Protein AF-A0A1H3DX89-F1 (afdb_monomer_lite)

Secondary structure (DSSP, 8-state):
-PPP-HHHHHHHHHHHHHHGGG--SHHHHHHHHHHHHHHHHHHH-TTS--TTT--HHHHHHHT-SS-HHHHHHHHHHS-HHHHHHHHHHHHHHHHHHHHHS-GGGGGG--TTHHHHHHHHHHHHH-TTHHHHHHHHHHHHHHHHHHHHHHHHHHHHHT--GGGS-SHHHHHHHHHHHHHHHHHHHHHHHTS-S-HHHHHHIIIIIHHHHHHHHHHHHHHHHHSPPEEEEEEEETTEEEEEEE--SS-----TT-GGGEEE--SGGGTT--EEE-GGGHHHHHHHTT--GGGEEE-TTS-S-EEEETTEEESS--HHHHHHHHHTT-PPEEEEEE--SS----TTS---SEEEEEEEEE-SS-EEE-TT--HHHHHHHHTT-TTSHHHHHHHHHHHHHHHHHTT-HHHHHHHHHHHHHHHHHHHHHTHHHHHHHHHHHTGGGEEEEE-TTSPEEEEE----SS----EEEEE--HHHHHHHHHHHHH-TT--SS-----SS--S-HHHHHHHHHHHHHHHHHHH-PPEEEEETT-

Radius of gyration: 35.54 Å; chains: 1; bounding box: 98×57×82 Å

pLDDT: mean 84.39, std 12.7, range [37.97, 97.44]

Sequence (534 aa):
MREPNPENLQKAIQMEETTLSNLTTASAQELLRMKLMQEVIRSVYPFSINENTATYKEVLRGLSVFGDRRVDIILKYCTSEQIVKLAAITAIEITKMILDLPREKIYQAKWGENQNKVLEAVQQYFPWFEEVEEKLQLEVLATELSGKVKNSLERVLRIGAASIMNEKVAFNLRSQVDKRFEDLRAEIEASICEEEVKAHLIGKELPETKALALEHISKKFAEEPIRLLYYRSGTRAAVKLAWNKDVYSIHKGRGKEVRLNRGEDRNPYGLIVSLNYIEEFLYFNEVRDDDVWVEEDSLESIYQFNSNISVNLTPAFVKEWYNYDAPVLQRISPNRGKRGETAFGMKLFHFTTNLVESSLSTDYISEDITHAEAFSLMKGYEHTRISKEIRNTLKAREIEEAGKTEEIKHWVEAYDARVQSVIDENSKSILNALSAAFHERVEWTPGTDGEMTLLLDDNFGLDCGYLNIQVNDSEYTEKRSILRNTSSNVGPWMDVRMPVVSQSTTIMMKQFEIAKEIVKSKLGIELFGHTVLD

Foldseek 3Di:
DPAQDLVVLVVLVVCLVPPLVPDDDPVVNLVSLLVSLLSLLCNQPVPQDDSPDDDLLSSVVSLVLQPNLLSVLCVVPPDPVVSSVLSSLLSNLSSVVLVPDDSVCSNVPDCDPSSVVSVVSSCVVDVCVVVSVVVSVQVVVLVVLLVLLVVLLVVLLPAALLQQQDPVSLVVVLVVLVVSLVVSLVVLVPDPHDPVSNCCCNVPSSVVSSVSSNVSSVVRNPDQFWEWAWDDDDFFIWIFIQDPDPDFDDDPPCVVQKDADPDPCCPRGGIIGGPVCPVVRCVRRVHFQSSYAYALNHQQKWKDDDRDIGSDLALVNLVVCVVVVNAFIKIKGACHRPQDADVVRGRHRIDIDRQWHDDPFDIDHDLPQDPRNLCSNCVVPCVDPRNLLSVLSVVLVVCVVVVNLVVLVVVLVVVLVVLQVLLVVCLVVLLVQLCVVQVVFWDFDQDPVRDTDIDGPLPPPPQFWDKFKDWPPPSSLSSQSSSCSNDVVRDSGRPHDHSDDHRGPVSVVSSVVVSQVSCCVPPVIGMDIDIPVD

Structure (mmCIF, N/CA/C/O backbone):
data_AF-A0A1H3DX89-F1
#
_entry.id   AF-A0A1H3DX89-F1
#
loop_
_atom_site.group_PDB
_atom_site.id
_atom_site.type_symbol
_atom_site.label_atom_id
_atom_site.label_alt_id
_atom_site.label_comp_id
_atom_site.label_asym_id
_atom_site.label_entity_id
_atom_site.label_seq_id
_atom_site.pdbx_PDB_ins_code
_atom_site.Cartn_x
_atom_site.Cartn_y
_atom_site.Cartn_z
_atom_site.occupancy
_atom_site.B_iso_or_equiv
_atom_site.auth_seq_id
_atom_site.auth_comp_id
_atom_site.auth_asym_id
_atom_site.auth_atom_id
_atom_site.pdbx_PDB_model_num
ATOM 1 N N . MET A 1 1 ? 25.641 -26.864 22.360 1.00 37.97 1 MET A N 1
ATOM 2 C CA . MET A 1 1 ? 26.883 -26.144 22.004 1.00 37.97 1 MET A CA 1
ATOM 3 C C . MET A 1 1 ? 28.011 -26.762 22.818 1.00 37.97 1 MET A C 1
ATOM 5 O O . MET A 1 1 ? 27.793 -26.976 24.002 1.00 37.97 1 MET A O 1
ATOM 9 N N . ARG A 1 2 ? 29.157 -27.127 22.224 1.00 39.78 2 ARG A N 1
ATOM 10 C CA . ARG A 1 2 ? 30.363 -27.386 23.032 1.00 39.78 2 ARG A CA 1
ATOM 11 C C . ARG A 1 2 ? 30.911 -26.017 23.421 1.00 39.78 2 ARG A C 1
ATOM 13 O O . ARG A 1 2 ? 31.137 -25.208 22.530 1.00 39.78 2 ARG A O 1
ATOM 20 N N . GLU A 1 3 ? 31.030 -25.743 24.715 1.00 42.50 3 GLU A N 1
ATOM 21 C CA . GLU A 1 3 ? 31.605 -24.482 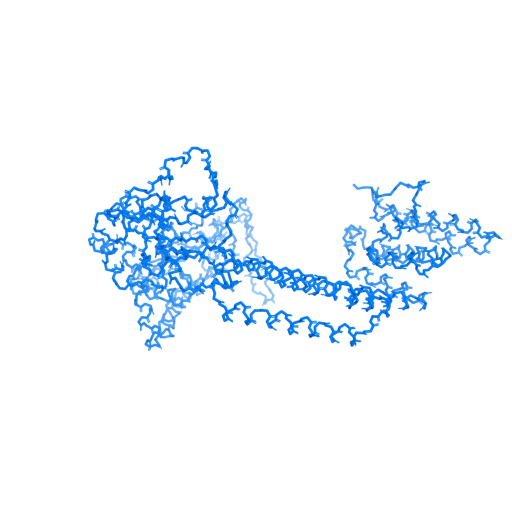25.189 1.00 42.50 3 GLU A CA 1
ATOM 22 C C . GLU A 1 3 ? 33.064 -24.368 24.713 1.00 42.50 3 GLU A C 1
ATOM 24 O O . GLU A 1 3 ? 33.808 -25.349 24.839 1.00 42.50 3 GLU A O 1
ATOM 29 N N . PRO A 1 4 ? 33.495 -23.219 24.159 1.00 49.12 4 PRO A N 1
ATOM 30 C CA . PRO A 1 4 ? 34.912 -22.976 23.920 1.00 49.12 4 PRO A CA 1
ATOM 31 C C . PRO A 1 4 ? 35.650 -23.036 25.262 1.00 49.12 4 PRO A C 1
ATOM 33 O O . PRO A 1 4 ? 35.239 -22.384 26.219 1.00 49.12 4 PRO A O 1
ATOM 36 N N . ASN A 1 5 ? 36.703 -23.857 25.355 1.00 57.53 5 ASN A N 1
ATOM 37 C CA . ASN A 1 5 ? 37.503 -23.994 26.573 1.00 57.53 5 ASN A CA 1
ATOM 38 C C . ASN A 1 5 ? 38.559 -22.870 26.612 1.00 57.53 5 ASN A C 1
ATOM 40 O O . ASN A 1 5 ? 39.512 -22.935 25.829 1.00 57.53 5 ASN A O 1
ATOM 44 N N . PRO A 1 6 ? 38.444 -21.873 27.511 1.00 53.78 6 PRO A N 1
ATOM 45 C CA . PRO A 1 6 ? 39.378 -20.748 27.579 1.00 53.78 6 PRO A CA 1
ATOM 46 C C . PRO A 1 6 ? 40.826 -21.190 27.829 1.00 53.78 6 PRO A C 1
ATOM 48 O O . PRO A 1 6 ? 41.752 -20.581 27.302 1.00 53.78 6 PRO A O 1
ATOM 51 N N . GLU A 1 7 ? 41.036 -22.304 28.541 1.00 55.00 7 GLU A N 1
ATOM 52 C CA . GLU A 1 7 ? 42.373 -22.857 28.797 1.00 55.00 7 GLU A CA 1
ATOM 53 C C . GLU A 1 7 ? 43.054 -23.387 27.525 1.00 55.00 7 GLU A C 1
ATOM 55 O O . GLU A 1 7 ? 44.281 -23.354 27.420 1.00 55.00 7 GLU A O 1
ATOM 60 N N . ASN A 1 8 ? 42.279 -23.862 26.542 1.00 58.66 8 ASN A N 1
ATOM 61 C CA . ASN A 1 8 ? 42.822 -24.314 25.259 1.00 58.66 8 ASN A CA 1
ATOM 62 C C . ASN A 1 8 ? 43.238 -23.122 24.384 1.00 58.66 8 ASN A C 1
ATOM 64 O O . ASN A 1 8 ? 44.303 -23.171 23.776 1.00 58.66 8 ASN A O 1
ATOM 68 N N . LEU A 1 9 ? 42.452 -22.038 24.382 1.00 55.19 9 LEU A N 1
ATOM 69 C CA . LEU A 1 9 ? 42.758 -20.786 23.670 1.00 55.19 9 LEU A CA 1
ATOM 70 C C . LEU A 1 9 ? 44.002 -20.092 24.248 1.00 55.19 9 LEU A C 1
ATOM 72 O O . LEU A 1 9 ? 44.878 -19.655 23.505 1.00 55.19 9 LEU A O 1
ATOM 76 N N . GLN A 1 10 ? 44.129 -20.065 25.576 1.00 56.72 10 GLN A N 1
ATOM 77 C CA . GLN A 1 10 ? 45.267 -19.455 26.269 1.00 56.72 10 GLN A CA 1
ATOM 78 C C . GLN A 1 10 ? 46.573 -20.241 26.051 1.00 56.72 10 GLN A C 1
ATOM 80 O O . GLN A 1 10 ? 47.631 -19.645 25.845 1.00 56.72 10 GLN A O 1
ATOM 85 N N . LYS A 1 11 ? 46.496 -21.582 25.999 1.00 60.47 11 LYS A N 1
ATOM 86 C CA . LYS A 1 11 ? 47.620 -22.446 25.591 1.00 60.47 11 LYS A CA 1
ATOM 87 C C . LYS A 1 11 ? 48.010 -22.250 24.126 1.00 60.47 11 LYS A C 1
ATOM 89 O O . LYS A 1 11 ? 49.199 -22.284 23.822 1.00 60.47 11 LYS A O 1
ATOM 94 N N . ALA A 1 12 ? 47.040 -22.030 23.237 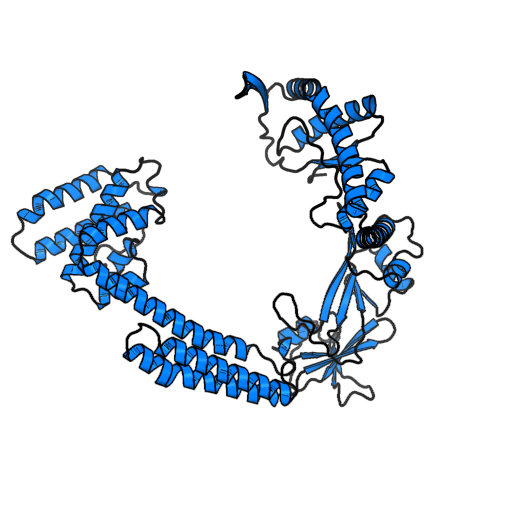1.00 55.31 12 ALA A N 1
ATOM 95 C CA . ALA A 1 12 ? 47.279 -21.752 21.820 1.00 55.31 12 ALA A CA 1
ATOM 96 C C . ALA A 1 12 ? 48.061 -20.438 21.615 1.00 55.31 12 ALA A C 1
ATOM 98 O O . ALA A 1 12 ? 49.050 -20.435 20.883 1.00 55.31 12 ALA A O 1
ATOM 99 N N . ILE A 1 13 ? 47.690 -19.364 22.327 1.00 56.03 13 ILE A N 1
ATOM 100 C CA . ILE A 1 13 ? 48.400 -18.070 22.300 1.00 56.03 13 ILE A CA 1
ATOM 101 C C . ILE A 1 13 ? 49.824 -18.191 22.870 1.00 56.03 13 ILE A C 1
ATOM 103 O O . ILE A 1 13 ? 50.783 -17.750 22.238 1.00 56.03 13 ILE A O 1
ATOM 107 N N . GLN A 1 14 ? 49.998 -18.846 24.027 1.00 57.22 14 GLN A N 1
ATOM 108 C CA . GLN A 1 14 ? 51.328 -19.049 24.630 1.00 57.22 14 GLN A CA 1
ATOM 109 C C . GLN A 1 14 ? 52.260 -19.902 23.754 1.00 57.22 14 GLN A C 1
ATOM 111 O O . GLN A 1 14 ? 53.481 -19.702 23.759 1.00 57.22 14 GLN A O 1
ATOM 116 N N . MET A 1 15 ? 51.698 -20.837 22.980 1.00 56.66 15 MET A N 1
ATOM 117 C CA . MET A 1 15 ? 52.441 -21.598 21.975 1.00 56.66 15 MET A CA 1
ATOM 118 C C . MET A 1 15 ? 52.984 -20.692 20.866 1.00 56.66 15 MET A C 1
ATOM 120 O O . MET A 1 15 ? 54.081 -20.947 20.378 1.00 56.66 15 MET A O 1
ATOM 124 N N . GLU A 1 16 ? 52.286 -19.630 20.474 1.00 55.72 16 GLU A N 1
ATOM 125 C CA . GLU A 1 16 ? 52.749 -18.750 19.402 1.00 55.72 16 GLU A CA 1
ATOM 126 C C . GLU A 1 16 ? 53.885 -17.821 19.863 1.00 55.72 16 GLU A C 1
ATOM 128 O O . GLU A 1 16 ? 54.929 -17.771 19.213 1.00 55.72 16 GLU A O 1
ATOM 133 N N . GLU A 1 17 ? 53.753 -17.185 21.033 1.00 51.88 17 GLU A N 1
ATOM 134 C CA . GLU A 1 17 ? 54.763 -16.249 21.562 1.00 51.88 17 GLU A CA 1
ATOM 135 C C . GLU A 1 17 ? 56.097 -16.933 21.924 1.00 51.88 17 GLU A C 1
ATOM 137 O O . GLU A 1 17 ? 57.165 -16.335 21.788 1.00 51.88 17 GLU A O 1
ATOM 142 N N . THR A 1 18 ? 56.059 -18.211 22.327 1.00 50.16 18 THR A N 1
ATOM 143 C CA . THR A 1 18 ? 57.243 -18.945 22.824 1.00 50.16 18 THR A CA 1
ATOM 144 C C . THR A 1 18 ? 57.854 -19.907 21.791 1.00 50.16 18 THR A C 1
ATOM 146 O O . THR A 1 18 ? 59.037 -20.243 21.878 1.00 50.16 18 THR A O 1
ATOM 149 N N . THR A 1 19 ? 57.080 -20.377 20.801 1.00 52.19 19 THR A N 1
ATOM 150 C CA . THR A 1 19 ? 57.510 -21.462 19.888 1.00 52.19 19 THR A CA 1
ATOM 151 C C . THR A 1 19 ? 57.910 -20.956 18.500 1.00 52.19 19 THR A C 1
ATOM 153 O O . THR A 1 19 ? 58.773 -21.564 17.867 1.00 52.19 19 THR A O 1
ATOM 156 N N . LEU A 1 20 ? 57.370 -19.825 18.020 1.00 46.53 20 LEU A N 1
ATOM 157 C CA . LEU A 1 20 ? 57.728 -19.292 16.694 1.00 46.53 20 LEU A CA 1
ATOM 158 C C . LEU A 1 20 ? 59.174 -18.792 16.610 1.00 46.53 20 LEU A C 1
ATOM 160 O O . LEU A 1 20 ? 59.799 -18.919 15.558 1.00 46.53 20 LEU A O 1
ATOM 164 N N . SER A 1 21 ? 59.721 -18.294 17.720 1.00 46.84 21 SER A N 1
ATOM 165 C CA . SER A 1 21 ? 61.123 -17.874 17.841 1.00 46.84 21 SER A CA 1
ATOM 166 C C . SER A 1 21 ? 62.120 -19.041 17.757 1.00 46.84 21 SER A C 1
ATOM 168 O O . SER A 1 21 ? 63.297 -18.814 17.490 1.00 46.84 21 SER A O 1
ATOM 170 N N . ASN A 1 22 ? 61.652 -20.285 17.928 1.00 46.94 22 ASN A N 1
ATOM 171 C CA . ASN A 1 22 ? 62.478 -21.494 18.020 1.00 46.94 22 ASN A CA 1
ATOM 172 C C . ASN A 1 22 ? 62.360 -22.438 16.803 1.00 46.94 22 ASN A C 1
ATOM 174 O O . ASN A 1 22 ? 63.080 -23.434 16.723 1.00 46.94 22 ASN A O 1
ATOM 178 N N . LEU A 1 23 ? 61.473 -22.149 15.843 1.00 49.91 23 LEU A N 1
ATOM 179 C CA . LEU A 1 23 ? 61.293 -22.948 14.624 1.00 49.91 23 LEU A CA 1
ATOM 180 C C . LEU A 1 23 ? 62.168 -22.408 13.483 1.00 49.91 23 LEU A C 1
ATOM 182 O O . LEU A 1 23 ? 62.044 -21.251 13.096 1.00 49.91 23 LEU A O 1
ATOM 186 N N . THR A 1 24 ? 63.027 -23.257 12.913 1.00 48.47 24 THR A N 1
ATOM 187 C CA . THR A 1 24 ? 64.075 -22.858 11.950 1.00 48.47 24 THR A CA 1
ATOM 188 C C . THR A 1 24 ? 63.684 -22.973 10.473 1.00 48.47 24 THR A C 1
ATOM 190 O O . THR A 1 24 ? 64.474 -22.602 9.609 1.00 48.47 24 THR A O 1
ATOM 193 N N . THR A 1 25 ? 62.487 -23.475 10.145 1.00 55.44 25 THR A N 1
ATOM 194 C CA . THR A 1 25 ? 62.039 -23.648 8.750 1.00 55.44 25 THR A CA 1
ATOM 195 C C . THR A 1 25 ? 60.673 -23.014 8.504 1.00 55.44 25 THR A C 1
ATOM 197 O O . THR A 1 25 ? 59.754 -23.153 9.313 1.00 55.44 25 THR A O 1
ATOM 200 N N . ALA A 1 26 ? 60.531 -22.342 7.357 1.00 58.00 26 ALA A N 1
ATOM 201 C CA . ALA A 1 26 ? 59.313 -21.626 6.971 1.00 58.00 26 ALA A CA 1
ATOM 202 C C . ALA A 1 26 ? 58.067 -22.537 6.940 1.00 58.00 26 ALA A C 1
ATOM 204 O O . ALA A 1 26 ? 57.014 -22.148 7.434 1.00 58.00 26 ALA A O 1
ATOM 205 N N . SER A 1 27 ? 58.208 -23.786 6.475 1.00 57.53 27 SER A N 1
ATOM 206 C CA . SER A 1 27 ? 57.096 -24.753 6.415 1.00 57.53 2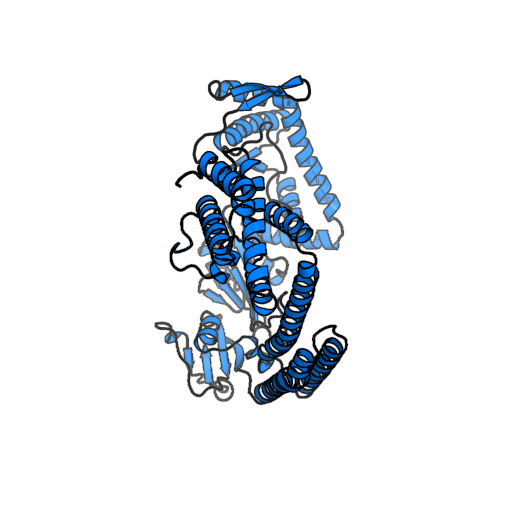7 SER A CA 1
ATOM 207 C C . SER A 1 27 ? 56.566 -25.172 7.794 1.00 57.53 27 SER A C 1
ATOM 209 O O . SER A 1 27 ? 55.366 -25.380 7.964 1.00 57.53 27 SER A O 1
ATOM 211 N N . ALA A 1 28 ? 57.437 -25.264 8.806 1.00 60.31 28 ALA A N 1
ATOM 212 C CA . ALA A 1 28 ? 57.038 -25.623 10.165 1.00 60.31 28 ALA A CA 1
ATOM 213 C C . ALA A 1 28 ? 56.308 -24.467 10.867 1.00 60.31 28 ALA A C 1
ATOM 215 O O . ALA A 1 28 ? 55.345 -24.697 11.599 1.00 60.31 28 ALA A O 1
ATOM 216 N N . GLN A 1 29 ? 56.733 -23.226 10.609 1.00 62.22 29 GLN A N 1
ATOM 217 C CA . GLN A 1 29 ? 56.049 -22.021 11.089 1.00 62.22 29 GLN A CA 1
ATOM 218 C C . GLN A 1 29 ? 54.669 -21.858 10.432 1.00 62.22 29 GLN A C 1
ATOM 220 O O . GLN A 1 29 ? 53.702 -21.494 11.099 1.00 62.22 29 GLN A O 1
ATOM 225 N N . GLU A 1 30 ? 54.555 -22.175 9.142 1.00 62.62 30 GLU A N 1
ATOM 226 C CA . GLU A 1 30 ? 53.308 -22.105 8.374 1.00 62.62 30 GLU A CA 1
ATOM 227 C C . GLU A 1 30 ? 52.282 -23.157 8.831 1.00 62.62 30 GLU A C 1
ATOM 229 O O . GLU A 1 30 ? 51.115 -22.831 9.061 1.00 62.62 30 GLU A O 1
ATOM 234 N N . LEU A 1 31 ? 52.730 -24.392 9.091 1.00 65.19 31 LEU A N 1
ATOM 235 C CA . LEU A 1 31 ? 51.892 -25.460 9.648 1.00 65.19 31 LEU A CA 1
ATOM 236 C C . LEU A 1 31 ? 51.380 -25.128 11.061 1.00 65.19 31 LEU A C 1
ATOM 238 O O . LEU A 1 31 ? 50.232 -25.431 11.391 1.00 65.19 31 LEU A O 1
ATOM 242 N N . LEU A 1 32 ? 52.219 -24.510 11.901 1.00 65.56 32 LEU A N 1
ATOM 243 C CA . LEU A 1 32 ? 51.842 -24.092 13.253 1.00 65.56 32 LEU A CA 1
ATOM 244 C C . LEU A 1 32 ? 50.787 -22.976 13.224 1.00 65.56 32 LEU A C 1
ATOM 246 O O . LEU A 1 32 ? 49.776 -23.077 13.918 1.00 65.56 32 LEU A O 1
ATOM 250 N N . ARG A 1 33 ? 50.989 -21.955 12.382 1.00 63.41 33 ARG A N 1
ATOM 251 C CA . ARG A 1 33 ? 50.021 -20.865 12.188 1.00 63.41 33 ARG A CA 1
ATOM 252 C C . ARG A 1 33 ? 48.677 -21.391 11.693 1.00 63.41 33 ARG A C 1
ATOM 254 O O . ARG A 1 33 ? 47.641 -20.973 12.195 1.00 63.41 33 ARG A O 1
ATOM 261 N N . MET A 1 34 ? 48.674 -22.345 10.761 1.00 65.25 34 MET A N 1
ATOM 262 C CA . MET A 1 34 ? 47.436 -22.932 10.239 1.00 65.25 34 MET A CA 1
ATOM 263 C C . MET A 1 34 ? 46.662 -23.714 11.313 1.00 65.25 34 MET A C 1
ATOM 265 O O . MET A 1 34 ? 45.444 -23.581 11.403 1.00 65.25 34 MET A O 1
ATOM 269 N N . LYS A 1 35 ? 47.355 -24.454 12.190 1.00 67.62 35 LYS A N 1
ATOM 270 C CA . LYS A 1 35 ? 46.728 -25.134 13.339 1.00 67.62 35 LYS A CA 1
ATOM 271 C C . LYS A 1 35 ? 46.139 -24.159 14.359 1.00 67.62 35 LYS A C 1
ATOM 273 O O . LYS A 1 35 ? 45.056 -24.412 14.878 1.00 67.62 35 LYS A O 1
ATOM 278 N N . LEU A 1 36 ? 46.824 -23.047 14.627 1.00 65.19 36 LEU A N 1
ATOM 279 C CA . LEU A 1 36 ? 46.316 -21.996 15.509 1.00 65.19 36 LEU A CA 1
ATOM 280 C C . LEU A 1 36 ? 45.022 -21.382 14.950 1.00 65.19 36 LEU A C 1
ATOM 282 O O . LEU A 1 36 ? 44.027 -21.287 15.663 1.00 65.19 36 LEU A O 1
ATOM 286 N N . MET A 1 37 ? 45.006 -21.044 13.657 1.00 64.94 37 MET A N 1
ATOM 287 C CA . MET A 1 37 ? 43.816 -20.514 12.978 1.00 64.94 37 MET A CA 1
ATOM 288 C C . MET A 1 37 ? 42.627 -21.483 13.049 1.00 64.94 37 MET A C 1
ATOM 290 O O . MET A 1 37 ? 41.498 -21.059 13.292 1.00 64.94 37 MET A O 1
ATOM 294 N N . GLN A 1 38 ? 42.873 -22.783 12.864 1.00 66.81 38 GLN A N 1
ATOM 295 C CA . GLN A 1 38 ? 41.843 -23.824 12.940 1.00 66.81 38 GLN A CA 1
ATOM 296 C C . GLN A 1 38 ? 41.234 -23.941 14.345 1.00 66.81 38 GLN A C 1
ATOM 298 O O . GLN A 1 38 ? 40.014 -24.040 14.475 1.00 66.81 38 GLN A O 1
ATOM 303 N N . GLU A 1 39 ? 42.054 -23.865 15.396 1.00 67.06 39 GLU A N 1
ATOM 304 C CA . GLU A 1 39 ? 41.579 -23.934 16.785 1.00 67.06 39 GLU A CA 1
ATOM 305 C C . GLU A 1 39 ? 40.752 -22.692 17.178 1.00 67.06 39 GLU A C 1
ATOM 307 O O . GLU A 1 39 ? 39.756 -22.796 17.903 1.00 67.06 39 GLU A O 1
ATOM 312 N N . VAL A 1 40 ? 41.099 -21.517 16.640 1.00 63.31 40 VAL A N 1
ATOM 313 C CA . VAL A 1 40 ? 40.303 -20.291 16.813 1.00 63.31 40 VAL A CA 1
ATOM 314 C C . VAL A 1 40 ? 38.967 -20.400 16.079 1.00 63.31 40 VAL A C 1
ATOM 316 O O . VAL A 1 40 ? 37.925 -20.166 16.687 1.00 63.31 40 VAL A O 1
ATOM 319 N N . ILE A 1 41 ? 38.952 -20.850 14.819 1.00 63.50 41 ILE A N 1
ATOM 320 C CA . ILE A 1 41 ? 37.703 -21.089 14.075 1.00 63.50 41 ILE A CA 1
ATOM 321 C C . ILE A 1 41 ? 36.807 -22.082 14.821 1.00 63.50 41 ILE A C 1
ATOM 323 O O . ILE A 1 41 ? 35.610 -21.848 14.944 1.00 63.50 41 ILE A O 1
ATOM 327 N N . ARG A 1 42 ? 37.368 -23.155 15.386 1.00 64.56 42 ARG A N 1
ATOM 328 C CA . ARG A 1 42 ? 36.624 -24.134 16.189 1.00 64.56 42 ARG A CA 1
ATOM 329 C C . ARG A 1 42 ? 35.986 -23.523 17.438 1.00 64.56 42 ARG A C 1
ATOM 331 O O . ARG A 1 42 ? 34.888 -23.923 17.825 1.00 64.56 42 ARG A O 1
ATOM 338 N N . SER A 1 43 ? 36.670 -22.570 18.061 1.00 59.34 43 SER A N 1
ATOM 339 C CA . SER A 1 43 ? 36.202 -21.892 19.273 1.00 59.34 43 SER A CA 1
ATOM 340 C C . SER A 1 43 ? 35.074 -20.896 18.999 1.00 59.34 43 SER A C 1
ATOM 342 O O . SER A 1 43 ? 34.273 -20.617 19.888 1.00 59.34 43 SER A O 1
ATOM 344 N N . VAL A 1 44 ? 34.984 -20.399 17.764 1.00 55.31 44 VAL A N 1
ATOM 345 C CA . VAL A 1 44 ? 34.028 -19.361 17.359 1.00 55.31 44 VAL A CA 1
ATOM 346 C C . VAL A 1 44 ? 32.871 -19.918 16.521 1.00 55.31 44 VAL A C 1
ATOM 348 O O . VAL A 1 44 ? 31.724 -19.510 16.689 1.00 55.31 44 VAL A O 1
ATOM 351 N N . TYR A 1 45 ? 33.145 -20.909 15.672 1.00 59.91 45 TYR A N 1
ATOM 352 C CA . TYR A 1 45 ? 32.208 -21.542 14.744 1.00 59.91 45 TYR A CA 1
ATOM 353 C C . TYR A 1 45 ? 32.400 -23.068 14.675 1.00 59.91 45 TYR A C 1
ATOM 355 O O . TYR A 1 45 ? 32.899 -23.596 13.676 1.00 59.91 45 TYR A O 1
ATOM 363 N N . PRO A 1 46 ? 31.927 -23.820 15.686 1.00 53.38 46 PRO A N 1
ATOM 364 C CA . PRO A 1 46 ? 32.214 -25.251 15.852 1.00 53.38 46 PRO A CA 1
ATOM 365 C C . PRO A 1 46 ? 31.639 -26.196 14.774 1.00 53.38 46 PRO A C 1
ATOM 367 O O . PRO A 1 46 ? 31.778 -27.409 14.910 1.00 53.38 46 PRO A O 1
ATOM 370 N N . PHE A 1 47 ? 30.988 -25.685 13.721 1.00 51.75 47 PHE A N 1
ATOM 371 C CA . PHE A 1 47 ? 30.262 -26.492 12.728 1.00 51.75 47 PHE A CA 1
ATOM 372 C C . PHE A 1 47 ? 30.571 -26.168 11.253 1.00 51.75 47 PHE A C 1
ATOM 374 O O . PHE A 1 47 ? 29.874 -26.683 10.384 1.00 51.75 47 PHE A O 1
ATOM 381 N N . SER A 1 48 ? 31.557 -25.316 10.938 1.00 54.47 48 SER A N 1
ATOM 382 C CA . SER A 1 48 ? 31.618 -24.687 9.602 1.00 54.47 48 SER A CA 1
ATOM 383 C C . SER A 1 48 ? 32.711 -25.171 8.635 1.00 54.47 48 SER A C 1
ATOM 385 O O . SER A 1 48 ? 32.543 -24.960 7.437 1.00 54.47 48 SER A O 1
ATOM 387 N N . ILE A 1 49 ? 33.801 -25.824 9.074 1.00 57.66 49 ILE A N 1
ATOM 388 C CA . ILE A 1 49 ? 34.946 -26.133 8.186 1.00 57.66 49 ILE A CA 1
ATOM 389 C C . ILE A 1 49 ? 35.547 -27.523 8.467 1.00 57.66 49 ILE A C 1
ATOM 391 O O . ILE A 1 49 ? 35.709 -27.917 9.618 1.00 57.66 49 ILE A O 1
ATOM 395 N N . ASN A 1 50 ? 35.897 -28.268 7.407 1.00 58.47 50 ASN A N 1
ATOM 396 C CA . ASN A 1 50 ? 36.613 -29.547 7.499 1.00 58.47 50 ASN A CA 1
ATOM 397 C C . ASN A 1 50 ? 38.124 -29.311 7.717 1.00 58.47 50 ASN A C 1
ATOM 399 O O . ASN A 1 50 ? 38.825 -28.810 6.837 1.00 58.47 50 ASN A O 1
ATOM 403 N N . GLU A 1 51 ? 38.614 -29.680 8.902 1.00 53.81 51 GLU A N 1
ATOM 404 C CA . GLU A 1 51 ? 39.918 -29.290 9.472 1.00 53.81 51 GLU A CA 1
ATOM 405 C C . GLU A 1 51 ? 41.142 -29.784 8.677 1.00 53.81 51 GLU A C 1
ATOM 407 O O . GLU A 1 51 ? 42.218 -29.197 8.760 1.00 53.81 51 GLU A O 1
ATOM 412 N N . ASN A 1 52 ? 40.995 -30.826 7.856 1.00 55.09 52 ASN A N 1
ATOM 413 C CA . ASN A 1 52 ? 42.126 -31.432 7.144 1.00 55.09 52 ASN A CA 1
ATOM 414 C C . ASN A 1 52 ? 42.302 -30.930 5.700 1.00 55.09 52 ASN A C 1
ATOM 416 O O . ASN A 1 52 ? 43.260 -31.330 5.040 1.00 55.09 52 ASN A O 1
ATOM 420 N N . THR A 1 53 ? 41.395 -30.082 5.193 1.00 59.19 53 THR A N 1
ATOM 421 C CA . THR A 1 53 ? 41.384 -29.655 3.777 1.00 59.19 53 THR A CA 1
ATOM 422 C C . THR A 1 53 ? 41.042 -28.179 3.557 1.00 59.19 53 THR A C 1
ATOM 424 O O . THR A 1 53 ? 40.855 -27.775 2.413 1.00 59.19 53 THR A O 1
ATOM 427 N N . ALA A 1 54 ? 40.928 -27.381 4.622 1.00 64.94 54 ALA A N 1
ATOM 428 C CA . ALA A 1 54 ? 40.507 -25.986 4.526 1.00 64.94 54 ALA A CA 1
ATOM 429 C C . ALA A 1 54 ? 41.518 -25.125 3.754 1.00 64.94 54 ALA A C 1
ATOM 431 O O . ALA A 1 54 ? 42.692 -25.034 4.111 1.00 64.94 54 ALA A O 1
ATOM 432 N N . THR A 1 55 ? 41.046 -24.457 2.710 1.00 73.94 55 THR A N 1
ATOM 433 C CA . THR A 1 55 ? 41.800 -23.457 1.951 1.00 73.94 55 THR A CA 1
ATOM 434 C C . THR A 1 55 ? 41.892 -22.137 2.722 1.00 73.94 55 THR A C 1
ATOM 436 O O . THR A 1 55 ? 41.030 -21.819 3.542 1.00 73.94 55 THR A O 1
ATOM 439 N N . TYR A 1 56 ? 42.886 -21.293 2.416 1.00 71.19 56 TYR A N 1
ATOM 440 C CA . TYR A 1 56 ? 42.984 -19.946 3.008 1.00 71.19 56 TYR A CA 1
ATOM 441 C C . TYR A 1 56 ? 41.724 -19.096 2.792 1.00 71.19 56 TYR A C 1
ATOM 443 O O . TYR A 1 56 ? 41.371 -18.283 3.644 1.00 71.19 56 TYR A O 1
ATOM 451 N N . LYS A 1 57 ? 41.013 -19.319 1.681 1.00 75.81 57 LYS A N 1
ATOM 452 C CA . LYS A 1 57 ? 39.724 -18.687 1.394 1.00 75.81 57 LYS A CA 1
ATOM 453 C C . LYS A 1 57 ? 38.657 -19.069 2.415 1.00 75.81 57 LYS A C 1
ATOM 455 O O . LYS A 1 57 ? 37.956 -18.200 2.924 1.00 75.81 57 LYS A O 1
ATOM 460 N N . GLU A 1 58 ? 38.542 -20.357 2.716 1.00 76.38 58 GLU A N 1
ATOM 461 C CA . GLU A 1 58 ? 37.588 -20.869 3.703 1.00 76.38 58 GLU A CA 1
ATOM 462 C C . GLU A 1 58 ? 37.959 -20.412 5.114 1.00 76.38 58 GLU A C 1
ATOM 464 O O . GLU A 1 58 ? 37.077 -20.015 5.866 1.00 76.38 58 GLU A O 1
ATOM 469 N N . VAL A 1 59 ? 39.255 -20.369 5.442 1.00 75.12 59 VAL A N 1
ATOM 470 C CA . VAL A 1 59 ? 39.758 -19.850 6.723 1.00 75.12 59 VAL A CA 1
ATOM 471 C C . VAL A 1 59 ? 39.397 -18.372 6.898 1.00 75.12 59 VAL A C 1
ATOM 473 O O . VAL A 1 59 ? 38.751 -18.020 7.880 1.00 75.12 59 VAL A O 1
ATOM 476 N N . LEU A 1 60 ? 39.736 -17.502 5.939 1.00 78.06 60 LEU A N 1
ATOM 477 C CA . LEU A 1 60 ? 39.440 -16.066 6.032 1.00 78.06 60 LEU A CA 1
ATOM 478 C C . LEU A 1 60 ? 37.934 -15.764 6.077 1.00 78.06 60 LEU A C 1
ATOM 480 O O . LEU A 1 60 ? 37.517 -14.860 6.801 1.00 78.06 60 LEU A O 1
ATOM 484 N N . ARG A 1 61 ? 37.108 -16.526 5.344 1.00 80.50 61 ARG A N 1
ATOM 485 C CA . ARG A 1 61 ? 35.640 -16.418 5.424 1.00 80.50 61 ARG A CA 1
ATOM 486 C C . ARG A 1 61 ? 35.105 -16.929 6.759 1.00 80.50 61 ARG A C 1
ATOM 488 O O . ARG A 1 61 ? 34.249 -16.282 7.349 1.00 80.50 61 ARG A O 1
ATOM 495 N N . GLY A 1 62 ? 35.642 -18.040 7.263 1.00 72.19 62 GLY A N 1
ATOM 496 C CA . GLY A 1 62 ? 35.269 -18.628 8.550 1.00 72.19 62 GLY A CA 1
ATOM 497 C C . GLY A 1 62 ? 35.555 -17.713 9.738 1.00 72.19 62 GLY A C 1
ATOM 498 O O . GLY A 1 62 ? 34.764 -17.671 10.678 1.00 72.19 62 GLY A O 1
ATOM 499 N N . LEU A 1 63 ? 36.621 -16.910 9.664 1.00 75.12 63 LEU A N 1
ATOM 500 C CA . LEU A 1 63 ? 36.906 -15.874 10.660 1.00 75.12 63 LEU A CA 1
ATOM 501 C C . LEU A 1 63 ? 35.830 -14.779 10.696 1.00 75.12 63 LEU A C 1
ATOM 503 O O . LEU A 1 63 ? 35.737 -14.087 11.697 1.00 75.12 63 LEU A O 1
ATOM 507 N N . SER A 1 64 ? 35.014 -14.618 9.645 1.00 75.38 64 SER A N 1
ATOM 508 C CA . SER A 1 64 ? 33.869 -13.689 9.581 1.00 75.38 64 SER A CA 1
ATOM 509 C C . SER A 1 64 ? 34.187 -12.209 9.865 1.00 75.38 64 SER A C 1
ATOM 511 O O . SER A 1 64 ? 33.276 -11.408 10.043 1.00 75.38 64 SER A O 1
ATOM 513 N N . VAL A 1 65 ? 35.468 -11.814 9.848 1.00 79.44 65 VAL A N 1
ATOM 514 C CA . VAL A 1 65 ? 35.910 -10.426 10.094 1.00 79.44 65 VAL A CA 1
ATOM 515 C C . VAL A 1 65 ? 35.910 -9.575 8.829 1.00 79.44 65 VAL A C 1
ATOM 517 O O . VAL A 1 65 ? 35.622 -8.383 8.870 1.00 79.44 65 VAL A O 1
ATOM 520 N N . PHE A 1 66 ? 36.237 -10.162 7.681 1.00 81.25 66 PHE A N 1
ATOM 521 C CA . PHE A 1 66 ? 36.504 -9.383 6.470 1.00 81.25 66 PHE A CA 1
ATOM 522 C C . PHE A 1 66 ? 35.284 -9.259 5.548 1.00 81.25 66 PHE A C 1
ATOM 524 O O . PHE A 1 66 ? 35.198 -8.295 4.790 1.00 81.25 66 PHE A O 1
ATOM 531 N N . GLY A 1 67 ? 34.313 -10.173 5.640 1.00 80.25 67 GLY A N 1
ATOM 532 C CA . GLY A 1 67 ? 33.219 -10.297 4.669 1.00 80.25 67 GLY A CA 1
ATOM 533 C C . GLY A 1 67 ? 33.700 -10.816 3.304 1.00 80.25 67 GLY A C 1
ATOM 534 O O . GLY A 1 67 ? 34.881 -10.740 2.972 1.00 80.25 67 GLY A O 1
ATOM 535 N N . ASP A 1 68 ? 32.789 -11.353 2.490 1.00 82.12 68 ASP A N 1
ATOM 536 C CA . ASP A 1 68 ? 33.169 -12.115 1.287 1.00 82.12 68 ASP A CA 1
ATOM 537 C C . ASP A 1 68 ? 33.966 -11.308 0.252 1.00 82.12 68 ASP A C 1
ATOM 539 O O . ASP A 1 68 ? 34.985 -11.789 -0.243 1.00 82.12 68 ASP A O 1
ATOM 543 N N . ARG A 1 69 ? 33.541 -10.070 -0.041 1.00 81.62 69 ARG A N 1
ATOM 544 C CA . ARG A 1 69 ? 34.181 -9.217 -1.062 1.00 81.62 69 ARG A CA 1
ATOM 545 C C . ARG A 1 69 ? 35.625 -8.874 -0.706 1.00 81.62 69 ARG A C 1
ATOM 547 O O . ARG A 1 69 ? 36.516 -9.002 -1.535 1.00 81.62 69 ARG A O 1
ATOM 554 N N . ARG A 1 70 ? 35.869 -8.489 0.548 1.00 87.19 70 ARG A N 1
ATOM 555 C CA . ARG A 1 70 ? 37.216 -8.162 1.025 1.00 87.19 70 ARG A CA 1
ATOM 556 C C . ARG A 1 70 ? 38.124 -9.388 1.006 1.00 87.19 70 ARG A C 1
ATOM 558 O O . ARG A 1 70 ? 39.280 -9.266 0.622 1.00 87.19 70 ARG A O 1
ATOM 565 N N . VAL A 1 71 ? 37.607 -10.570 1.364 1.00 86.88 71 VAL A N 1
ATOM 566 C CA . VAL A 1 71 ? 38.375 -11.822 1.253 1.00 86.88 71 VAL A CA 1
ATOM 567 C C . VAL A 1 71 ? 38.792 -12.078 -0.192 1.00 86.88 71 VAL A C 1
ATOM 569 O O . VAL A 1 71 ? 39.945 -12.421 -0.431 1.00 86.88 71 VAL A O 1
ATOM 572 N N . ASP A 1 72 ? 37.892 -11.894 -1.158 1.00 85.31 72 ASP A N 1
ATOM 573 C CA . ASP A 1 72 ? 38.226 -12.114 -2.566 1.00 85.31 72 ASP A CA 1
ATOM 574 C C . ASP A 1 72 ? 39.319 -11.135 -3.059 1.00 85.31 72 ASP A C 1
ATOM 576 O O . ASP A 1 72 ? 40.224 -11.557 -3.779 1.00 85.31 72 ASP A O 1
ATOM 580 N N . ILE A 1 73 ? 39.324 -9.879 -2.592 1.00 85.50 73 ILE A N 1
ATOM 581 C CA . ILE A 1 73 ? 40.383 -8.894 -2.892 1.00 85.50 73 ILE A CA 1
ATOM 582 C C . ILE A 1 73 ? 41.710 -9.268 -2.231 1.00 85.50 73 ILE A C 1
ATOM 584 O O . ILE A 1 73 ? 42.741 -9.283 -2.902 1.00 85.50 73 ILE A O 1
ATOM 588 N N . ILE A 1 74 ? 41.693 -9.638 -0.948 1.00 87.56 74 ILE A N 1
ATOM 589 C CA . ILE A 1 74 ? 42.886 -10.112 -0.230 1.00 87.56 74 ILE A CA 1
ATOM 590 C C . ILE A 1 74 ? 43.523 -11.285 -0.987 1.00 87.56 74 ILE A C 1
ATOM 592 O O . ILE A 1 74 ? 44.726 -11.297 -1.224 1.00 87.56 74 ILE A O 1
ATOM 596 N N . LEU A 1 75 ? 42.724 -12.261 -1.421 1.00 86.19 75 LEU A N 1
ATOM 597 C CA . LEU A 1 75 ? 43.228 -13.429 -2.148 1.00 86.19 75 LEU A CA 1
ATOM 598 C C . LEU A 1 75 ? 43.768 -13.092 -3.543 1.00 86.19 75 LEU A C 1
ATOM 600 O O . LEU A 1 75 ? 44.623 -13.815 -4.052 1.00 86.19 75 LEU A O 1
ATOM 604 N N . LYS A 1 76 ? 43.248 -12.036 -4.174 1.00 85.50 76 LYS A N 1
ATOM 605 C CA . LYS A 1 76 ? 43.633 -11.606 -5.523 1.00 85.50 76 LYS A CA 1
ATOM 606 C C . LYS A 1 76 ? 44.916 -10.774 -5.529 1.00 85.50 76 LYS A C 1
ATOM 608 O O . LYS A 1 76 ? 45.690 -10.892 -6.475 1.00 85.50 76 LYS A O 1
ATOM 613 N N . TYR A 1 77 ? 45.135 -9.948 -4.505 1.00 83.50 77 TYR A N 1
ATOM 614 C CA . TYR A 1 77 ? 46.207 -8.944 -4.494 1.00 83.50 77 TYR A CA 1
ATOM 615 C C . TYR A 1 77 ? 47.302 -9.185 -3.449 1.00 83.50 77 TYR A C 1
ATOM 617 O O . TYR A 1 77 ? 48.381 -8.609 -3.568 1.00 83.50 77 TYR A O 1
ATOM 625 N N . CYS A 1 78 ? 47.079 -10.046 -2.453 1.00 85.75 78 CYS A N 1
ATOM 626 C CA . CYS A 1 78 ? 48.091 -10.365 -1.450 1.00 85.75 78 CYS A CA 1
ATOM 627 C C . CYS A 1 78 ? 48.834 -11.662 -1.786 1.00 85.75 78 CYS A C 1
ATOM 629 O O . CYS A 1 78 ? 48.287 -12.621 -2.328 1.00 85.75 78 CYS A O 1
ATOM 631 N N . THR A 1 79 ? 50.104 -11.719 -1.398 1.00 85.62 79 THR A N 1
ATOM 632 C CA . THR A 1 79 ? 50.907 -12.946 -1.465 1.00 85.62 79 THR A CA 1
ATOM 633 C C . THR A 1 79 ? 50.420 -13.986 -0.451 1.00 85.62 79 THR A C 1
ATOM 635 O O . THR A 1 79 ? 49.852 -13.645 0.590 1.00 85.62 79 THR A O 1
ATOM 638 N N . SER A 1 80 ? 50.703 -15.270 -0.696 1.00 77.75 80 SER A N 1
ATOM 639 C CA . SER A 1 80 ? 50.363 -16.352 0.242 1.00 77.75 80 SER A CA 1
ATOM 640 C C . SER A 1 80 ? 50.931 -16.112 1.647 1.00 77.75 80 SER A C 1
ATOM 642 O O . SER A 1 80 ? 50.245 -16.357 2.635 1.00 77.75 80 SER A O 1
ATOM 644 N N . GLU A 1 81 ? 52.136 -15.543 1.753 1.00 79.06 81 GLU A N 1
ATOM 645 C CA . GLU A 1 81 ? 52.746 -15.204 3.043 1.00 79.06 81 GLU A CA 1
ATOM 646 C C . GLU A 1 81 ? 51.972 -14.101 3.788 1.00 79.06 81 GLU A C 1
ATOM 648 O O . GLU A 1 81 ? 51.754 -14.204 4.998 1.00 79.06 81 GLU A O 1
ATOM 653 N N . GLN A 1 82 ? 51.525 -13.057 3.080 1.00 83.50 82 GLN A N 1
ATOM 654 C CA . GLN A 1 82 ? 50.690 -11.997 3.659 1.00 83.50 82 GLN A CA 1
ATOM 655 C C . GLN A 1 82 ? 49.344 -12.545 4.133 1.00 83.50 82 GLN A C 1
ATOM 657 O O . GLN A 1 82 ? 48.915 -12.216 5.234 1.00 83.50 82 GLN A O 1
ATOM 662 N N . ILE A 1 83 ? 48.721 -13.428 3.349 1.00 82.25 83 ILE A N 1
ATOM 663 C CA . ILE A 1 83 ? 47.450 -14.081 3.688 1.00 82.25 83 ILE A CA 1
ATOM 664 C C . ILE A 1 83 ? 47.589 -14.927 4.961 1.00 82.25 83 ILE A C 1
ATOM 666 O O . ILE A 1 83 ? 46.760 -14.825 5.866 1.00 82.25 83 ILE A O 1
ATOM 670 N N . VAL A 1 84 ? 48.661 -15.720 5.069 1.00 76.88 84 VAL A N 1
ATOM 671 C CA . VAL A 1 84 ? 48.955 -16.539 6.258 1.00 76.88 84 VAL A CA 1
ATOM 672 C C . VAL A 1 84 ? 49.147 -15.667 7.495 1.00 76.88 84 VAL A C 1
ATOM 674 O O . VAL A 1 84 ? 48.590 -15.963 8.552 1.00 76.88 84 VAL A O 1
ATOM 677 N N . LYS A 1 85 ? 49.933 -14.590 7.382 1.00 79.38 85 LYS A N 1
ATOM 678 C CA . LYS A 1 85 ? 50.156 -13.660 8.497 1.00 79.38 85 LYS A CA 1
ATOM 679 C C . LYS A 1 85 ? 48.863 -12.950 8.893 1.00 79.38 85 LYS A C 1
ATOM 681 O O . LYS A 1 85 ? 48.572 -12.876 10.082 1.00 79.38 85 LYS A O 1
ATOM 686 N N . LEU A 1 86 ? 48.077 -12.488 7.921 1.00 84.06 86 LEU A N 1
ATOM 687 C CA . LEU A 1 86 ? 46.792 -11.833 8.155 1.00 84.06 86 LEU A CA 1
ATOM 688 C C . LEU A 1 86 ? 45.840 -12.746 8.926 1.00 84.06 86 LEU A C 1
ATOM 690 O O . LEU A 1 86 ? 45.303 -12.346 9.956 1.00 84.06 86 LEU A O 1
ATOM 694 N N . ALA A 1 87 ? 45.666 -13.981 8.461 1.00 79.44 87 ALA A N 1
ATOM 695 C CA . ALA A 1 87 ? 44.779 -14.942 9.099 1.00 79.44 87 ALA A CA 1
ATOM 696 C C . ALA A 1 87 ? 45.240 -15.303 10.525 1.00 79.44 87 ALA A C 1
ATOM 698 O O . ALA A 1 87 ? 44.403 -15.385 11.422 1.00 79.44 87 ALA A O 1
ATOM 699 N N . ALA A 1 88 ? 46.554 -15.439 10.759 1.00 74.88 88 ALA A N 1
ATOM 700 C CA . ALA A 1 88 ? 47.116 -15.670 12.094 1.00 74.88 88 ALA A CA 1
ATOM 701 C C . ALA A 1 88 ? 46.817 -14.507 13.053 1.00 74.88 88 ALA A C 1
ATOM 703 O O . ALA A 1 88 ? 46.199 -14.714 14.092 1.00 74.88 88 ALA A O 1
ATOM 704 N N . ILE A 1 89 ? 47.182 -13.276 12.678 1.00 81.69 89 ILE A N 1
ATOM 705 C CA . ILE A 1 89 ? 46.964 -12.087 13.516 1.00 81.69 89 ILE A CA 1
ATOM 706 C C . ILE A 1 89 ? 45.472 -11.863 13.782 1.00 81.69 89 ILE A C 1
ATOM 708 O O . ILE A 1 89 ? 45.078 -11.592 14.911 1.00 81.69 89 ILE A O 1
ATOM 712 N N . THR A 1 90 ? 44.621 -12.059 12.775 1.00 83.62 90 THR A N 1
ATOM 713 C CA . THR A 1 90 ? 43.163 -11.957 12.945 1.00 83.62 90 THR A CA 1
ATOM 714 C C . THR A 1 90 ? 42.650 -12.976 13.962 1.00 83.62 90 THR A C 1
ATOM 716 O O . THR A 1 90 ? 41.843 -12.638 14.823 1.00 83.62 90 THR A O 1
ATOM 719 N N . ALA A 1 91 ? 43.137 -14.217 13.905 1.00 76.88 91 ALA A N 1
ATOM 720 C CA . ALA A 1 91 ? 42.767 -15.261 14.853 1.00 76.88 91 ALA A CA 1
ATOM 721 C C . ALA A 1 91 ? 43.213 -14.927 16.293 1.00 76.88 91 ALA A C 1
ATOM 723 O O . ALA A 1 91 ? 42.461 -15.158 17.244 1.00 76.88 91 ALA A O 1
ATOM 724 N N . ILE A 1 92 ? 44.397 -14.329 16.458 1.00 78.88 92 ILE A N 1
ATOM 725 C CA . ILE A 1 92 ? 44.893 -13.845 17.755 1.00 78.88 92 ILE A CA 1
ATOM 726 C C . ILE A 1 92 ? 43.982 -12.745 18.307 1.00 78.88 92 ILE A C 1
ATOM 728 O O . ILE A 1 92 ? 43.551 -12.834 19.455 1.00 78.88 92 ILE A O 1
ATOM 732 N N . GLU A 1 93 ? 43.663 -11.726 17.507 1.00 83.44 93 GLU A N 1
ATOM 733 C CA . GLU A 1 93 ? 42.847 -10.589 17.953 1.00 83.44 93 GLU A CA 1
ATOM 734 C C . GLU A 1 93 ? 41.404 -11.006 18.284 1.00 83.44 93 GLU A C 1
ATOM 736 O O . GLU A 1 93 ? 40.863 -10.597 19.313 1.00 83.44 93 GLU A O 1
ATOM 741 N N . ILE A 1 94 ? 40.810 -11.916 17.501 1.00 78.88 94 ILE A N 1
ATOM 742 C CA . ILE A 1 94 ? 39.524 -12.547 17.847 1.00 78.88 94 ILE A CA 1
ATOM 743 C C . ILE A 1 94 ? 39.622 -13.266 19.196 1.00 78.88 94 ILE A C 1
ATOM 745 O O . ILE A 1 94 ? 38.722 -13.157 20.027 1.00 78.88 94 ILE A O 1
ATOM 749 N N . THR A 1 95 ? 40.713 -13.996 19.435 1.00 75.94 95 THR A N 1
ATOM 750 C CA . THR A 1 95 ? 40.894 -14.746 20.682 1.00 75.94 95 THR A CA 1
ATOM 751 C C . THR A 1 95 ? 41.033 -13.823 21.886 1.00 75.94 95 THR A C 1
ATOM 753 O O . THR A 1 95 ? 40.370 -14.058 22.894 1.00 75.94 95 THR A O 1
ATOM 756 N N . LYS A 1 96 ? 41.840 -12.759 21.787 1.00 79.69 96 LYS A N 1
ATOM 757 C CA . LYS A 1 96 ? 41.968 -11.738 22.841 1.00 79.69 96 LYS A CA 1
ATOM 758 C C . LYS A 1 96 ? 40.604 -11.147 23.189 1.00 79.69 96 LYS A C 1
ATOM 760 O O . LYS A 1 96 ? 40.200 -11.168 24.345 1.00 79.69 96 LYS A O 1
ATOM 765 N N . MET A 1 97 ? 39.849 -10.744 22.169 1.00 79.38 97 MET A N 1
ATOM 766 C CA . MET A 1 97 ? 38.502 -10.209 22.341 1.00 79.38 97 MET A CA 1
ATOM 767 C C . MET A 1 97 ? 37.555 -11.206 23.031 1.00 79.38 97 MET A C 1
ATOM 769 O O . MET A 1 97 ? 36.776 -10.814 23.894 1.00 79.38 97 MET A O 1
ATOM 773 N N . ILE A 1 98 ? 37.604 -12.495 22.677 1.00 74.50 98 ILE A N 1
ATOM 774 C CA . ILE A 1 98 ? 36.770 -13.530 23.311 1.00 74.50 98 ILE A CA 1
ATOM 775 C C . ILE A 1 98 ? 37.145 -13.738 24.778 1.00 74.50 98 ILE A C 1
ATOM 777 O O . ILE A 1 98 ? 36.255 -13.942 25.602 1.00 74.50 98 ILE A O 1
ATOM 781 N N . LEU A 1 99 ? 38.438 -13.690 25.104 1.00 75.06 99 LEU A N 1
ATOM 782 C CA . LEU A 1 99 ? 38.927 -13.831 26.477 1.00 75.06 99 LEU A CA 1
ATOM 783 C C . LEU A 1 99 ? 38.514 -12.650 27.370 1.00 75.06 99 LEU A C 1
ATOM 785 O O . LEU A 1 99 ? 38.322 -12.847 28.568 1.00 75.06 99 LEU A O 1
ATOM 789 N N . ASP A 1 100 ? 38.313 -11.466 26.789 1.00 76.25 100 ASP A N 1
ATOM 790 C CA . ASP A 1 100 ? 37.847 -10.268 27.497 1.00 76.25 100 ASP A CA 1
ATOM 791 C C . ASP A 1 100 ? 36.321 -10.240 27.720 1.00 76.25 100 ASP A C 1
ATOM 793 O O . ASP A 1 100 ? 35.809 -9.424 28.495 1.00 76.25 100 ASP A O 1
ATOM 797 N N . LEU A 1 101 ? 35.560 -11.126 27.066 1.00 70.94 101 LEU A N 1
ATOM 798 C CA . LEU A 1 101 ? 34.112 -11.212 27.246 1.00 70.94 101 LEU A CA 1
ATOM 799 C C . LEU A 1 101 ? 33.746 -12.080 28.463 1.00 70.94 101 LEU A C 1
ATOM 801 O O . LEU A 1 101 ? 34.299 -13.166 28.650 1.00 70.94 101 LEU A O 1
ATOM 805 N N . PRO A 1 102 ? 32.736 -11.681 29.264 1.00 73.62 102 PRO A N 1
ATOM 806 C CA . PRO A 1 102 ? 32.166 -12.556 30.280 1.00 73.62 102 PRO A CA 1
ATOM 807 C C . PRO A 1 102 ? 31.727 -13.881 29.652 1.00 73.62 102 PRO A C 1
ATOM 809 O O . PRO A 1 102 ? 31.106 -13.883 28.588 1.00 73.62 102 PRO A O 1
ATOM 812 N N . ARG A 1 103 ? 31.999 -15.008 30.322 1.00 66.38 103 ARG A N 1
ATOM 813 C CA . ARG A 1 103 ? 31.747 -16.368 29.801 1.00 66.38 103 ARG A CA 1
ATOM 814 C C . ARG A 1 103 ? 30.311 -16.569 29.293 1.00 66.38 103 ARG A C 1
ATOM 816 O O . ARG A 1 103 ? 30.090 -17.231 28.285 1.00 66.38 103 ARG A O 1
ATOM 823 N N . GLU A 1 104 ? 29.349 -15.921 29.944 1.00 64.31 104 GLU A N 1
ATOM 824 C CA . GLU A 1 104 ? 27.917 -15.929 29.612 1.00 64.31 104 GLU A CA 1
ATOM 825 C C . GLU A 1 104 ? 27.546 -15.081 28.381 1.00 64.31 104 GLU A C 1
ATOM 827 O O . GLU A 1 104 ? 26.405 -15.111 27.934 1.00 64.31 104 GLU A O 1
ATOM 832 N N . LYS A 1 105 ? 28.482 -14.310 27.820 1.00 63.75 105 LYS A N 1
ATOM 833 C CA . LYS A 1 105 ? 28.282 -13.428 26.659 1.00 63.75 105 LYS A CA 1
ATOM 834 C C . LYS A 1 105 ? 29.118 -13.821 25.443 1.00 63.75 105 LYS A C 1
ATOM 836 O O . LYS A 1 105 ? 28.985 -13.192 24.399 1.00 63.75 105 LYS A O 1
ATOM 841 N N . ILE A 1 106 ? 29.916 -14.889 25.520 1.00 64.00 106 ILE A N 1
ATOM 842 C CA . ILE A 1 106 ? 30.737 -15.366 24.392 1.00 64.00 106 ILE A CA 1
ATOM 843 C C . ILE A 1 106 ? 29.861 -15.709 23.172 1.00 64.00 106 ILE A C 1
ATOM 845 O O . ILE A 1 106 ? 30.199 -15.349 22.050 1.00 64.00 106 ILE A O 1
ATOM 849 N N . TYR A 1 107 ? 28.679 -16.306 23.373 1.00 58.62 107 TYR A N 1
ATOM 850 C CA . TYR A 1 107 ? 27.725 -16.576 22.282 1.00 58.62 107 TYR A CA 1
ATOM 851 C C . TYR A 1 107 ? 27.039 -15.308 21.732 1.00 58.62 107 TYR A C 1
ATOM 853 O O . TYR A 1 107 ? 26.415 -15.350 20.671 1.00 58.62 107 TYR A O 1
ATOM 861 N N . GLN A 1 108 ? 27.124 -14.189 22.462 1.00 55.12 108 GLN A N 1
ATOM 862 C CA . GLN A 1 108 ? 26.623 -12.871 22.066 1.00 55.12 108 GLN A CA 1
ATOM 863 C C . GLN A 1 108 ? 27.688 -12.033 21.354 1.00 55.12 108 GLN A C 1
ATOM 865 O O . GLN A 1 108 ? 27.388 -10.898 20.984 1.00 55.12 108 GLN A O 1
ATOM 870 N N . ALA A 1 109 ? 28.894 -12.572 21.119 1.00 59.53 109 ALA A N 1
ATOM 871 C CA . ALA A 1 109 ? 29.889 -12.000 20.216 1.00 59.53 109 ALA A CA 1
ATOM 872 C C . ALA A 1 109 ? 29.375 -12.042 18.761 1.00 59.53 109 ALA A C 1
ATOM 874 O O . ALA A 1 109 ? 29.915 -12.716 17.892 1.00 59.53 109 ALA A O 1
ATOM 875 N N . LYS A 1 110 ? 28.265 -11.354 18.493 1.00 55.09 110 LYS A N 1
ATOM 876 C CA . LYS A 1 110 ? 27.762 -11.101 17.152 1.00 55.09 110 LYS A CA 1
ATOM 877 C C . LYS A 1 110 ? 28.697 -10.084 16.503 1.00 55.09 110 LYS A C 1
ATOM 879 O O . LYS A 1 110 ? 29.049 -9.079 17.119 1.00 55.09 110 LYS A O 1
ATOM 884 N N . TRP A 1 111 ? 29.071 -10.364 15.261 1.00 60.69 111 TRP A N 1
ATOM 885 C CA . TRP A 1 111 ? 30.027 -9.644 14.411 1.00 60.69 111 TRP A CA 1
ATOM 886 C C . TRP A 1 111 ? 29.583 -8.233 13.988 1.00 60.69 111 TRP A C 1
ATOM 888 O O . TRP A 1 111 ? 29.736 -7.848 12.847 1.00 60.69 111 TRP A O 1
ATOM 898 N N . GLY A 1 112 ? 28.974 -7.454 14.879 1.00 62.53 112 GLY A N 1
ATOM 899 C CA . GLY A 1 112 ? 28.721 -6.030 14.655 1.00 62.53 112 GLY A CA 1
ATOM 900 C C . GLY A 1 112 ? 29.919 -5.202 15.122 1.00 62.53 112 GLY A C 1
ATOM 901 O O . GLY A 1 112 ? 31.002 -5.265 14.555 1.00 62.53 112 GLY A O 1
ATOM 902 N N . GLU A 1 113 ? 29.754 -4.473 16.225 1.00 61.97 113 GLU A N 1
ATOM 903 C CA . GLU A 1 113 ? 30.787 -3.593 16.808 1.00 61.97 113 GLU A CA 1
ATOM 904 C C . GLU A 1 113 ? 32.127 -4.292 17.096 1.00 61.97 113 GLU A C 1
ATOM 906 O O . GLU A 1 113 ? 33.194 -3.694 16.979 1.00 61.97 113 GLU A O 1
ATOM 911 N N . ASN A 1 114 ? 32.083 -5.578 17.435 1.00 73.56 114 ASN A N 1
ATOM 912 C CA . ASN A 1 114 ? 33.265 -6.394 17.697 1.00 73.56 114 ASN A CA 1
ATOM 913 C C . ASN A 1 114 ? 34.073 -6.709 16.425 1.00 73.56 114 ASN A C 1
ATOM 915 O O . ASN A 1 114 ? 35.294 -6.819 16.491 1.00 73.56 114 ASN A O 1
ATOM 919 N N . GLN A 1 115 ? 33.417 -6.794 15.263 1.00 77.25 115 GLN A N 1
ATOM 920 C CA . GLN A 1 115 ? 34.089 -6.991 13.976 1.00 77.25 115 GLN A CA 1
ATOM 921 C C . GLN A 1 115 ? 34.972 -5.787 13.630 1.00 77.25 115 GLN A C 1
ATOM 923 O O . GLN A 1 115 ? 36.115 -5.969 13.217 1.00 77.25 115 GLN A O 1
ATOM 928 N N . ASN A 1 116 ? 34.471 -4.568 13.860 1.00 79.56 116 ASN A N 1
ATOM 929 C CA . ASN A 1 116 ? 35.217 -3.337 13.595 1.00 79.56 116 ASN A CA 1
ATOM 930 C C . ASN A 1 116 ? 36.449 -3.209 14.497 1.00 79.56 116 ASN A C 1
ATOM 932 O O . ASN A 1 116 ? 37.518 -2.882 14.000 1.00 79.56 116 ASN A O 1
ATOM 936 N N . LYS A 1 117 ? 36.341 -3.559 15.787 1.00 81.94 117 LYS A N 1
ATOM 937 C CA . LYS A 1 117 ? 37.489 -3.546 16.714 1.00 81.94 117 LYS A CA 1
ATOM 938 C C . LYS A 1 117 ? 38.604 -4.492 16.276 1.00 81.94 117 LYS A C 1
ATOM 940 O O . LYS A 1 117 ? 39.775 -4.127 16.314 1.00 81.94 117 LYS A O 1
ATOM 945 N N . VAL A 1 118 ? 38.244 -5.703 15.844 1.00 83.56 118 VAL A N 1
ATOM 946 C CA . VAL A 1 118 ? 39.224 -6.662 15.316 1.00 83.56 118 VAL A CA 1
ATOM 947 C C . VAL A 1 118 ? 39.821 -6.145 14.007 1.00 83.56 118 VAL A C 1
ATOM 949 O O . VAL A 1 118 ? 41.027 -6.248 13.817 1.00 83.56 118 VAL A O 1
ATOM 952 N N . LEU A 1 119 ? 39.014 -5.554 13.122 1.00 84.75 119 LEU A N 1
ATOM 953 C CA . LEU A 1 119 ? 39.495 -4.988 11.862 1.00 84.75 119 LEU A CA 1
ATOM 954 C C . LEU A 1 119 ? 40.477 -3.825 12.089 1.00 84.75 119 LEU A C 1
ATOM 956 O O . LEU A 1 119 ? 41.538 -3.813 11.473 1.00 84.75 119 LEU A O 1
ATOM 960 N N . GLU A 1 120 ? 40.169 -2.904 13.005 1.00 85.56 120 GLU A N 1
ATOM 961 C CA . GLU A 1 120 ? 41.049 -1.797 13.410 1.00 85.56 120 GLU A CA 1
ATOM 962 C C . GLU A 1 120 ? 42.368 -2.314 13.997 1.00 85.56 120 GLU A C 1
ATOM 964 O O . GLU A 1 120 ? 43.442 -1.834 13.633 1.00 85.56 120 GLU A O 1
ATOM 969 N N . ALA A 1 121 ? 42.305 -3.327 14.868 1.00 85.19 121 ALA A N 1
ATOM 970 C CA . ALA A 1 121 ? 43.498 -3.952 15.429 1.00 85.19 121 ALA A CA 1
ATOM 971 C C . ALA A 1 121 ? 44.348 -4.602 14.329 1.00 85.19 121 ALA A C 1
ATOM 973 O O . ALA A 1 121 ? 45.548 -4.360 14.255 1.00 85.19 121 ALA A O 1
ATOM 974 N N . VAL A 1 122 ? 43.728 -5.367 13.425 1.00 85.81 122 VAL A N 1
ATOM 975 C CA . VAL A 1 122 ? 44.400 -6.000 12.281 1.00 85.81 122 VAL A CA 1
ATOM 976 C C . VAL A 1 122 ? 45.062 -4.955 11.375 1.00 85.81 122 VAL A C 1
ATOM 978 O O . VAL A 1 122 ? 46.218 -5.138 10.995 1.00 85.81 122 VAL A O 1
ATOM 981 N N . GLN A 1 123 ? 44.391 -3.841 11.076 1.00 86.19 123 GLN A N 1
ATOM 982 C CA . GLN A 1 123 ? 44.933 -2.759 10.244 1.00 86.19 123 GLN A CA 1
ATOM 983 C C . GLN A 1 123 ? 46.233 -2.168 10.809 1.00 86.19 123 GLN A C 1
ATOM 985 O O . GLN A 1 123 ? 47.151 -1.877 10.044 1.00 86.19 123 GLN A O 1
ATOM 990 N N . GLN A 1 124 ? 46.375 -2.072 12.136 1.00 86.88 124 GLN A N 1
ATOM 991 C CA . GLN A 1 124 ? 47.610 -1.583 12.766 1.00 86.88 124 GLN A CA 1
ATOM 992 C C . GLN A 1 124 ? 48.825 -2.489 12.504 1.00 86.88 124 GLN A C 1
ATOM 994 O O . GLN A 1 124 ? 49.956 -2.003 12.470 1.00 86.88 124 GLN A O 1
ATOM 999 N N . TYR A 1 125 ? 48.615 -3.793 12.292 1.00 84.31 125 TYR A N 1
ATOM 1000 C CA . TYR A 1 125 ? 49.696 -4.742 11.998 1.00 84.31 125 TYR A CA 1
ATOM 1001 C C . TYR A 1 125 ? 50.075 -4.794 10.515 1.00 84.31 125 TYR A C 1
ATOM 1003 O O . TYR A 1 125 ? 51.158 -5.281 10.175 1.00 84.31 125 TYR A O 1
ATOM 1011 N N . PHE A 1 126 ? 49.206 -4.313 9.624 1.00 86.00 126 PHE A N 1
ATOM 1012 C CA . PHE A 1 126 ? 49.364 -4.467 8.181 1.00 86.00 126 PHE A CA 1
ATOM 1013 C C . PHE A 1 126 ? 49.215 -3.122 7.460 1.00 86.00 126 PHE A C 1
ATOM 1015 O O . PHE A 1 126 ? 48.138 -2.819 6.959 1.00 86.00 126 PHE A O 1
ATOM 1022 N N . PRO A 1 127 ? 50.303 -2.343 7.306 1.00 81.88 127 PRO A N 1
ATOM 1023 C CA . PRO A 1 127 ? 50.263 -1.081 6.561 1.00 81.88 127 PRO A CA 1
ATOM 1024 C C . PRO A 1 127 ? 49.770 -1.231 5.111 1.00 81.88 127 PRO A C 1
ATOM 1026 O O . PRO A 1 127 ? 49.094 -0.356 4.594 1.00 81.88 127 PRO A O 1
ATOM 1029 N N . TRP A 1 128 ? 50.038 -2.376 4.467 1.00 84.62 128 TRP A N 1
ATOM 1030 C CA . TRP A 1 128 ? 49.545 -2.691 3.114 1.00 84.62 128 TRP A CA 1
ATOM 1031 C C . TRP A 1 128 ? 48.033 -2.959 3.054 1.00 84.62 128 TRP A C 1
ATOM 1033 O O . TRP A 1 128 ? 47.469 -3.093 1.973 1.00 84.62 128 TRP A O 1
ATOM 1043 N N . PHE A 1 129 ? 47.359 -3.079 4.198 1.00 84.50 129 PHE A N 1
ATOM 1044 C CA . PHE A 1 129 ? 45.920 -3.314 4.247 1.00 84.50 129 PHE A CA 1
ATOM 1045 C C . PHE A 1 129 ? 45.124 -2.086 3.778 1.00 84.50 129 PHE A C 1
ATOM 1047 O O . PHE A 1 129 ? 44.009 -2.240 3.289 1.00 84.50 129 PHE A O 1
ATOM 1054 N N . GLU A 1 130 ? 45.711 -0.887 3.848 1.00 83.44 130 GLU A N 1
ATOM 1055 C CA . GLU A 1 130 ? 45.140 0.331 3.261 1.00 83.44 130 GLU A CA 1
ATOM 1056 C C . GLU A 1 130 ? 44.940 0.177 1.744 1.00 83.44 130 GLU A C 1
ATOM 1058 O O . GLU A 1 130 ? 43.852 0.441 1.241 1.00 83.44 130 GLU A O 1
ATOM 1063 N N . GLU A 1 131 ? 45.913 -0.403 1.033 1.00 84.50 131 GLU A N 1
ATOM 1064 C CA . GLU A 1 131 ? 45.803 -0.693 -0.406 1.00 84.50 131 GLU A CA 1
ATOM 1065 C C . GLU A 1 131 ? 44.672 -1.696 -0.712 1.00 84.50 131 GLU A C 1
ATOM 1067 O O . GLU A 1 131 ? 44.006 -1.609 -1.745 1.00 84.50 131 GLU A O 1
ATOM 1072 N N . VAL A 1 132 ? 44.413 -2.649 0.194 1.00 85.31 132 VAL A N 1
ATOM 1073 C CA . VAL A 1 132 ? 43.289 -3.597 0.075 1.00 85.31 132 VAL A CA 1
ATOM 1074 C C . VAL A 1 132 ? 41.947 -2.883 0.247 1.00 85.31 132 VAL A C 1
ATOM 1076 O O . VAL A 1 132 ? 41.009 -3.175 -0.499 1.00 85.31 132 VAL A O 1
ATOM 1079 N N . GLU A 1 133 ? 41.839 -1.946 1.193 1.00 84.88 133 GLU A N 1
ATOM 1080 C CA . GLU A 1 133 ? 40.629 -1.134 1.373 1.00 84.88 133 GLU A CA 1
ATOM 1081 C C . GLU A 1 133 ? 40.401 -0.188 0.188 1.00 84.88 133 GLU A C 1
ATOM 1083 O O . GLU A 1 133 ? 39.272 -0.090 -0.294 1.00 84.88 133 GLU A O 1
ATOM 1088 N N . GLU A 1 134 ? 41.449 0.440 -0.351 1.00 85.12 134 GLU A N 1
ATOM 1089 C CA . GLU A 1 134 ? 41.356 1.248 -1.574 1.00 85.12 134 GLU A CA 1
ATOM 1090 C C . GLU A 1 134 ? 40.835 0.411 -2.752 1.00 85.12 134 GLU A C 1
ATOM 1092 O O . GLU A 1 134 ? 39.889 0.803 -3.438 1.00 85.12 134 GLU A O 1
ATOM 1097 N N . LYS A 1 135 ? 41.383 -0.795 -2.957 1.00 84.88 135 LYS A N 1
ATOM 1098 C CA . LYS A 1 135 ? 40.913 -1.718 -4.004 1.00 84.88 135 LYS A CA 1
ATOM 1099 C C . LYS A 1 135 ? 39.469 -2.162 -3.777 1.00 84.88 135 LYS A C 1
ATOM 1101 O O . LYS A 1 135 ? 38.708 -2.256 -4.741 1.00 84.88 135 LYS A O 1
ATOM 1106 N N . LEU A 1 136 ? 39.062 -2.379 -2.526 1.00 85.75 136 LEU A N 1
ATOM 1107 C CA . LEU A 1 136 ? 37.674 -2.685 -2.178 1.00 85.75 136 LEU A CA 1
ATOM 1108 C C . LEU A 1 136 ? 36.733 -1.537 -2.516 1.00 85.75 136 LEU A C 1
ATOM 1110 O O . LEU A 1 136 ? 35.684 -1.778 -3.113 1.00 85.75 136 LEU A O 1
ATOM 1114 N N . GLN A 1 137 ? 37.106 -0.302 -2.190 1.00 85.19 137 GLN A N 1
ATOM 1115 C CA . GLN A 1 137 ? 36.318 0.874 -2.547 1.00 85.19 137 GLN A CA 1
ATOM 1116 C C . GLN A 1 137 ? 36.166 1.004 -4.067 1.00 85.19 137 GLN A C 1
ATOM 1118 O O . GLN A 1 137 ? 35.062 1.262 -4.548 1.00 85.19 137 GLN A O 1
ATOM 1123 N N . LEU A 1 138 ? 37.231 0.746 -4.831 1.00 85.06 138 LEU A N 1
ATOM 1124 C CA . LEU A 1 138 ? 37.190 0.769 -6.295 1.00 85.06 138 LEU A CA 1
ATOM 1125 C C . LEU A 1 138 ? 36.288 -0.329 -6.886 1.00 85.06 138 LEU A C 1
ATOM 1127 O O . LEU A 1 138 ? 35.509 -0.039 -7.796 1.00 85.06 138 LEU A O 1
ATOM 1131 N N . GLU A 1 139 ? 36.336 -1.566 -6.374 1.00 84.62 139 GLU A N 1
ATOM 1132 C CA . GLU A 1 139 ? 35.455 -2.657 -6.832 1.00 84.62 139 GLU A CA 1
ATOM 1133 C C . GLU A 1 139 ? 33.984 -2.428 -6.437 1.00 84.62 139 GLU A C 1
ATOM 1135 O O . GLU A 1 139 ? 33.069 -2.723 -7.217 1.00 84.62 139 GLU A O 1
ATOM 1140 N N . VAL A 1 140 ? 33.734 -1.870 -5.247 1.00 86.19 140 VAL A N 1
ATOM 1141 C CA . VAL A 1 140 ? 32.386 -1.476 -4.809 1.00 86.19 140 VAL A CA 1
ATOM 1142 C C . VAL A 1 140 ? 31.837 -0.389 -5.728 1.00 86.19 140 VAL A C 1
ATOM 1144 O O . VAL A 1 140 ? 30.742 -0.562 -6.262 1.00 86.19 140 VAL A O 1
ATOM 1147 N N . LEU A 1 141 ? 32.615 0.661 -5.996 1.00 87.12 141 LEU A N 1
ATOM 1148 C CA . LEU A 1 141 ? 32.229 1.737 -6.907 1.00 87.12 141 LEU A CA 1
ATOM 1149 C C . LEU A 1 141 ? 31.954 1.209 -8.325 1.00 87.12 141 LEU A C 1
ATOM 1151 O O . LEU A 1 141 ? 30.941 1.558 -8.929 1.00 87.12 141 LEU A O 1
ATOM 1155 N N . ALA A 1 142 ? 32.802 0.315 -8.842 1.00 87.06 142 ALA A N 1
ATOM 1156 C CA . ALA A 1 142 ? 32.591 -0.330 -10.139 1.00 87.06 142 A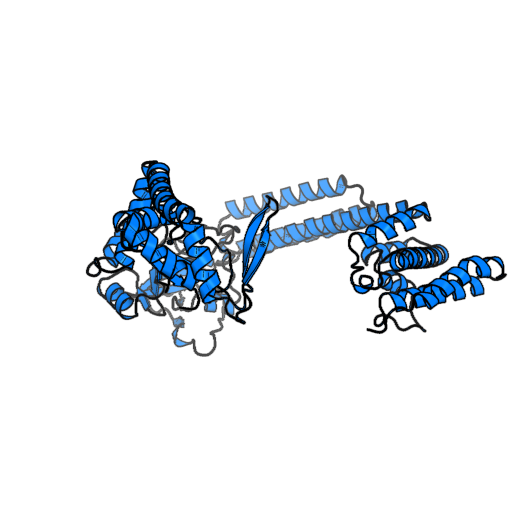LA A CA 1
ATOM 1157 C C . ALA A 1 142 ? 31.271 -1.122 -10.184 1.00 87.06 142 ALA A C 1
ATOM 1159 O O . ALA A 1 142 ? 30.509 -1.031 -11.151 1.00 87.06 142 ALA A O 1
ATOM 1160 N N . THR A 1 143 ? 30.971 -1.864 -9.114 1.00 88.00 143 THR A N 1
ATOM 1161 C CA . THR A 1 143 ? 29.719 -2.620 -8.974 1.00 88.00 143 THR A CA 1
ATOM 1162 C C . THR A 1 143 ? 28.509 -1.689 -8.915 1.00 88.00 143 THR A C 1
ATOM 1164 O O . THR A 1 143 ? 27.485 -1.972 -9.534 1.00 88.00 143 THR A O 1
ATOM 1167 N N . GLU A 1 144 ? 28.615 -0.566 -8.204 1.00 91.38 144 GLU A N 1
ATOM 1168 C CA . GLU A 1 144 ? 27.559 0.445 -8.124 1.00 91.38 144 GLU A CA 1
ATOM 1169 C C . GLU A 1 144 ? 27.296 1.111 -9.475 1.00 91.38 144 GLU A C 1
ATOM 1171 O O . GLU A 1 144 ? 26.136 1.279 -9.855 1.00 91.38 144 GLU A O 1
ATOM 1176 N N . LEU A 1 145 ? 28.345 1.450 -10.229 1.00 92.00 145 LEU A N 1
ATOM 1177 C CA . LEU A 1 145 ? 28.223 2.028 -11.567 1.00 92.00 145 LEU A CA 1
ATOM 1178 C C . LEU A 1 145 ? 27.586 1.037 -12.554 1.00 92.00 145 LEU A C 1
ATOM 1180 O O . LEU A 1 145 ? 26.619 1.400 -13.227 1.00 92.00 145 LEU A O 1
ATOM 1184 N N . SER A 1 146 ? 28.031 -0.227 -12.584 1.00 91.06 146 SER A N 1
ATOM 1185 C CA . SER A 1 146 ? 27.358 -1.283 -13.370 1.00 91.06 146 SER A CA 1
ATOM 1186 C C . SER A 1 146 ? 25.899 -1.452 -12.927 1.00 91.06 146 SER A C 1
ATOM 1188 O O . SER A 1 146 ? 24.985 -1.507 -13.752 1.00 91.06 146 SER A O 1
ATOM 1190 N N . GLY A 1 147 ? 25.644 -1.436 -11.616 1.00 92.56 147 GLY A N 1
ATOM 1191 C CA . GLY A 1 147 ? 24.296 -1.461 -11.054 1.00 92.56 147 GLY A CA 1
ATOM 1192 C C . GLY A 1 147 ? 23.430 -0.305 -11.557 1.00 92.56 147 GLY A C 1
ATOM 1193 O O . GLY A 1 147 ? 22.293 -0.523 -11.966 1.00 92.56 147 GLY A O 1
ATOM 1194 N N . LYS A 1 148 ? 23.956 0.924 -11.605 1.00 93.69 148 LYS A N 1
ATOM 1195 C CA . LYS A 1 148 ? 23.249 2.101 -12.143 1.00 93.69 148 LYS A CA 1
ATOM 1196 C C . LYS A 1 148 ? 22.924 1.962 -13.633 1.00 93.69 148 LYS A C 1
ATOM 1198 O O . LYS A 1 148 ? 21.832 2.376 -14.041 1.00 93.69 148 LYS A O 1
ATOM 1203 N N . VAL A 1 149 ? 23.823 1.378 -14.429 1.00 92.94 149 VAL A N 1
ATOM 1204 C CA . VAL A 1 149 ? 23.584 1.086 -15.854 1.00 92.94 149 VAL A CA 1
ATOM 1205 C C . VAL A 1 149 ? 22.440 0.078 -15.999 1.00 92.94 149 VAL A C 1
ATOM 1207 O O . VAL A 1 149 ? 21.434 0.385 -16.643 1.00 92.94 149 VAL A O 1
ATOM 1210 N N . LYS A 1 150 ? 22.514 -1.066 -15.309 1.00 92.38 150 LYS A N 1
ATOM 1211 C CA . LYS A 1 150 ? 21.471 -2.110 -15.334 1.00 92.38 150 LYS A CA 1
ATOM 1212 C C . LYS A 1 150 ? 20.120 -1.606 -14.834 1.00 92.38 150 LYS A C 1
ATOM 1214 O O . LYS A 1 150 ? 19.108 -1.780 -15.509 1.00 92.38 150 LYS A O 1
ATOM 1219 N N . ASN A 1 151 ? 20.105 -0.885 -13.715 1.00 92.38 151 ASN A N 1
ATOM 1220 C CA . ASN A 1 151 ? 18.891 -0.291 -13.153 1.00 92.38 151 ASN A CA 1
ATOM 1221 C C . ASN A 1 151 ? 18.229 0.701 -14.121 1.00 92.38 151 ASN A C 1
ATOM 1223 O O . ASN A 1 151 ? 17.008 0.864 -14.105 1.00 92.38 151 ASN A O 1
ATOM 1227 N N . SER A 1 152 ? 19.012 1.377 -14.970 1.00 90.56 152 SER A N 1
ATOM 1228 C CA . SER A 1 152 ? 18.462 2.279 -15.987 1.00 90.56 152 SER A CA 1
ATOM 1229 C C . SER A 1 152 ? 17.719 1.506 -17.080 1.00 90.56 152 SER A C 1
ATOM 1231 O O . SER A 1 152 ? 16.647 1.945 -17.493 1.00 90.56 152 SER A O 1
ATOM 1233 N N . LEU A 1 153 ? 18.211 0.328 -17.482 1.00 92.06 153 LEU A N 1
ATOM 1234 C CA . LEU A 1 153 ? 17.472 -0.579 -18.367 1.00 92.06 153 LEU A CA 1
ATOM 1235 C C . LEU A 1 153 ? 16.224 -1.141 -17.695 1.00 92.06 153 LEU A C 1
ATOM 1237 O O . LEU A 1 153 ? 15.151 -1.082 -18.286 1.00 92.06 153 LEU A O 1
ATOM 1241 N N . GLU A 1 154 ? 16.325 -1.638 -16.463 1.00 89.69 154 GLU A N 1
ATOM 1242 C CA . GLU A 1 154 ? 15.178 -2.218 -15.753 1.00 89.69 154 GLU A CA 1
ATOM 1243 C C . GLU A 1 154 ? 14.001 -1.243 -15.647 1.00 89.69 154 GLU A C 1
ATOM 1245 O O . GLU A 1 154 ? 12.847 -1.637 -15.818 1.00 89.69 154 GLU A O 1
ATOM 1250 N N . ARG A 1 155 ? 14.282 0.046 -15.420 1.00 87.25 155 ARG A N 1
ATOM 1251 C CA . ARG A 1 155 ? 13.258 1.101 -15.425 1.00 87.25 155 ARG A CA 1
ATOM 1252 C C . ARG A 1 155 ? 12.551 1.213 -16.774 1.00 87.25 155 ARG A C 1
ATOM 1254 O O . ARG A 1 155 ? 11.335 1.366 -16.800 1.00 87.25 155 ARG A O 1
ATOM 1261 N N . VAL A 1 156 ? 13.288 1.108 -17.879 1.00 88.88 156 VAL A N 1
ATOM 1262 C CA . VAL A 1 156 ? 12.720 1.159 -19.234 1.00 88.88 156 VAL A CA 1
ATOM 1263 C C . VAL A 1 156 ? 11.955 -0.123 -19.567 1.00 88.88 156 VAL A C 1
ATOM 1265 O O . VAL A 1 156 ? 10.874 -0.046 -20.143 1.00 88.88 156 VAL A O 1
ATOM 1268 N N . LEU A 1 157 ? 12.442 -1.296 -19.153 1.00 87.56 157 LEU A N 1
ATOM 1269 C CA . LEU A 1 157 ? 11.777 -2.584 -19.403 1.00 87.56 157 LEU A CA 1
ATOM 1270 C C . LEU A 1 157 ? 10.403 -2.702 -18.722 1.00 87.56 157 LEU A C 1
ATOM 1272 O O . LEU A 1 157 ? 9.533 -3.453 -19.177 1.00 87.56 157 LEU A O 1
ATOM 1276 N N . ARG A 1 158 ? 10.171 -1.941 -17.648 1.00 84.31 158 ARG A N 1
ATOM 1277 C CA . ARG A 1 158 ? 8.855 -1.848 -16.994 1.00 84.31 158 ARG A CA 1
ATOM 1278 C C . ARG A 1 158 ? 7.820 -1.123 -17.849 1.00 84.31 158 ARG A C 1
ATOM 1280 O O . ARG A 1 158 ? 6.637 -1.384 -17.703 1.00 84.31 158 ARG A O 1
ATOM 1287 N N . ILE A 1 159 ? 8.247 -0.293 -18.796 1.00 85.31 159 ILE A N 1
ATOM 1288 C CA . ILE A 1 159 ? 7.337 0.462 -19.655 1.00 85.31 159 ILE A CA 1
ATOM 1289 C C . ILE A 1 159 ? 6.577 -0.514 -20.559 1.00 85.31 159 ILE A C 1
ATOM 1291 O O . ILE A 1 159 ? 7.173 -1.335 -21.264 1.00 85.31 159 ILE A O 1
ATOM 1295 N N . GLY A 1 160 ? 5.249 -0.454 -20.483 1.00 84.69 160 GLY A N 1
ATOM 1296 C CA . GLY A 1 160 ? 4.329 -1.220 -21.318 1.00 84.69 160 GLY A CA 1
ATOM 1297 C C . GLY A 1 160 ? 3.735 -0.401 -22.463 1.00 84.69 160 GLY A C 1
ATOM 1298 O O . GLY A 1 160 ? 3.935 0.815 -22.552 1.00 84.69 160 GLY A O 1
ATOM 1299 N N . ALA A 1 161 ? 3.010 -1.079 -23.352 1.00 86.00 161 ALA A N 1
ATOM 1300 C CA . ALA A 1 161 ? 2.474 -0.491 -24.584 1.00 86.00 161 ALA A CA 1
ATOM 1301 C C . ALA A 1 161 ? 1.527 0.698 -24.321 1.00 86.00 161 ALA A C 1
ATOM 1303 O O . ALA A 1 161 ? 1.656 1.759 -24.940 1.00 86.00 161 ALA A O 1
ATOM 1304 N N . ALA A 1 162 ? 0.645 0.590 -23.320 1.00 84.06 162 ALA A N 1
ATOM 1305 C CA . ALA A 1 162 ? -0.307 1.651 -22.974 1.00 84.06 162 ALA A CA 1
ATOM 1306 C C . ALA A 1 162 ? 0.393 2.941 -22.491 1.00 84.06 162 ALA A C 1
ATOM 1308 O O . ALA A 1 162 ? -0.105 4.063 -22.652 1.00 84.06 162 ALA A O 1
ATOM 1309 N N . SER A 1 163 ? 1.608 2.813 -21.950 1.00 80.81 163 SER A N 1
ATOM 1310 C CA . SER A 1 163 ? 2.405 3.945 -21.477 1.00 80.81 163 SER A CA 1
ATOM 1311 C C . SER A 1 163 ? 3.017 4.793 -22.595 1.00 80.81 163 SER A C 1
ATOM 1313 O O . SER A 1 163 ? 3.344 5.957 -22.337 1.00 80.81 163 SER A O 1
ATOM 1315 N N . ILE A 1 164 ? 3.110 4.292 -23.829 1.00 83.62 164 ILE A N 1
ATOM 1316 C CA . ILE A 1 164 ? 3.812 4.984 -24.924 1.00 83.62 164 ILE A CA 1
ATOM 1317 C C . ILE A 1 164 ? 3.025 5.100 -26.232 1.00 83.62 164 ILE A C 1
ATOM 1319 O O . ILE A 1 164 ? 3.610 5.448 -27.242 1.00 83.62 164 ILE A O 1
ATOM 1323 N N . MET A 1 165 ? 1.702 4.945 -26.210 1.00 77.56 165 MET A N 1
ATOM 1324 C CA . MET A 1 165 ? 0.820 4.932 -27.396 1.00 77.56 165 MET A CA 1
ATOM 1325 C C . MET A 1 165 ? 0.882 6.135 -28.359 1.00 77.56 165 MET A C 1
ATOM 1327 O O . MET A 1 165 ? 0.248 6.094 -29.410 1.00 77.56 165 MET A O 1
ATOM 1331 N N . ASN A 1 166 ? 1.568 7.232 -28.024 1.00 84.31 166 ASN A N 1
ATOM 1332 C CA . ASN A 1 166 ? 1.686 8.381 -28.919 1.00 84.31 166 ASN A CA 1
ATOM 1333 C C . ASN A 1 166 ? 3.150 8.720 -29.220 1.00 84.31 166 ASN A C 1
ATOM 1335 O O . ASN A 1 166 ? 4.020 8.628 -28.351 1.00 84.31 166 ASN A O 1
ATOM 1339 N N . GLU A 1 167 ? 3.396 9.160 -30.457 1.00 89.25 167 GLU A N 1
ATOM 1340 C CA . GLU A 1 167 ? 4.743 9.443 -30.968 1.00 89.25 167 GLU A CA 1
ATOM 1341 C C . GLU A 1 167 ? 5.481 10.472 -30.104 1.00 89.25 167 GLU A C 1
ATOM 1343 O O . GLU A 1 167 ? 6.668 10.333 -29.836 1.00 89.25 167 GLU A O 1
ATOM 1348 N N . LYS A 1 168 ? 4.772 11.488 -29.597 1.00 89.75 168 LYS A N 1
ATOM 1349 C CA . LYS A 1 168 ? 5.364 12.529 -28.746 1.00 89.75 168 LYS A CA 1
ATOM 1350 C C . LYS A 1 168 ? 5.913 11.954 -27.434 1.00 89.75 168 LYS A C 1
ATOM 1352 O O . LYS A 1 168 ? 6.988 12.349 -26.994 1.00 89.75 168 LYS A O 1
ATOM 1357 N N . VAL A 1 169 ? 5.185 11.039 -26.799 1.00 86.69 169 VAL A N 1
ATOM 1358 C CA . VAL A 1 169 ? 5.583 10.371 -25.554 1.00 86.69 169 VAL A CA 1
ATOM 1359 C C . VAL A 1 169 ? 6.726 9.402 -25.824 1.00 86.69 169 VAL A C 1
ATOM 1361 O O . VAL A 1 169 ? 7.706 9.428 -25.083 1.00 86.69 169 VAL A O 1
ATOM 1364 N N . ALA A 1 170 ? 6.646 8.608 -26.896 1.00 89.00 170 ALA A N 1
ATOM 1365 C CA . ALA A 1 170 ? 7.729 7.715 -27.299 1.00 89.00 170 ALA A CA 1
ATOM 1366 C C . ALA A 1 170 ? 9.023 8.494 -27.597 1.00 89.00 170 ALA A C 1
ATOM 1368 O O . ALA A 1 170 ? 10.086 8.141 -27.088 1.00 89.00 170 ALA A O 1
ATOM 1369 N N . PHE A 1 171 ? 8.931 9.599 -28.343 1.00 93.00 171 PHE A N 1
ATOM 1370 C CA . PHE A 1 171 ? 10.049 10.499 -28.623 1.00 93.00 171 PHE A CA 1
ATOM 1371 C C . PHE A 1 171 ? 10.658 11.070 -27.338 1.00 93.00 171 PHE A C 1
ATOM 1373 O O . PHE A 1 171 ? 11.858 10.926 -27.111 1.00 93.00 171 PHE A O 1
ATOM 1380 N N . ASN A 1 172 ? 9.831 11.648 -26.459 1.00 92.00 172 ASN A N 1
ATOM 1381 C CA . ASN A 1 172 ? 10.296 12.205 -25.188 1.00 92.00 172 ASN A CA 1
ATOM 1382 C C . ASN A 1 172 ? 11.006 11.155 -24.327 1.00 92.00 172 ASN A C 1
ATOM 1384 O O . ASN A 1 172 ? 12.022 11.456 -23.706 1.00 92.00 172 ASN A O 1
ATOM 1388 N N . LEU A 1 173 ? 10.489 9.926 -24.295 1.00 91.06 173 LEU A N 1
ATOM 1389 C CA . LEU A 1 173 ? 11.085 8.836 -23.537 1.00 91.06 173 LEU A CA 1
ATOM 1390 C C . LEU A 1 173 ? 12.434 8.402 -24.125 1.00 91.06 173 LEU A C 1
ATOM 1392 O O . LEU A 1 173 ? 13.389 8.237 -23.370 1.00 91.06 173 LEU A O 1
ATOM 1396 N N . ARG A 1 174 ? 12.545 8.283 -25.456 1.00 94.44 174 ARG A N 1
ATOM 1397 C CA . ARG A 1 174 ? 13.831 8.023 -26.129 1.00 94.44 174 ARG A CA 1
ATOM 1398 C C . ARG A 1 174 ? 14.854 9.105 -25.782 1.00 94.44 174 ARG A C 1
ATOM 1400 O O . ARG A 1 174 ? 15.948 8.772 -25.346 1.00 94.44 174 ARG A O 1
ATOM 1407 N N . SER A 1 175 ? 14.469 10.382 -25.847 1.00 94.75 175 SER A N 1
ATOM 1408 C CA . SER A 1 175 ? 15.346 11.497 -25.462 1.00 94.75 175 SER A CA 1
ATOM 1409 C C . SER A 1 175 ? 15.751 11.471 -23.982 1.00 94.75 175 SER A C 1
ATOM 1411 O O . SER A 1 175 ? 16.879 11.831 -23.651 1.00 94.75 175 SER A O 1
ATOM 1413 N N . GLN A 1 176 ? 14.862 11.046 -23.077 1.00 94.06 176 GLN A N 1
ATOM 1414 C CA . GLN A 1 176 ? 15.198 10.867 -21.659 1.00 94.06 176 GLN A CA 1
ATOM 1415 C C . GLN A 1 176 ? 16.191 9.723 -21.446 1.00 94.06 176 GLN A C 1
ATOM 1417 O O . GLN A 1 176 ? 17.120 9.877 -20.654 1.00 94.06 176 GLN A O 1
ATOM 1422 N N . VAL A 1 177 ? 16.021 8.602 -22.155 1.00 94.94 177 VAL A N 1
ATOM 1423 C CA . VAL A 1 177 ? 16.986 7.495 -22.148 1.00 94.94 177 VAL A CA 1
ATOM 1424 C C . VAL A 1 177 ? 18.328 7.972 -22.687 1.00 94.94 177 VAL A C 1
ATOM 1426 O O . VAL A 1 177 ? 19.336 7.792 -22.014 1.00 94.94 177 VAL A O 1
ATOM 1429 N N . ASP A 1 178 ? 18.352 8.649 -23.836 1.00 95.31 178 ASP A N 1
ATOM 1430 C CA . ASP A 1 178 ? 19.581 9.208 -24.402 1.00 95.31 178 ASP A CA 1
ATOM 1431 C C . ASP A 1 178 ? 20.311 10.082 -23.386 1.00 95.31 178 ASP A C 1
ATOM 1433 O O . ASP A 1 178 ? 21.462 9.803 -23.055 1.00 95.31 178 ASP A O 1
ATOM 1437 N N . LYS A 1 179 ? 19.613 11.073 -22.821 1.00 95.56 179 LYS A N 1
ATOM 1438 C CA . LYS A 1 179 ? 20.184 11.972 -21.819 1.00 95.56 179 LYS A CA 1
ATOM 1439 C C . LYS A 1 179 ? 20.703 11.214 -20.596 1.00 95.56 179 LYS A C 1
ATOM 1441 O O . LYS A 1 179 ? 21.821 11.460 -20.164 1.00 95.56 179 LYS A O 1
ATOM 1446 N N . ARG A 1 180 ? 19.928 10.268 -20.055 1.00 95.06 180 ARG A N 1
ATOM 1447 C CA . ARG A 1 180 ? 20.326 9.490 -18.872 1.00 95.06 180 ARG A CA 1
ATOM 1448 C C . ARG A 1 180 ? 21.607 8.693 -19.113 1.00 95.06 180 ARG A C 1
ATOM 1450 O O . ARG A 1 180 ? 22.429 8.590 -18.207 1.00 95.06 180 ARG A O 1
ATOM 1457 N N . PHE A 1 181 ? 21.759 8.108 -20.297 1.00 95.69 181 PHE A N 1
ATOM 1458 C CA . PHE A 1 181 ? 22.948 7.335 -20.641 1.00 95.69 181 PHE A CA 1
ATOM 1459 C C . PHE A 1 181 ? 24.163 8.230 -20.924 1.00 95.69 181 PHE A C 1
ATOM 1461 O O . PHE A 1 181 ? 25.270 7.833 -20.574 1.00 95.69 181 PHE A O 1
ATOM 1468 N N . GLU A 1 182 ? 23.975 9.442 -21.458 1.00 95.75 182 GLU A N 1
ATOM 1469 C CA . GLU A 1 182 ? 25.059 10.437 -21.534 1.00 95.75 182 GLU A CA 1
ATOM 1470 C C . GLU A 1 182 ? 25.491 10.921 -20.140 1.00 95.75 182 GLU A C 1
ATOM 1472 O O . GLU A 1 182 ? 26.685 10.977 -19.853 1.00 95.75 182 GLU A O 1
ATOM 1477 N N . ASP A 1 183 ? 24.540 11.188 -19.238 1.00 95.94 183 ASP A N 1
ATOM 1478 C CA . ASP A 1 183 ? 24.841 11.576 -17.854 1.00 95.94 183 ASP A CA 1
ATOM 1479 C C . ASP A 1 183 ? 25.624 10.463 -17.126 1.00 95.94 183 ASP A C 1
ATOM 1481 O O . ASP A 1 183 ? 26.615 10.732 -16.450 1.00 95.94 183 ASP A O 1
ATOM 1485 N N . LEU A 1 184 ? 25.218 9.195 -17.298 1.00 95.00 184 LEU A N 1
ATOM 1486 C CA . LEU A 1 184 ? 25.932 8.039 -16.739 1.00 95.00 184 LEU A CA 1
ATOM 1487 C C . LEU A 1 184 ? 27.323 7.863 -17.343 1.00 95.00 184 LEU A C 1
ATOM 1489 O O . LEU A 1 184 ? 28.255 7.497 -16.631 1.00 95.00 184 LEU A O 1
ATOM 1493 N N . ARG A 1 185 ? 27.480 8.120 -18.643 1.00 95.88 185 ARG A N 1
ATOM 1494 C CA . ARG A 1 185 ? 28.789 8.084 -19.290 1.00 95.88 185 ARG A CA 1
ATOM 1495 C C . ARG A 1 185 ? 29.724 9.115 -18.664 1.00 95.88 185 ARG A C 1
ATOM 1497 O O . ARG A 1 185 ? 30.826 8.747 -18.271 1.00 95.88 185 ARG A O 1
ATOM 1504 N N . ALA A 1 186 ? 29.269 10.360 -18.515 1.00 95.19 186 ALA A N 1
ATOM 1505 C CA . ALA A 1 186 ? 30.047 11.414 -17.869 1.00 95.19 186 ALA A CA 1
ATOM 1506 C C . ALA A 1 186 ? 30.396 11.063 -16.408 1.00 95.19 186 ALA A C 1
ATOM 1508 O O . ALA A 1 186 ? 31.518 11.303 -15.967 1.00 95.19 186 ALA A O 1
ATOM 1509 N N . GLU A 1 187 ? 29.466 10.444 -15.671 1.00 94.75 187 GLU A N 1
ATOM 1510 C CA . GLU A 1 187 ? 29.699 9.956 -14.304 1.00 94.75 187 GLU A CA 1
ATOM 1511 C C . GLU A 1 187 ? 30.796 8.875 -14.250 1.00 94.75 187 GLU A C 1
ATOM 1513 O O . GLU A 1 187 ? 31.672 8.928 -13.387 1.00 94.75 187 GLU A O 1
ATOM 1518 N N . ILE A 1 188 ? 30.794 7.920 -15.187 1.00 93.00 188 ILE A N 1
ATOM 1519 C CA . ILE A 1 188 ? 31.819 6.867 -15.267 1.00 93.00 188 ILE A CA 1
ATOM 1520 C C . ILE A 1 188 ? 33.174 7.455 -15.679 1.00 93.00 188 ILE A C 1
ATOM 1522 O O . ILE A 1 188 ? 34.191 7.105 -15.078 1.00 93.00 188 ILE A O 1
ATOM 1526 N N . GLU A 1 189 ? 33.204 8.365 -16.657 1.00 93.12 189 GLU A N 1
ATOM 1527 C CA . GLU A 1 189 ? 34.428 9.047 -17.103 1.00 93.12 189 GLU A CA 1
ATOM 1528 C C . GLU A 1 189 ? 35.079 9.839 -15.954 1.00 93.12 189 GLU A C 1
ATOM 1530 O O . GLU A 1 189 ? 36.294 9.760 -15.762 1.00 93.12 189 GLU A O 1
ATOM 1535 N N . ALA A 1 190 ? 34.268 10.527 -15.144 1.00 92.06 190 ALA A N 1
ATOM 1536 C CA . ALA A 1 190 ? 34.717 11.293 -13.980 1.00 92.06 190 ALA A CA 1
ATOM 1537 C C . ALA A 1 190 ? 35.057 10.433 -12.745 1.00 92.06 190 ALA A C 1
ATOM 1539 O O . ALA A 1 190 ? 35.594 10.957 -11.768 1.00 92.06 190 ALA A O 1
ATOM 1540 N N . SER A 1 191 ? 34.742 9.134 -12.754 1.00 90.00 191 SER A N 1
ATOM 1541 C CA . SER A 1 191 ? 34.985 8.247 -11.612 1.00 90.00 191 SER A CA 1
ATOM 1542 C C . SER A 1 191 ? 36.474 7.934 -11.409 1.00 90.00 191 SER A C 1
ATOM 1544 O O . SER A 1 191 ? 37.283 7.982 -12.338 1.00 90.00 191 SER A O 1
ATOM 1546 N N . ILE A 1 192 ? 36.837 7.547 -10.184 1.00 87.88 192 ILE A N 1
ATOM 1547 C CA . ILE A 1 192 ? 38.198 7.107 -9.830 1.00 87.88 192 ILE A CA 1
ATOM 1548 C C . ILE A 1 192 ? 38.473 5.629 -10.170 1.00 87.88 192 ILE A C 1
ATOM 1550 O O . ILE A 1 192 ? 39.521 5.107 -9.804 1.00 87.88 192 ILE A O 1
ATOM 1554 N N . CYS A 1 193 ? 37.544 4.936 -10.843 1.00 84.56 193 CYS A N 1
ATOM 1555 C CA . CYS A 1 193 ? 37.700 3.529 -11.218 1.00 84.56 193 CYS A CA 1
ATOM 1556 C C . CYS A 1 193 ? 38.904 3.289 -12.143 1.00 84.56 193 CYS A C 1
ATOM 1558 O O . CYS A 1 193 ? 39.342 4.182 -12.868 1.00 84.56 193 CYS A O 1
ATOM 1560 N N . GLU A 1 194 ? 39.396 2.048 -12.163 1.00 85.38 194 GLU A N 1
ATOM 1561 C CA . GLU A 1 194 ? 40.465 1.630 -13.074 1.00 85.38 194 GLU A CA 1
ATOM 1562 C C . GLU A 1 194 ? 40.053 1.810 -14.548 1.00 85.38 194 GLU A C 1
ATOM 1564 O O . GLU A 1 194 ? 38.902 1.566 -14.924 1.00 85.38 194 GLU A O 1
ATOM 1569 N N . GLU A 1 195 ? 41.001 2.206 -15.402 1.00 87.69 195 GLU A N 1
ATOM 1570 C CA . GLU A 1 195 ? 40.734 2.497 -16.820 1.00 87.69 195 GLU A CA 1
ATOM 1571 C C . GLU A 1 195 ? 40.190 1.282 -17.588 1.00 87.69 195 GLU A C 1
ATOM 1573 O O . GLU A 1 195 ? 39.349 1.441 -18.469 1.00 87.69 195 GLU A O 1
ATOM 1578 N N . GLU A 1 196 ? 40.580 0.057 -17.217 1.00 86.56 196 GLU A N 1
ATOM 1579 C CA . GLU A 1 196 ? 40.016 -1.172 -17.797 1.00 86.56 196 GLU A CA 1
ATOM 1580 C C . GLU A 1 196 ? 38.515 -1.316 -17.501 1.00 86.56 196 GLU A C 1
ATOM 1582 O O . GLU A 1 196 ? 37.733 -1.687 -18.380 1.00 86.56 196 GLU A O 1
ATOM 1587 N N . VAL A 1 197 ? 38.090 -0.968 -16.281 1.00 86.56 197 VAL A N 1
ATOM 1588 C CA . VAL A 1 197 ? 36.680 -0.996 -15.868 1.00 86.56 197 VAL A CA 1
ATOM 1589 C C . VAL A 1 197 ? 35.896 0.084 -16.603 1.00 86.56 197 VAL A C 1
ATOM 1591 O O . VAL A 1 197 ? 34.825 -0.199 -17.142 1.00 86.56 197 VAL A O 1
ATOM 1594 N N . LYS A 1 198 ? 36.434 1.307 -16.691 1.00 90.81 198 LYS A N 1
ATOM 1595 C CA . LYS A 1 198 ? 35.812 2.387 -17.472 1.00 90.81 198 LYS A CA 1
ATOM 1596 C C . LYS A 1 198 ? 35.668 1.998 -18.940 1.00 90.81 198 LYS A C 1
ATOM 1598 O O . LYS A 1 198 ? 34.590 2.160 -19.507 1.00 90.81 198 LYS A O 1
ATOM 1603 N N . ALA A 1 199 ? 36.718 1.434 -19.537 1.00 91.38 199 ALA A N 1
ATOM 1604 C CA . ALA A 1 199 ? 36.705 0.965 -20.916 1.00 91.38 199 ALA A CA 1
ATOM 1605 C C . ALA A 1 199 ? 35.662 -0.141 -21.132 1.00 91.38 199 ALA A C 1
ATOM 1607 O O . ALA A 1 199 ? 34.958 -0.121 -22.141 1.00 91.38 199 ALA A O 1
ATOM 1608 N N . HIS A 1 200 ? 35.506 -1.068 -20.181 1.00 90.50 200 HIS A N 1
ATOM 1609 C CA . HIS A 1 200 ? 34.462 -2.090 -20.237 1.00 90.50 200 HIS A CA 1
ATOM 1610 C C . HIS A 1 200 ? 33.052 -1.486 -20.158 1.00 90.50 200 HIS A C 1
ATOM 1612 O O . HIS A 1 200 ? 32.206 -1.771 -21.008 1.00 90.50 200 HIS A O 1
ATOM 1618 N N . LEU A 1 201 ? 32.799 -0.626 -19.168 1.00 91.56 201 LEU A N 1
ATOM 1619 C CA . LEU A 1 201 ? 31.484 -0.023 -18.959 1.00 91.56 201 LEU A CA 1
ATOM 1620 C C . LEU A 1 201 ? 31.086 0.886 -20.128 1.00 91.56 201 LEU A C 1
ATOM 1622 O O . LEU A 1 201 ? 29.991 0.745 -20.664 1.00 91.56 201 LEU A O 1
ATOM 1626 N N . ILE A 1 202 ? 31.971 1.786 -20.563 1.00 93.81 202 ILE A N 1
ATOM 1627 C CA . ILE A 1 202 ? 31.696 2.758 -21.635 1.00 93.81 202 ILE A CA 1
ATOM 1628 C C . ILE A 1 202 ? 31.737 2.097 -23.014 1.00 93.81 202 ILE A C 1
ATOM 1630 O O . ILE A 1 202 ? 30.917 2.412 -23.872 1.00 93.81 202 ILE A O 1
ATOM 1634 N N . GLY A 1 203 ? 32.694 1.199 -23.249 1.00 91.38 203 GLY A N 1
ATOM 1635 C CA . GLY A 1 203 ? 32.909 0.581 -24.556 1.00 91.38 203 GLY A CA 1
ATOM 1636 C C . GLY A 1 203 ? 31.943 -0.557 -24.869 1.00 91.38 203 GLY A C 1
ATOM 1637 O O . GLY A 1 203 ? 31.760 -0.879 -26.042 1.00 91.38 203 GLY A O 1
ATOM 1638 N N . LYS A 1 204 ? 31.329 -1.164 -23.846 1.00 93.38 204 LYS A N 1
ATOM 1639 C CA . LYS A 1 204 ? 30.478 -2.343 -24.015 1.00 93.38 204 LYS A CA 1
ATOM 1640 C C . LYS A 1 204 ? 29.141 -2.237 -23.287 1.00 93.38 204 LYS A C 1
ATOM 1642 O O . LYS A 1 204 ? 28.105 -2.157 -23.942 1.00 93.38 204 LYS A O 1
ATOM 1647 N N . GLU A 1 205 ? 29.149 -2.226 -21.953 1.00 93.44 205 GLU A N 1
ATOM 1648 C CA . GLU A 1 205 ? 27.920 -2.410 -21.164 1.00 93.44 205 GLU A CA 1
ATOM 1649 C C . GLU A 1 205 ? 26.912 -1.274 -21.384 1.00 93.44 205 GLU A C 1
ATOM 1651 O O . GLU A 1 205 ? 25.728 -1.525 -21.603 1.00 93.44 205 GLU A O 1
ATOM 1656 N N . LEU A 1 206 ? 27.370 -0.022 -21.386 1.00 95.12 206 LEU A N 1
ATOM 1657 C CA . LEU A 1 206 ? 26.525 1.160 -21.533 1.00 95.12 206 LEU A CA 1
ATOM 1658 C C . LEU A 1 206 ? 25.895 1.254 -22.942 1.00 95.12 206 LEU A C 1
ATOM 1660 O O . LEU A 1 206 ? 24.670 1.396 -23.007 1.00 95.12 206 LEU A O 1
ATOM 1664 N N . PRO A 1 207 ? 26.638 1.108 -24.063 1.00 95.50 207 PRO A N 1
ATOM 1665 C CA . PRO A 1 207 ? 26.053 1.058 -25.405 1.00 95.50 207 PRO A CA 1
ATOM 1666 C C . PRO A 1 207 ? 25.082 -0.106 -25.623 1.00 95.50 207 PRO A C 1
ATOM 1668 O O . PRO A 1 207 ? 23.997 0.112 -26.163 1.00 95.50 207 PRO A O 1
ATOM 1671 N N . GLU A 1 208 ? 25.437 -1.323 -25.190 1.00 96.12 208 GLU A N 1
ATOM 1672 C CA . GLU A 1 208 ? 24.575 -2.509 -25.321 1.00 96.12 208 GLU A CA 1
ATOM 1673 C C . GLU A 1 208 ? 23.257 -2.300 -24.560 1.00 96.12 208 GLU A C 1
ATOM 1675 O O . GLU A 1 208 ? 22.167 -2.482 -25.104 1.00 96.12 208 GLU A O 1
ATOM 1680 N N . THR A 1 209 ? 23.349 -1.821 -23.320 1.00 95.50 209 THR A N 1
ATOM 1681 C CA . THR A 1 209 ? 22.192 -1.559 -22.458 1.00 95.50 209 THR A CA 1
ATOM 1682 C C . THR A 1 209 ? 21.309 -0.436 -23.015 1.00 95.50 209 THR A C 1
ATOM 1684 O O . THR A 1 209 ? 20.081 -0.547 -23.005 1.00 95.50 209 THR A O 1
ATOM 1687 N N . LYS A 1 210 ? 21.914 0.634 -23.549 1.00 96.94 210 LYS A N 1
ATOM 1688 C CA . LYS A 1 210 ? 21.194 1.732 -24.214 1.00 96.94 210 LYS A CA 1
ATOM 1689 C C . LYS A 1 210 ? 20.432 1.232 -25.440 1.00 96.94 210 LYS A C 1
ATOM 1691 O O . LYS A 1 210 ? 19.263 1.574 -25.611 1.00 96.94 210 LYS A O 1
ATOM 1696 N N . ALA A 1 211 ? 21.079 0.420 -26.276 1.00 96.31 211 ALA A N 1
ATOM 1697 C CA . ALA A 1 211 ? 20.464 -0.151 -27.468 1.00 96.31 211 ALA A CA 1
ATOM 1698 C C . ALA A 1 211 ? 19.246 -1.012 -27.103 1.00 96.31 211 ALA A C 1
ATOM 1700 O O . ALA A 1 211 ? 18.171 -0.792 -27.657 1.00 96.31 211 ALA A O 1
ATOM 1701 N N . LEU A 1 212 ? 19.377 -1.891 -26.103 1.00 96.56 212 LEU A N 1
ATOM 1702 C CA . LEU A 1 212 ? 18.268 -2.706 -25.594 1.00 96.56 212 LEU A CA 1
ATOM 1703 C C . LEU A 1 212 ? 17.107 -1.852 -25.065 1.00 96.56 212 LEU A C 1
ATOM 1705 O O . LEU A 1 212 ? 15.943 -2.150 -25.334 1.00 96.56 212 LEU A O 1
ATOM 1709 N N . ALA A 1 213 ? 17.400 -0.769 -24.342 1.00 95.44 213 ALA A N 1
ATOM 1710 C CA . ALA A 1 213 ? 16.375 0.142 -23.838 1.00 95.44 213 ALA A CA 1
ATOM 1711 C C . ALA A 1 213 ? 15.604 0.834 -24.981 1.00 95.44 213 ALA A C 1
ATOM 1713 O O . ALA A 1 213 ? 14.372 0.882 -24.965 1.00 95.44 213 ALA A O 1
ATOM 1714 N N . LEU A 1 214 ? 16.310 1.345 -25.995 1.00 95.75 214 LEU A N 1
ATOM 1715 C CA . LEU A 1 214 ? 15.700 2.009 -27.153 1.00 95.75 214 LEU A CA 1
ATOM 1716 C C . LEU A 1 214 ? 14.937 1.032 -28.063 1.00 95.75 214 LEU A C 1
ATOM 1718 O O . LEU A 1 214 ? 13.876 1.383 -28.597 1.00 95.75 214 LEU A O 1
ATOM 1722 N N . GLU A 1 215 ? 15.448 -0.190 -28.220 1.00 95.88 215 GLU A N 1
ATOM 1723 C CA . GLU A 1 215 ? 14.767 -1.281 -28.917 1.00 95.88 215 GLU A CA 1
ATOM 1724 C C . GLU A 1 215 ? 13.462 -1.638 -28.203 1.00 95.88 215 GLU A C 1
ATOM 1726 O O . GLU A 1 215 ? 12.412 -1.674 -28.843 1.00 95.88 215 GLU A O 1
ATOM 1731 N N . HIS A 1 216 ? 13.495 -1.804 -26.875 1.00 94.19 216 HIS A N 1
ATOM 1732 C CA . HIS A 1 216 ? 12.302 -2.087 -26.076 1.00 94.19 216 HIS A CA 1
ATOM 1733 C C . HIS A 1 216 ? 11.236 -1.001 -26.234 1.00 94.19 216 HIS A C 1
ATOM 1735 O O . HIS A 1 216 ? 10.076 -1.325 -26.474 1.00 94.19 216 HIS A O 1
ATOM 1741 N N . ILE A 1 217 ? 11.614 0.282 -26.179 1.00 93.31 217 ILE A N 1
ATOM 1742 C CA . ILE A 1 217 ? 10.677 1.396 -26.411 1.00 93.31 217 ILE A CA 1
ATOM 1743 C C . ILE A 1 217 ? 10.052 1.297 -27.803 1.00 93.31 217 ILE A C 1
ATOM 1745 O O . ILE A 1 217 ? 8.847 1.470 -27.958 1.00 93.31 217 ILE A O 1
ATOM 1749 N N . SER A 1 218 ? 10.857 1.013 -28.824 1.00 93.38 218 SER A N 1
ATOM 1750 C CA . SER A 1 218 ? 10.372 0.931 -30.204 1.00 93.38 218 SER A CA 1
ATOM 1751 C C . SER A 1 218 ? 9.448 -0.266 -30.417 1.00 93.38 218 SER A C 1
ATOM 1753 O O . SER A 1 218 ? 8.408 -0.125 -31.054 1.00 93.38 218 SER A O 1
ATOM 1755 N N . LYS A 1 219 ? 9.780 -1.414 -29.818 1.00 93.12 219 LYS A N 1
ATOM 1756 C CA . LYS A 1 219 ? 8.931 -2.604 -29.800 1.00 93.12 219 LYS A CA 1
ATOM 1757 C C . LYS A 1 219 ? 7.599 -2.315 -29.110 1.00 93.12 219 LYS A C 1
ATOM 1759 O O . LYS A 1 219 ? 6.550 -2.526 -29.703 1.00 93.12 219 LYS A O 1
ATOM 1764 N N . LYS A 1 220 ? 7.636 -1.770 -27.891 1.00 90.75 220 LYS A N 1
ATOM 1765 C CA . LYS A 1 220 ? 6.435 -1.451 -27.110 1.00 90.75 220 LYS A CA 1
ATOM 1766 C C . LYS A 1 220 ? 5.568 -0.364 -27.740 1.00 90.75 220 LYS A C 1
ATOM 1768 O O . LYS A 1 220 ? 4.367 -0.366 -27.519 1.00 90.75 220 LYS A O 1
ATOM 1773 N N . PHE A 1 221 ? 6.150 0.537 -28.528 1.00 90.81 221 PHE A N 1
ATOM 1774 C CA . PHE A 1 221 ? 5.402 1.548 -29.270 1.00 90.81 221 PHE A CA 1
ATOM 1775 C C . PHE A 1 221 ? 4.622 0.948 -30.446 1.00 90.81 221 PHE A C 1
ATOM 1777 O O . PHE A 1 221 ? 3.535 1.417 -30.766 1.00 90.81 221 PHE A O 1
ATOM 1784 N N . ALA A 1 222 ? 5.175 -0.087 -31.082 1.00 90.81 222 ALA A N 1
ATOM 1785 C CA . ALA A 1 222 ? 4.525 -0.799 -32.178 1.00 90.81 222 ALA A CA 1
ATOM 1786 C C . ALA A 1 222 ? 3.468 -1.814 -31.701 1.00 90.81 222 ALA A C 1
ATOM 1788 O O . ALA A 1 222 ? 2.619 -2.225 -32.490 1.00 90.81 222 ALA A O 1
ATOM 1789 N N . GLU A 1 223 ? 3.527 -2.236 -30.436 1.00 89.88 223 GLU A N 1
ATOM 1790 C CA . GLU A 1 223 ? 2.529 -3.116 -29.827 1.00 89.88 223 GLU A CA 1
ATOM 1791 C C . GLU A 1 223 ? 1.219 -2.357 -29.572 1.00 89.88 223 GLU A C 1
ATOM 1793 O O . GLU A 1 223 ? 1.201 -1.286 -28.964 1.00 89.88 223 GLU A O 1
ATOM 1798 N N . GLU A 1 224 ? 0.094 -2.934 -29.998 1.00 88.00 224 GLU A N 1
ATOM 1799 C CA . GLU A 1 224 ? -1.218 -2.432 -29.593 1.00 88.00 224 GLU A CA 1
ATOM 1800 C C . GLU A 1 224 ? -1.449 -2.786 -28.108 1.00 88.00 224 GLU A C 1
ATOM 1802 O O . GLU A 1 224 ? -1.173 -3.916 -27.694 1.00 88.00 224 GLU A O 1
ATOM 1807 N N . PRO A 1 225 ? -1.916 -1.856 -27.262 1.00 89.69 225 PRO A N 1
ATOM 1808 C CA . PRO A 1 225 ? -2.249 -2.179 -25.880 1.00 89.69 225 PRO A CA 1
ATOM 1809 C C . PRO A 1 225 ? -3.523 -3.022 -25.808 1.00 89.69 225 PRO A C 1
ATOM 1811 O O . PRO A 1 225 ? -4.399 -2.944 -26.671 1.00 89.69 225 PRO A O 1
ATOM 1814 N N . ILE A 1 226 ? -3.674 -3.778 -24.723 1.00 92.12 226 ILE A N 1
ATOM 1815 C CA . ILE A 1 226 ? -4.941 -4.454 -24.437 1.00 92.12 226 ILE A CA 1
ATOM 1816 C C . ILE A 1 226 ? -5.930 -3.407 -23.945 1.00 92.12 226 ILE A C 1
ATOM 1818 O O . ILE A 1 226 ? -5.676 -2.727 -22.952 1.00 92.12 226 ILE A O 1
ATOM 1822 N N . ARG A 1 227 ? -7.067 -3.276 -24.629 1.00 93.00 227 ARG A N 1
ATOM 1823 C CA . ARG A 1 227 ? -8.063 -2.249 -24.303 1.00 93.00 227 ARG A CA 1
ATOM 1824 C C . ARG A 1 227 ? -9.187 -2.830 -23.455 1.00 93.00 227 ARG A C 1
ATOM 1826 O O . ARG A 1 227 ? -9.765 -3.860 -23.818 1.00 93.00 227 ARG A O 1
ATOM 1833 N N . LEU A 1 228 ? -9.505 -2.167 -22.344 1.00 95.12 228 LEU A N 1
ATOM 1834 C CA . LEU A 1 228 ? -10.628 -2.503 -21.469 1.00 95.12 228 LEU A CA 1
ATOM 1835 C C . LEU A 1 228 ? -11.733 -1.464 -21.596 1.00 95.12 228 LEU A C 1
ATOM 1837 O O . LEU A 1 228 ? -11.498 -0.271 -21.408 1.00 95.12 228 LEU A O 1
ATOM 1841 N N . LEU A 1 229 ? -12.955 -1.948 -21.784 1.00 95.69 229 LEU A N 1
ATOM 1842 C CA . LEU A 1 229 ? -14.164 -1.143 -21.702 1.00 95.69 229 LEU A CA 1
ATOM 1843 C C . LEU A 1 229 ? -15.057 -1.670 -20.575 1.00 95.69 229 LEU A C 1
ATOM 1845 O O . LEU A 1 229 ? -15.705 -2.713 -20.710 1.00 95.69 229 LEU A O 1
ATOM 1849 N N . TYR A 1 230 ? -15.099 -0.953 -19.452 1.00 96.12 230 TYR A N 1
ATOM 1850 C CA . TYR A 1 230 ? -16.025 -1.246 -18.357 1.00 96.12 230 TYR A CA 1
ATOM 1851 C C . TYR A 1 230 ? -17.396 -0.717 -18.742 1.00 96.12 230 TYR A C 1
ATOM 1853 O O . TYR A 1 230 ? -17.567 0.487 -18.908 1.00 96.12 230 TYR A O 1
ATOM 1861 N N . TYR A 1 231 ? -18.385 -1.595 -18.876 1.00 94.81 231 TYR A N 1
ATOM 1862 C CA . TYR A 1 231 ? -19.691 -1.212 -19.403 1.00 94.81 231 TYR A CA 1
ATOM 1863 C C . TYR A 1 231 ? -20.840 -1.779 -18.575 1.00 94.81 231 TYR A C 1
ATOM 1865 O O . TYR A 1 231 ? -20.719 -2.774 -17.851 1.00 94.81 231 TYR A O 1
ATOM 1873 N N . ARG A 1 232 ? -21.998 -1.133 -18.714 1.00 93.06 232 ARG A N 1
ATOM 1874 C CA . ARG A 1 232 ? -23.240 -1.563 -18.077 1.00 93.06 232 ARG A CA 1
ATOM 1875 C C . ARG A 1 232 ? -23.824 -2.775 -18.808 1.00 93.06 232 ARG A C 1
ATOM 1877 O O . ARG A 1 232 ? -24.129 -2.712 -19.995 1.00 93.06 232 ARG A O 1
ATOM 1884 N N . SER A 1 233 ? -24.079 -3.847 -18.063 1.00 86.69 233 SER A N 1
ATOM 1885 C CA . SER A 1 233 ? -24.802 -5.039 -18.514 1.00 86.69 233 SER A CA 1
ATOM 1886 C C . SER A 1 233 ? -26.057 -5.220 -17.653 1.00 86.69 233 SER A C 1
ATOM 1888 O O . SER A 1 233 ? -26.052 -5.952 -16.661 1.00 86.69 233 SER A O 1
ATOM 1890 N N . GLY A 1 234 ? -27.140 -4.524 -18.010 1.00 84.81 234 GLY A N 1
ATOM 1891 C CA . GLY A 1 234 ? -28.339 -4.427 -17.168 1.00 84.81 234 GLY A CA 1
ATOM 1892 C C . GLY A 1 234 ? -28.085 -3.535 -15.949 1.00 84.81 234 GLY A C 1
ATOM 1893 O O . GLY A 1 234 ? -27.709 -2.379 -16.108 1.00 84.81 234 GLY A O 1
ATOM 1894 N N . THR A 1 235 ? -28.274 -4.055 -14.734 1.00 81.56 235 THR A N 1
ATOM 1895 C CA . THR A 1 235 ? -27.910 -3.357 -13.481 1.00 81.56 235 THR A CA 1
ATOM 1896 C C . THR A 1 235 ? -26.468 -3.620 -13.035 1.00 81.56 235 THR A C 1
ATOM 1898 O O . THR A 1 235 ? -25.958 -2.912 -12.169 1.00 81.56 235 THR A O 1
ATOM 1901 N N . ARG A 1 236 ? -25.798 -4.611 -13.638 1.00 88.94 236 ARG A N 1
ATOM 1902 C CA . ARG A 1 236 ? -24.429 -5.035 -13.311 1.00 88.94 236 ARG A CA 1
ATOM 1903 C C . ARG A 1 236 ? -23.397 -4.371 -14.224 1.00 88.94 236 ARG A C 1
ATOM 1905 O O . ARG A 1 236 ? -23.751 -3.749 -15.229 1.00 88.94 236 ARG A O 1
ATOM 1912 N N . ALA A 1 237 ? -22.123 -4.562 -13.901 1.00 93.31 237 ALA A N 1
ATOM 1913 C CA . ALA A 1 237 ? -20.997 -4.207 -14.757 1.00 93.31 237 ALA A CA 1
ATOM 1914 C C . ALA A 1 237 ? -20.297 -5.462 -15.300 1.00 93.31 237 ALA A C 1
ATOM 1916 O O . ALA A 1 237 ? -20.317 -6.522 -14.672 1.00 93.31 237 ALA A O 1
ATOM 1917 N N . ALA A 1 238 ? -19.684 -5.332 -16.471 1.00 93.69 238 ALA A N 1
ATOM 1918 C CA . ALA A 1 238 ? -18.765 -6.311 -17.040 1.00 93.69 238 ALA A CA 1
ATOM 1919 C C . ALA A 1 238 ? -17.665 -5.580 -17.822 1.00 93.69 238 ALA A C 1
ATOM 1921 O O . ALA A 1 238 ? -17.779 -4.379 -18.076 1.00 93.69 238 ALA A O 1
ATOM 1922 N N . VAL A 1 239 ? -16.620 -6.304 -18.222 1.00 96.50 239 VAL A N 1
ATOM 1923 C CA . VAL A 1 239 ? -15.478 -5.736 -18.947 1.00 96.50 239 VAL A CA 1
ATOM 1924 C C . VAL A 1 239 ? -15.438 -6.312 -20.355 1.00 96.50 239 VAL A C 1
ATOM 1926 O O . VAL A 1 239 ? -15.425 -7.526 -20.539 1.00 96.50 239 VAL A O 1
ATOM 1929 N N . LYS A 1 240 ? -15.456 -5.450 -21.366 1.00 96.56 240 LYS A N 1
ATOM 1930 C CA . LYS A 1 240 ? -15.163 -5.810 -22.755 1.00 96.56 240 LYS A CA 1
ATOM 1931 C C . LYS A 1 240 ? -13.664 -5.705 -22.995 1.00 96.56 240 LYS A C 1
ATOM 1933 O O . LYS A 1 240 ? -13.033 -4.768 -22.515 1.00 96.56 240 LYS A O 1
ATOM 1938 N N . LEU A 1 241 ? -13.119 -6.672 -23.725 1.00 95.38 241 LEU A N 1
ATOM 1939 C CA . LEU A 1 241 ? -11.689 -6.816 -23.960 1.00 95.38 241 LEU A CA 1
ATOM 1940 C C . LEU A 1 241 ? -11.381 -6.753 -25.455 1.00 95.38 241 LEU A C 1
ATOM 1942 O O . LEU A 1 241 ? -11.899 -7.568 -26.229 1.00 95.38 241 LEU A O 1
ATOM 1946 N N . ALA A 1 242 ? -10.504 -5.830 -25.842 1.00 93.62 242 ALA A N 1
ATOM 1947 C CA . ALA A 1 242 ? -9.817 -5.885 -27.125 1.00 93.62 242 ALA A CA 1
ATOM 1948 C C . ALA A 1 242 ? -8.597 -6.791 -26.943 1.00 93.62 242 ALA A C 1
ATOM 1950 O O . ALA A 1 242 ? -7.546 -6.364 -26.465 1.00 93.62 242 ALA A O 1
ATOM 1951 N N . TRP A 1 243 ? -8.786 -8.078 -27.227 1.00 90.44 243 TRP A N 1
ATOM 1952 C CA . TRP A 1 243 ? -7.729 -9.072 -27.106 1.00 90.44 243 TRP A CA 1
ATOM 1953 C C . TRP A 1 243 ? -6.967 -9.170 -28.419 1.00 90.44 243 TRP A C 1
ATOM 1955 O O . TRP A 1 243 ? -7.513 -9.624 -29.421 1.00 90.44 243 TRP A O 1
ATOM 1965 N N . ASN A 1 244 ? -5.713 -8.739 -28.404 1.00 79.75 244 ASN A N 1
ATOM 1966 C CA . ASN A 1 244 ? -4.839 -8.712 -29.572 1.00 79.75 244 ASN A CA 1
ATOM 1967 C C . ASN A 1 244 ? -3.840 -9.882 -29.618 1.00 79.75 244 ASN A C 1
ATOM 1969 O O . ASN A 1 244 ? -2.947 -9.887 -30.461 1.00 79.75 244 ASN A O 1
ATOM 1973 N N . LYS A 1 245 ? -3.976 -10.873 -28.724 1.00 81.75 245 LYS A N 1
ATOM 1974 C CA . LYS A 1 245 ? -3.194 -12.118 -28.758 1.00 81.75 245 LYS A CA 1
ATOM 1975 C C . LYS A 1 245 ? -4.016 -13.241 -29.403 1.00 81.75 245 LYS A C 1
ATOM 1977 O O . LYS A 1 245 ? -5.227 -13.318 -29.211 1.00 81.75 245 LYS A O 1
ATOM 1982 N N . ASP A 1 246 ? -3.351 -14.162 -30.099 1.00 78.25 246 ASP A N 1
ATOM 1983 C CA . ASP A 1 246 ? -4.018 -15.272 -30.807 1.00 78.25 246 ASP A CA 1
ATOM 1984 C C . ASP A 1 246 ? -4.697 -16.282 -29.868 1.00 78.25 246 ASP A C 1
ATOM 1986 O O . ASP A 1 246 ? -5.652 -16.964 -30.243 1.00 78.25 246 ASP A O 1
ATOM 1990 N N . VAL A 1 247 ? -4.202 -16.393 -28.634 1.00 86.50 247 VAL A N 1
ATOM 1991 C CA . VAL A 1 247 ? -4.679 -17.348 -27.631 1.00 86.50 247 VAL A CA 1
ATOM 1992 C C . VAL A 1 247 ? -4.791 -16.692 -26.261 1.00 86.50 247 VAL A C 1
ATOM 1994 O O . VAL A 1 247 ? -4.119 -15.704 -25.965 1.00 86.50 247 VAL A O 1
ATOM 1997 N N . TYR A 1 248 ? -5.653 -17.258 -25.422 1.00 90.25 248 TYR A N 1
ATOM 1998 C CA . TYR A 1 248 ? -5.730 -16.951 -24.000 1.00 90.25 248 TYR A CA 1
ATOM 1999 C C . TYR A 1 248 ? -6.000 -18.226 -23.203 1.00 90.25 248 TYR A C 1
ATOM 2001 O O . TYR A 1 248 ? -6.610 -19.180 -23.691 1.00 90.25 248 TYR A O 1
ATOM 2009 N N . SER A 1 249 ? -5.556 -18.217 -21.956 1.00 90.62 249 SER A N 1
ATOM 2010 C CA . SER A 1 249 ? -5.793 -19.247 -20.958 1.00 90.62 249 SER A CA 1
ATOM 2011 C C . SER A 1 249 ? -6.886 -18.800 -19.994 1.00 90.62 249 SER A C 1
ATOM 2013 O O . SER A 1 249 ? -7.020 -17.616 -19.681 1.00 90.62 249 SER A O 1
ATOM 2015 N N . ILE A 1 250 ? -7.667 -19.762 -19.502 1.00 89.88 250 ILE A N 1
ATOM 2016 C CA . ILE A 1 250 ? -8.664 -19.536 -18.454 1.00 89.88 250 ILE A CA 1
ATOM 2017 C C . ILE A 1 250 ? -8.308 -20.404 -17.251 1.00 89.88 250 ILE A C 1
ATOM 2019 O O . ILE A 1 250 ? -8.013 -21.592 -17.395 1.00 89.88 250 ILE A O 1
ATOM 2023 N N . HIS A 1 251 ? -8.384 -19.826 -16.054 1.00 86.62 251 HIS A N 1
ATOM 2024 C CA . HIS A 1 251 ? -8.189 -20.557 -14.811 1.00 86.62 251 HIS A CA 1
ATOM 2025 C C . HIS A 1 251 ? -9.231 -21.674 -14.659 1.00 86.62 251 HIS A C 1
ATOM 2027 O O . HIS A 1 251 ? -10.409 -21.523 -15.009 1.00 86.62 251 HIS A O 1
ATOM 2033 N N . LYS A 1 252 ? -8.810 -22.820 -14.113 1.00 84.94 252 LYS A N 1
ATOM 2034 C CA . LYS A 1 252 ? -9.673 -23.998 -13.974 1.00 84.94 252 LYS A CA 1
ATOM 2035 C C . LYS A 1 252 ? -10.946 -23.640 -13.195 1.00 84.94 252 LYS A C 1
ATOM 2037 O O . LYS A 1 252 ? -10.885 -23.120 -12.091 1.00 84.94 252 LYS A O 1
ATOM 2042 N N . GLY A 1 253 ? -12.111 -23.925 -13.782 1.00 83.69 253 GLY A N 1
ATOM 2043 C CA . GLY A 1 253 ? -13.421 -23.647 -13.173 1.00 83.69 253 GLY A CA 1
ATOM 2044 C C . GLY A 1 253 ? -13.992 -22.245 -13.433 1.00 83.69 253 GLY A C 1
ATOM 2045 O O . GLY A 1 253 ? -15.174 -22.033 -13.175 1.00 83.69 253 GLY A O 1
ATOM 2046 N N . ARG A 1 254 ? -13.224 -21.316 -14.022 1.00 88.38 254 ARG A N 1
ATOM 2047 C CA . ARG A 1 254 ? -13.661 -19.934 -14.317 1.00 88.38 254 ARG A CA 1
ATOM 2048 C C . ARG A 1 254 ? -14.157 -19.721 -15.753 1.00 88.38 254 ARG A C 1
ATOM 2050 O O . ARG A 1 254 ? -14.448 -18.602 -16.147 1.00 88.38 254 ARG A O 1
ATOM 2057 N N . GLY A 1 255 ? -14.326 -20.787 -16.541 1.00 83.62 255 GLY A N 1
ATOM 2058 C CA . GLY A 1 255 ? -14.717 -20.706 -17.960 1.00 83.62 255 GLY A CA 1
ATOM 2059 C C . GLY A 1 255 ? -16.003 -19.922 -18.252 1.00 83.62 255 GLY A C 1
ATOM 2060 O O . GLY A 1 255 ? -16.137 -19.358 -19.329 1.00 83.62 255 GLY A O 1
ATOM 2061 N N . LYS A 1 256 ? -16.940 -19.849 -17.298 1.00 88.12 256 LYS A N 1
ATOM 2062 C CA . LYS A 1 256 ? -18.193 -19.085 -17.446 1.00 88.12 256 LYS A CA 1
ATOM 2063 C C . LYS A 1 256 ? -18.017 -17.571 -17.279 1.00 88.12 256 LYS A C 1
ATOM 2065 O O . LYS A 1 256 ? -18.900 -16.823 -17.688 1.00 88.12 256 LYS A O 1
ATOM 2070 N N . GLU A 1 257 ? -16.904 -17.135 -16.693 1.00 91.06 257 GLU A N 1
ATOM 2071 C CA . GLU A 1 257 ? -16.576 -15.721 -16.469 1.00 91.06 257 GLU A CA 1
ATOM 2072 C C . GLU A 1 257 ? -16.011 -15.052 -17.732 1.00 91.06 257 GLU A C 1
ATOM 2074 O O . GLU A 1 257 ? -15.849 -13.835 -17.758 1.00 91.06 257 GLU A O 1
ATOM 2079 N N . VAL A 1 258 ? -15.727 -15.831 -18.784 1.00 93.31 258 VAL A N 1
ATOM 2080 C CA . VAL A 1 258 ? -15.236 -15.356 -20.082 1.00 93.31 258 VAL A CA 1
ATOM 2081 C C . VAL A 1 258 ? -16.207 -15.800 -21.171 1.00 93.31 258 VAL A C 1
ATOM 2083 O O . VAL A 1 258 ? -16.562 -16.973 -21.274 1.00 93.31 258 VAL A O 1
ATOM 2086 N N . ARG A 1 259 ? -16.655 -14.867 -22.010 1.00 92.31 259 ARG A N 1
ATOM 2087 C CA . ARG A 1 259 ? -17.557 -15.161 -23.132 1.00 92.31 259 ARG A CA 1
ATOM 2088 C C . ARG A 1 259 ? -17.213 -14.331 -24.359 1.00 92.31 259 ARG A C 1
ATOM 2090 O O . ARG A 1 259 ? -16.691 -13.230 -24.246 1.00 92.31 259 ARG A O 1
ATOM 2097 N N . LEU A 1 260 ? -17.575 -14.836 -25.534 1.00 91.75 260 LEU A N 1
ATOM 2098 C CA . LEU A 1 260 ? -17.454 -14.084 -26.782 1.00 91.75 260 LEU A CA 1
ATOM 2099 C C . LEU A 1 260 ? -18.449 -12.918 -26.809 1.00 91.75 260 LEU A C 1
ATOM 2101 O O . LEU A 1 260 ? -19.628 -13.091 -26.473 1.00 91.75 260 LEU A O 1
ATOM 2105 N N . ASN A 1 261 ? -17.993 -11.752 -27.262 1.00 92.50 261 ASN A N 1
ATOM 2106 C CA . ASN A 1 261 ? -18.876 -10.634 -27.553 1.00 92.50 261 ASN A CA 1
ATOM 2107 C C . ASN A 1 261 ? -19.648 -10.907 -28.851 1.00 92.50 261 ASN A C 1
ATOM 2109 O O . ASN A 1 261 ? -19.071 -11.199 -29.897 1.00 92.50 261 ASN A O 1
ATOM 2113 N N . ARG A 1 262 ? -20.976 -10.808 -28.786 1.00 91.31 262 ARG A N 1
ATOM 2114 C CA . ARG A 1 262 ? -21.870 -10.973 -29.944 1.00 91.31 262 ARG A CA 1
ATOM 2115 C C . ARG A 1 262 ? -22.575 -9.671 -30.336 1.00 91.31 262 ARG A C 1
ATOM 2117 O O . ARG A 1 262 ? -23.449 -9.710 -31.195 1.00 91.31 262 ARG A O 1
ATOM 2124 N N . GLY A 1 263 ? -22.230 -8.558 -29.688 1.00 88.69 263 GLY A N 1
ATOM 2125 C CA . GLY A 1 263 ? -22.774 -7.234 -29.977 1.00 88.69 263 GLY A CA 1
ATOM 2126 C C . GLY A 1 263 ? -22.207 -6.611 -31.254 1.00 88.69 263 GLY A C 1
ATOM 2127 O O . GLY A 1 263 ? -21.365 -7.195 -31.938 1.00 88.69 263 GLY A O 1
ATOM 2128 N N . GLU A 1 264 ? -22.670 -5.400 -31.559 1.00 89.50 264 GLU A N 1
ATOM 2129 C CA . GLU A 1 264 ? -22.221 -4.609 -32.716 1.00 89.50 264 GLU A CA 1
ATOM 2130 C C . GLU A 1 264 ? -20.733 -4.235 -32.624 1.00 89.50 264 GLU A C 1
ATOM 2132 O O . GLU A 1 264 ? -20.037 -4.162 -33.633 1.00 89.50 264 GLU A O 1
ATOM 2137 N N . ASP A 1 265 ? -20.214 -4.107 -31.404 1.00 90.44 265 ASP A N 1
ATOM 2138 C CA . ASP A 1 265 ? -18.821 -3.786 -31.100 1.00 90.44 265 ASP A CA 1
ATOM 2139 C C . ASP A 1 265 ? -17.924 -5.024 -30.922 1.00 90.44 265 ASP A C 1
ATOM 2141 O O . ASP A 1 265 ? -16.844 -4.941 -30.342 1.00 90.44 265 ASP A O 1
ATOM 2145 N N . ARG A 1 266 ? -18.336 -6.187 -31.443 1.00 89.12 266 ARG A N 1
ATOM 2146 C CA . ARG A 1 266 ? -17.526 -7.421 -31.406 1.00 89.12 266 ARG A CA 1
ATOM 2147 C C . ARG A 1 266 ? -16.182 -7.305 -32.130 1.00 89.12 266 ARG A C 1
ATOM 2149 O O . ARG A 1 266 ? -15.263 -8.046 -31.807 1.00 89.12 266 ARG A O 1
ATOM 2156 N N . ASN A 1 267 ? -16.095 -6.424 -33.130 1.00 86.94 267 ASN A N 1
ATOM 2157 C CA . ASN A 1 267 ? -14.876 -6.223 -33.912 1.00 86.94 267 ASN A CA 1
ATOM 2158 C C . ASN A 1 267 ? -13.780 -5.547 -33.068 1.00 86.94 267 ASN A C 1
ATOM 2160 O O . ASN A 1 267 ? -12.693 -6.109 -32.994 1.00 86.94 267 ASN A O 1
ATOM 2164 N N . PRO A 1 268 ? -14.034 -4.399 -32.402 1.00 89.12 268 PRO A N 1
ATOM 2165 C CA . PRO A 1 268 ? -13.057 -3.818 -31.481 1.00 89.12 268 PRO A CA 1
ATOM 2166 C C . PRO A 1 268 ? -12.942 -4.580 -30.151 1.00 89.12 268 PRO A C 1
ATOM 2168 O O . PRO A 1 268 ? -11.881 -4.549 -29.541 1.00 89.12 268 PRO A O 1
ATOM 2171 N N . TYR A 1 269 ? -13.989 -5.284 -29.702 1.00 94.00 269 TYR A N 1
ATOM 2172 C CA . TYR A 1 269 ? -13.986 -6.024 -28.435 1.00 94.00 269 TYR A CA 1
ATOM 2173 C C . TYR A 1 269 ? -14.490 -7.453 -28.618 1.00 94.00 269 TYR A C 1
ATOM 2175 O O . TYR A 1 269 ? -15.693 -7.706 -28.539 1.00 94.00 269 TYR A O 1
ATOM 2183 N N . GLY A 1 270 ? -13.581 -8.405 -28.834 1.00 91.25 270 GLY A N 1
ATOM 2184 C CA . GLY A 1 270 ? -13.938 -9.803 -29.100 1.00 91.25 270 GLY A CA 1
ATOM 2185 C C . GLY A 1 270 ? -14.418 -10.583 -27.871 1.00 91.25 270 GLY A C 1
ATOM 2186 O O . GLY A 1 270 ? -15.198 -11.531 -28.006 1.00 91.25 270 GLY A O 1
ATOM 2187 N N . LEU A 1 271 ? -13.995 -10.185 -26.666 1.00 94.62 271 LEU A N 1
ATOM 2188 C CA . LEU A 1 271 ? -14.285 -10.903 -25.420 1.00 94.62 271 LEU A CA 1
ATOM 2189 C C . LEU A 1 271 ? -15.034 -10.027 -24.416 1.00 94.62 271 LEU A C 1
ATOM 2191 O O . LEU A 1 271 ? -14.893 -8.807 -24.383 1.00 94.62 271 LEU A O 1
ATOM 2195 N N . ILE A 1 272 ? -15.820 -10.679 -23.565 1.00 95.00 272 ILE A N 1
ATOM 2196 C CA . ILE A 1 272 ? -16.399 -10.106 -22.356 1.00 95.00 272 ILE A CA 1
ATOM 2197 C C . ILE A 1 272 ? -15.915 -10.951 -21.184 1.00 95.00 272 ILE A C 1
ATOM 2199 O O . ILE A 1 272 ? -16.165 -12.158 -21.146 1.00 95.00 272 ILE A O 1
ATOM 2203 N N . VAL A 1 273 ? -15.265 -10.299 -20.230 1.00 94.69 273 VAL A N 1
ATOM 2204 C CA . VAL A 1 273 ? -14.765 -10.884 -18.990 1.00 94.69 273 VAL A CA 1
ATOM 2205 C C . VAL A 1 273 ? -15.554 -10.301 -17.819 1.00 94.69 273 VAL A C 1
ATOM 2207 O O . VAL A 1 273 ? -15.932 -9.126 -17.802 1.00 94.69 273 VAL A O 1
ATOM 2210 N N . SER A 1 274 ? -15.865 -11.151 -16.852 1.00 92.31 274 SER A N 1
ATOM 2211 C CA . SER A 1 274 ? -16.495 -10.754 -15.599 1.00 92.31 274 SER A CA 1
ATOM 2212 C C . SER A 1 274 ? -15.596 -9.824 -14.797 1.00 92.31 274 SER A C 1
ATOM 2214 O O . SER A 1 274 ? -14.384 -10.025 -14.736 1.00 92.31 274 SER A O 1
ATOM 2216 N N . LEU A 1 275 ? -16.194 -8.834 -14.133 1.00 91.75 275 LEU A N 1
ATOM 2217 C CA . LEU A 1 275 ? -15.448 -7.896 -13.295 1.00 91.75 275 LEU A CA 1
ATOM 2218 C C . LEU A 1 275 ? -14.702 -8.615 -12.160 1.00 91.75 275 LEU A C 1
ATOM 2220 O O . LEU A 1 275 ? -13.546 -8.312 -11.915 1.00 91.75 275 LEU A O 1
ATOM 2224 N N . ASN A 1 276 ? -15.312 -9.643 -11.560 1.00 89.62 276 ASN A N 1
ATOM 2225 C CA . ASN A 1 276 ? -14.706 -10.444 -10.485 1.00 89.62 276 ASN A CA 1
ATOM 2226 C C . ASN A 1 276 ? -13.518 -11.308 -10.939 1.00 89.62 276 ASN A C 1
ATOM 2228 O O . ASN A 1 276 ? -12.934 -12.013 -10.123 1.00 89.62 276 ASN A O 1
ATOM 2232 N N . TYR A 1 277 ? -13.224 -11.343 -12.239 1.00 92.31 277 TYR A N 1
ATOM 2233 C CA . TYR A 1 277 ? -12.198 -12.209 -12.809 1.00 92.31 277 TYR A CA 1
ATOM 2234 C C . TYR A 1 277 ? -11.212 -11.457 -13.707 1.00 92.31 277 TYR A C 1
ATOM 2236 O O . TYR A 1 277 ? -10.251 -12.060 -14.169 1.00 92.31 277 TYR A O 1
ATOM 2244 N N . ILE A 1 278 ? -11.409 -10.159 -13.969 1.00 93.25 278 ILE A N 1
ATOM 2245 C CA . ILE A 1 278 ? -10.568 -9.431 -14.928 1.00 93.25 278 ILE A CA 1
ATOM 2246 C C . ILE A 1 278 ? -9.101 -9.377 -14.492 1.00 93.25 278 ILE A C 1
ATOM 2248 O O . ILE A 1 278 ? -8.229 -9.629 -15.317 1.00 93.25 278 ILE A O 1
ATOM 2252 N N . GLU A 1 279 ? -8.822 -9.130 -13.210 1.00 91.50 279 GLU A N 1
ATOM 2253 C CA . GLU A 1 279 ? -7.444 -9.050 -12.709 1.00 91.50 279 GLU A CA 1
ATOM 2254 C C . GLU A 1 279 ? -6.738 -10.404 -12.819 1.00 91.50 279 GLU A C 1
ATOM 2256 O O . GLU A 1 279 ? -5.675 -10.513 -13.430 1.00 91.50 279 GLU A O 1
ATOM 2261 N N . GLU A 1 280 ? -7.379 -11.463 -12.309 1.00 92.38 280 GLU A N 1
ATOM 2262 C CA . GLU A 1 280 ? -6.876 -12.832 -12.427 1.00 92.38 280 GLU A CA 1
ATOM 2263 C C . GLU A 1 280 ? -6.680 -13.217 -13.901 1.00 92.38 280 GLU A C 1
ATOM 2265 O O . GLU A 1 280 ? -5.662 -13.806 -14.257 1.00 92.38 280 GLU A O 1
ATOM 2270 N N . PHE A 1 281 ? -7.631 -12.882 -14.778 1.00 94.38 281 PHE A N 1
ATOM 2271 C CA . PHE A 1 281 ? -7.552 -13.182 -16.205 1.00 94.38 281 PHE A CA 1
ATOM 2272 C C . PHE A 1 281 ? -6.332 -12.525 -16.860 1.00 94.38 281 PHE A C 1
ATOM 2274 O O . PHE A 1 281 ? -5.610 -13.198 -17.596 1.00 94.38 281 PHE A O 1
ATOM 2281 N N . LEU A 1 282 ? -6.084 -11.241 -16.591 1.00 93.31 282 LEU A N 1
ATOM 2282 C CA . LEU A 1 282 ? -4.921 -10.526 -17.118 1.00 93.31 282 LEU A CA 1
ATOM 2283 C C . LEU A 1 282 ? -3.615 -11.125 -16.576 1.00 93.31 282 LEU A C 1
ATOM 2285 O O . LEU A 1 282 ? -2.716 -11.430 -17.362 1.00 93.31 282 LEU A O 1
ATOM 2289 N N . TYR A 1 283 ? -3.558 -11.409 -15.272 1.00 91.62 283 TYR A N 1
ATOM 2290 C CA . TYR A 1 283 ? -2.408 -12.044 -14.626 1.00 91.62 283 TYR A CA 1
ATOM 2291 C C . TYR A 1 283 ? -2.080 -13.423 -15.224 1.00 91.62 283 TYR A C 1
ATOM 2293 O O . TYR A 1 283 ? -0.946 -13.667 -15.636 1.00 91.62 283 TYR A O 1
ATOM 2301 N N . PHE A 1 284 ? -3.074 -14.312 -15.359 1.00 90.94 284 PHE A N 1
ATOM 2302 C CA . PHE A 1 284 ? -2.897 -15.655 -15.939 1.00 90.94 284 PHE A CA 1
ATOM 2303 C C . PHE A 1 284 ? -2.473 -15.642 -17.412 1.00 90.94 284 PHE A C 1
ATOM 2305 O O . PHE A 1 284 ? -2.013 -16.663 -17.921 1.00 90.94 284 PHE A O 1
ATOM 2312 N N . ASN A 1 285 ? -2.643 -14.514 -18.101 1.00 92.44 285 ASN A N 1
ATOM 2313 C CA . ASN A 1 285 ? -2.255 -14.338 -19.496 1.00 92.44 285 ASN A CA 1
ATOM 2314 C C . ASN A 1 285 ? -1.037 -13.418 -19.669 1.00 92.44 285 ASN A C 1
ATOM 2316 O O . ASN A 1 285 ? -0.814 -12.894 -20.770 1.00 92.44 285 ASN A O 1
ATOM 2320 N N . GLU A 1 286 ? -0.263 -13.227 -18.594 1.00 90.75 286 GLU A N 1
ATOM 2321 C CA . GLU A 1 286 ? 0.979 -12.449 -18.574 1.00 90.75 286 GLU A CA 1
ATOM 2322 C C . GLU A 1 286 ? 0.780 -11.031 -19.129 1.00 90.75 286 GLU A C 1
ATOM 2324 O O . GLU A 1 286 ? 1.570 -10.518 -19.925 1.00 90.75 286 GLU A O 1
ATOM 2329 N N . VAL A 1 287 ? -0.340 -10.408 -18.764 1.00 89.88 287 VAL A N 1
ATOM 2330 C CA . VAL A 1 287 ? -0.628 -9.013 -19.083 1.00 89.88 287 VAL A CA 1
ATOM 2331 C C . VAL A 1 287 ? -0.306 -8.179 -17.858 1.00 89.88 287 VAL A C 1
ATOM 2333 O O . VAL A 1 287 ? -0.886 -8.381 -16.795 1.00 89.88 287 VAL A O 1
ATOM 2336 N N . ARG A 1 288 ? 0.633 -7.247 -18.012 1.00 86.44 288 ARG A N 1
ATOM 2337 C CA . ARG A 1 288 ? 0.960 -6.266 -16.976 1.00 86.44 288 ARG A CA 1
ATOM 2338 C C . ARG A 1 288 ? 0.018 -5.078 -17.097 1.00 86.44 288 ARG A C 1
ATOM 2340 O O . ARG A 1 288 ? -0.386 -4.737 -18.207 1.00 86.44 288 ARG A O 1
ATOM 2347 N N . ASP A 1 289 ? -0.232 -4.391 -15.993 1.00 85.44 289 ASP A N 1
ATOM 2348 C CA . ASP A 1 289 ? -1.126 -3.227 -15.983 1.00 85.44 289 ASP A CA 1
ATOM 2349 C C . ASP A 1 289 ? -0.647 -2.112 -16.933 1.00 85.44 289 ASP A C 1
ATOM 2351 O O . ASP A 1 289 ? -1.452 -1.488 -17.616 1.00 85.44 289 ASP A O 1
ATOM 2355 N N . ASP A 1 290 ? 0.673 -1.943 -17.092 1.00 83.19 290 ASP A N 1
ATOM 2356 C CA . ASP A 1 290 ? 1.273 -0.973 -18.024 1.00 83.19 290 ASP A CA 1
ATOM 2357 C C . ASP A 1 290 ? 1.047 -1.290 -19.515 1.00 83.19 290 ASP A C 1
ATOM 2359 O O . ASP A 1 290 ? 1.311 -0.447 -20.381 1.00 83.19 290 ASP A O 1
ATOM 2363 N N . ASP A 1 291 ? 0.599 -2.505 -19.836 1.00 87.88 291 ASP A N 1
ATOM 2364 C CA . ASP A 1 291 ? 0.218 -2.929 -21.185 1.00 87.88 291 ASP A CA 1
ATOM 2365 C C . ASP A 1 291 ? -1.303 -2.758 -21.431 1.00 87.88 291 ASP A C 1
ATOM 2367 O O . ASP A 1 291 ? -1.788 -3.038 -22.531 1.00 87.88 291 ASP A O 1
ATOM 2371 N N . VAL A 1 292 ? -2.050 -2.263 -20.435 1.00 90.38 292 VAL A N 1
ATOM 2372 C CA . VAL A 1 292 ? -3.508 -2.115 -20.464 1.00 90.38 292 VAL A CA 1
ATOM 2373 C C . VAL A 1 292 ? -3.924 -0.655 -20.631 1.00 90.38 292 VAL A C 1
ATOM 2375 O O . VAL A 1 292 ? -3.493 0.234 -19.901 1.00 90.38 292 VAL A O 1
ATOM 2378 N N . TRP A 1 293 ? -4.820 -0.408 -21.582 1.00 90.44 293 TRP A N 1
ATOM 2379 C CA . TRP A 1 293 ? -5.472 0.880 -21.787 1.00 90.44 293 TRP A CA 1
ATOM 2380 C C . TRP A 1 293 ? -6.949 0.782 -21.412 1.00 90.44 293 TRP A C 1
ATOM 2382 O O . TRP A 1 293 ? -7.659 -0.087 -21.913 1.00 90.44 293 TRP A O 1
ATOM 2392 N N . VAL A 1 294 ? -7.435 1.667 -20.545 1.00 92.25 294 VAL A N 1
ATOM 2393 C CA . VAL A 1 294 ? -8.860 1.711 -20.194 1.00 92.25 294 VAL A CA 1
ATOM 2394 C C . VAL A 1 294 ? -9.531 2.850 -20.932 1.00 92.25 294 VAL A C 1
ATOM 2396 O O . VAL A 1 294 ? -9.104 4.000 -20.844 1.00 92.25 294 VAL A O 1
ATOM 2399 N N . GLU A 1 295 ? -10.594 2.519 -21.653 1.00 92.12 295 GLU A N 1
ATOM 2400 C CA . GLU A 1 295 ? -11.286 3.473 -22.505 1.00 92.12 295 GLU A CA 1
ATOM 2401 C C . GLU A 1 295 ? -11.910 4.628 -21.725 1.00 92.12 295 GLU A C 1
ATOM 2403 O O . GLU A 1 295 ? -12.427 4.453 -20.617 1.00 92.12 295 GLU A O 1
ATOM 2408 N N . GLU A 1 296 ? -11.932 5.809 -22.342 1.00 90.88 296 GLU A N 1
ATOM 2409 C CA . GLU A 1 296 ? -12.541 7.006 -21.760 1.00 90.88 296 GLU A CA 1
ATOM 2410 C C . GLU A 1 296 ? -14.059 6.873 -21.576 1.00 90.88 296 GLU A C 1
ATOM 2412 O O . GLU A 1 296 ? -14.615 7.474 -20.658 1.00 90.88 296 GLU A O 1
ATOM 2417 N N . ASP A 1 297 ? -14.744 6.072 -22.392 1.00 91.56 297 ASP A N 1
ATOM 2418 C CA . ASP A 1 297 ? -16.185 5.800 -22.292 1.00 91.56 297 ASP A CA 1
ATOM 2419 C C . ASP A 1 297 ? -16.534 4.697 -21.273 1.00 91.56 297 ASP A C 1
ATOM 2421 O O . ASP A 1 297 ? -17.712 4.385 -21.076 1.00 91.56 297 ASP A O 1
ATOM 2425 N N . SER A 1 298 ? -15.534 4.145 -20.574 1.00 94.62 298 SER A N 1
ATOM 2426 C CA . SER A 1 298 ? -15.760 3.229 -19.456 1.00 94.62 298 SER A CA 1
ATOM 2427 C C . SER A 1 298 ? -16.562 3.883 -18.325 1.00 94.62 298 SER A C 1
ATOM 2429 O O . SER A 1 298 ? -16.523 5.097 -18.119 1.00 94.62 298 SER A O 1
ATOM 2431 N N . LEU A 1 299 ? -17.277 3.055 -17.556 1.00 94.38 299 LEU A N 1
ATOM 2432 C CA . LEU A 1 299 ? -18.004 3.478 -16.355 1.00 94.38 299 LEU A CA 1
ATOM 2433 C C . LEU A 1 299 ? -17.097 4.246 -15.377 1.00 94.38 299 LEU A C 1
ATOM 2435 O O . LEU A 1 299 ? -15.935 3.900 -15.194 1.00 94.38 299 LEU A O 1
ATOM 2439 N N . GLU A 1 300 ? -17.651 5.267 -14.720 1.00 91.25 300 GLU A N 1
ATOM 2440 C CA . GLU A 1 300 ? -16.935 6.081 -13.723 1.00 91.25 300 GLU A CA 1
ATOM 2441 C C . GLU A 1 300 ? -16.710 5.356 -12.408 1.00 91.25 300 GLU A C 1
ATOM 2443 O O . GLU A 1 300 ? -15.640 5.442 -11.810 1.00 91.25 300 GLU A O 1
ATOM 2448 N N . SER A 1 301 ? -17.739 4.659 -11.945 1.00 93.12 301 SER A N 1
ATOM 2449 C CA . SER A 1 301 ? -17.715 3.949 -10.680 1.00 93.12 301 SER A CA 1
ATOM 2450 C C . SER A 1 301 ? -18.587 2.713 -10.775 1.00 93.12 301 SER A C 1
ATOM 2452 O O . SER A 1 301 ? -19.615 2.690 -11.460 1.00 93.12 301 SER A O 1
ATOM 2454 N N . ILE A 1 302 ? -18.146 1.666 -10.096 1.00 96.31 302 ILE A N 1
ATOM 2455 C CA . ILE A 1 302 ? -18.853 0.404 -9.952 1.00 96.31 302 ILE A CA 1
ATOM 2456 C C . ILE A 1 302 ? -18.797 0.034 -8.474 1.00 96.31 302 ILE A C 1
ATOM 2458 O O . ILE A 1 302 ? -17.761 0.176 -7.837 1.00 96.31 302 ILE A O 1
ATOM 2462 N N . TYR A 1 303 ? -19.906 -0.442 -7.927 1.00 96.62 303 TYR A N 1
ATOM 2463 C CA . TYR A 1 303 ? -20.016 -0.826 -6.527 1.00 96.62 303 TYR A CA 1
ATOM 2464 C C . TYR A 1 303 ? -20.041 -2.340 -6.404 1.00 96.62 303 TYR A C 1
ATOM 2466 O O . TYR A 1 303 ? -20.745 -3.019 -7.160 1.00 96.62 303 TYR A O 1
ATOM 2474 N N . GLN A 1 304 ? -19.299 -2.860 -5.434 1.00 95.31 304 GLN A N 1
ATOM 2475 C CA . GLN A 1 304 ? -19.192 -4.287 -5.192 1.00 95.31 304 GLN A CA 1
ATOM 2476 C C . GLN A 1 304 ? -19.180 -4.606 -3.701 1.00 95.31 304 GLN A C 1
ATOM 2478 O O . GLN A 1 304 ? -18.526 -3.931 -2.922 1.00 95.31 304 GLN A O 1
ATOM 2483 N N . PHE A 1 305 ? -19.859 -5.680 -3.316 1.00 94.69 305 PHE A N 1
ATOM 2484 C CA . PHE A 1 305 ? -19.616 -6.362 -2.048 1.00 94.69 305 PHE A CA 1
ATOM 2485 C C . PHE A 1 305 ? -19.729 -7.868 -2.281 1.00 94.69 305 PHE A C 1
ATOM 2487 O O . PHE A 1 305 ? -20.588 -8.319 -3.046 1.00 94.69 305 PHE A O 1
ATOM 2494 N N . ASN A 1 306 ? -18.869 -8.666 -1.647 1.00 90.00 306 ASN A N 1
ATOM 2495 C CA . ASN A 1 306 ? -18.750 -10.098 -1.939 1.00 90.00 306 ASN A CA 1
ATOM 2496 C C . ASN A 1 306 ? -18.615 -10.335 -3.465 1.00 90.00 306 ASN A C 1
ATOM 2498 O O . ASN A 1 306 ? -17.659 -9.882 -4.091 1.00 90.00 306 ASN A O 1
ATOM 2502 N N . SER A 1 307 ? -19.592 -11.003 -4.089 1.00 86.31 307 SER A N 1
ATOM 2503 C CA . SER A 1 307 ? -19.674 -11.196 -5.548 1.00 86.31 307 SER A CA 1
ATOM 2504 C C . SER A 1 307 ? -20.791 -10.386 -6.224 1.00 86.31 307 SER A C 1
ATOM 2506 O O . SER A 1 307 ? -21.018 -10.542 -7.427 1.00 86.31 307 SER A O 1
ATOM 2508 N N . ASN A 1 308 ? -21.504 -9.545 -5.470 1.00 92.50 308 ASN A N 1
ATOM 2509 C CA . ASN A 1 308 ? -22.583 -8.705 -5.975 1.00 92.50 308 ASN A CA 1
ATOM 2510 C C . ASN A 1 308 ? -22.021 -7.402 -6.535 1.00 92.50 308 ASN A C 1
ATOM 2512 O O . ASN A 1 308 ? -21.325 -6.674 -5.838 1.00 92.50 308 ASN A O 1
ATOM 2516 N N . ILE A 1 309 ? -22.364 -7.101 -7.788 1.00 93.81 309 ILE A N 1
ATOM 2517 C CA . ILE A 1 309 ? -21.859 -5.945 -8.533 1.00 93.81 309 ILE A CA 1
ATOM 2518 C C . ILE A 1 309 ? -23.037 -5.094 -8.993 1.00 93.81 309 ILE A C 1
ATOM 2520 O O . ILE A 1 309 ? -24.007 -5.620 -9.547 1.00 93.81 309 ILE A O 1
ATOM 2524 N N . SER A 1 310 ? -22.917 -3.778 -8.856 1.00 94.75 310 SER A N 1
ATOM 2525 C CA . SER A 1 310 ? -23.877 -2.822 -9.394 1.00 94.75 310 SER A CA 1
ATOM 2526 C C . SER A 1 310 ? -23.185 -1.584 -9.946 1.00 94.75 310 SER A C 1
ATOM 2528 O O . SER A 1 310 ? -22.211 -1.097 -9.389 1.00 94.75 310 SER A O 1
ATOM 2530 N N . VAL A 1 311 ? -23.721 -1.030 -11.032 1.00 93.75 311 VAL A N 1
ATOM 2531 C CA . VAL A 1 311 ? -23.234 0.250 -11.582 1.00 93.75 311 VAL A CA 1
ATOM 2532 C C . VAL A 1 311 ? -23.669 1.439 -10.716 1.00 93.75 311 VAL A C 1
ATOM 2534 O O . VAL A 1 311 ? -23.042 2.484 -10.750 1.00 93.75 311 VAL A O 1
ATOM 2537 N N . ASN A 1 312 ? -24.748 1.290 -9.938 1.00 93.25 312 ASN A N 1
ATOM 2538 C CA . ASN A 1 312 ? -25.283 2.343 -9.071 1.00 93.25 312 ASN A CA 1
ATOM 2539 C C . ASN A 1 312 ? -25.672 1.782 -7.697 1.00 93.25 312 ASN A C 1
ATOM 2541 O O . ASN A 1 312 ? -26.117 0.635 -7.593 1.00 93.25 312 ASN A O 1
ATOM 2545 N N . LEU A 1 313 ? -25.663 2.625 -6.669 1.00 94.62 313 LEU A N 1
ATOM 2546 C CA . LEU A 1 313 ? -26.225 2.320 -5.349 1.00 94.62 313 LEU A CA 1
ATOM 2547 C C . LEU A 1 313 ? -27.763 2.377 -5.369 1.00 94.62 313 LEU A C 1
ATOM 2549 O O . LEU A 1 313 ? -28.398 3.260 -4.801 1.00 94.62 313 LEU A O 1
ATOM 2553 N N . THR A 1 314 ? -28.385 1.448 -6.095 1.00 93.88 314 THR A N 1
ATOM 2554 C CA . THR A 1 314 ? -29.851 1.359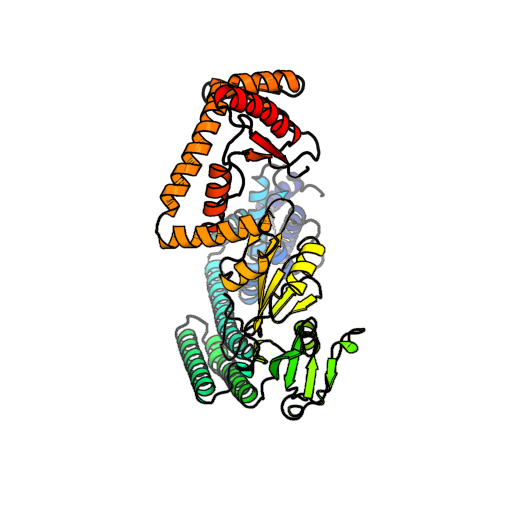 -6.173 1.00 93.88 314 THR A CA 1
ATOM 2555 C C . THR A 1 314 ? -30.452 0.919 -4.833 1.00 93.88 314 THR A C 1
ATOM 2557 O O . THR A 1 314 ? -29.803 0.162 -4.109 1.00 93.88 314 THR A O 1
ATOM 2560 N N . PRO A 1 315 ? -31.718 1.267 -4.525 1.00 95.19 315 PRO A N 1
ATOM 2561 C CA . PRO A 1 315 ? -32.364 0.829 -3.286 1.00 95.19 315 PRO A CA 1
ATOM 2562 C C . PRO A 1 315 ? -32.354 -0.693 -3.085 1.00 95.19 315 PRO A C 1
ATOM 2564 O O . PRO A 1 315 ? -32.216 -1.164 -1.962 1.00 95.19 315 PRO A O 1
ATOM 2567 N N . ALA A 1 316 ? -32.472 -1.475 -4.166 1.00 94.31 316 ALA A N 1
ATOM 2568 C CA . ALA A 1 316 ? -32.420 -2.934 -4.096 1.00 94.31 316 ALA A CA 1
ATOM 2569 C C . ALA A 1 316 ? -31.018 -3.449 -3.731 1.00 94.31 316 ALA A C 1
ATOM 2571 O O . ALA A 1 316 ? -30.901 -4.323 -2.879 1.00 94.31 316 ALA A O 1
ATOM 2572 N N . PHE A 1 317 ? -29.972 -2.877 -4.333 1.00 95.69 317 PHE A N 1
ATOM 2573 C CA . PHE A 1 317 ? -28.582 -3.240 -4.051 1.00 95.69 317 PHE A CA 1
ATOM 2574 C C . PHE A 1 317 ? -28.169 -2.856 -2.624 1.00 95.69 317 PHE A C 1
ATOM 2576 O O . PHE A 1 317 ? -27.594 -3.674 -1.918 1.00 95.69 317 PHE A O 1
ATOM 2583 N N . VAL A 1 318 ? -28.523 -1.646 -2.175 1.00 96.69 318 VAL A N 1
ATOM 2584 C CA . VAL A 1 318 ? -28.253 -1.177 -0.803 1.00 96.69 318 VAL A CA 1
ATOM 2585 C C . VAL A 1 318 ? -29.007 -2.025 0.220 1.00 96.69 318 VAL A C 1
ATOM 2587 O O . VAL A 1 318 ? -28.433 -2.435 1.224 1.00 96.69 318 VAL A O 1
ATOM 2590 N N . LYS A 1 319 ? -30.274 -2.362 -0.054 1.00 96.12 319 LYS A N 1
ATOM 2591 C CA . LYS A 1 319 ? -31.042 -3.269 0.805 1.00 96.12 319 LYS A CA 1
ATOM 2592 C C . LYS A 1 319 ? -30.393 -4.644 0.910 1.00 96.12 319 LYS A C 1
ATOM 2594 O O . LYS A 1 319 ? -30.321 -5.201 1.999 1.00 96.12 319 LYS A O 1
ATOM 2599 N N . GLU A 1 320 ? -29.954 -5.203 -0.214 1.00 95.81 320 GLU A N 1
ATOM 2600 C CA . GLU A 1 320 ? -29.252 -6.482 -0.226 1.00 95.81 320 GLU A CA 1
ATOM 2601 C C . GLU A 1 320 ? -27.957 -6.403 0.589 1.00 95.81 320 GLU A C 1
ATOM 2603 O O . GLU A 1 320 ? -27.738 -7.252 1.443 1.00 95.81 320 GLU A O 1
ATOM 2608 N N . TRP A 1 321 ? -27.161 -5.351 0.400 1.00 96.31 321 TRP A N 1
ATOM 2609 C CA . TRP A 1 321 ? -25.938 -5.108 1.162 1.00 96.31 321 TRP A CA 1
ATOM 2610 C C . TRP A 1 321 ? -26.175 -5.088 2.681 1.00 96.31 321 TRP A C 1
ATOM 2612 O O . TRP A 1 321 ? -25.531 -5.846 3.404 1.00 96.31 321 TRP A O 1
ATOM 2622 N N . TYR A 1 322 ? -27.161 -4.323 3.166 1.00 94.88 322 TYR A N 1
ATOM 2623 C CA . TYR A 1 322 ? -27.541 -4.329 4.585 1.00 94.88 322 TYR A CA 1
ATOM 2624 C C . TYR A 1 322 ? -28.041 -5.699 5.068 1.00 94.88 322 TYR A C 1
ATOM 2626 O O . TYR A 1 322 ? -27.752 -6.090 6.194 1.00 94.88 322 TYR A O 1
ATOM 2634 N N . ASN A 1 323 ? -28.764 -6.454 4.233 1.00 93.69 323 ASN A N 1
ATOM 2635 C CA . ASN A 1 323 ? -29.248 -7.791 4.598 1.00 93.69 323 ASN A CA 1
ATOM 2636 C C . ASN A 1 323 ? -28.119 -8.821 4.770 1.00 93.69 323 ASN A C 1
ATOM 2638 O O . ASN A 1 323 ? -28.327 -9.822 5.449 1.00 93.69 323 ASN A O 1
ATOM 2642 N N . TYR A 1 324 ? -26.952 -8.594 4.161 1.00 90.38 324 TYR A N 1
ATOM 2643 C CA . TYR A 1 324 ? -25.746 -9.402 4.369 1.00 90.38 324 TYR A CA 1
ATOM 2644 C C . TYR A 1 324 ? -24.909 -8.931 5.568 1.00 90.38 324 TYR A C 1
ATOM 2646 O O . TYR A 1 324 ? -23.737 -9.280 5.649 1.00 90.38 324 TYR A O 1
ATOM 2654 N N . ASP A 1 325 ? -25.507 -8.157 6.478 1.00 89.62 325 ASP A N 1
ATOM 2655 C CA . ASP A 1 325 ? -24.835 -7.539 7.626 1.00 89.62 325 ASP A CA 1
ATOM 2656 C C . ASP A 1 325 ? -23.761 -6.516 7.215 1.00 89.62 325 ASP A C 1
ATOM 2658 O O . ASP A 1 325 ? -22.702 -6.408 7.824 1.00 89.62 325 ASP A O 1
ATOM 2662 N N . ALA A 1 326 ? -24.038 -5.772 6.134 1.00 92.50 326 ALA A N 1
ATOM 2663 C CA . ALA A 1 326 ? -23.196 -4.693 5.615 1.00 92.50 326 ALA A CA 1
ATOM 2664 C C . ALA A 1 326 ? -21.697 -5.072 5.494 1.00 92.50 326 ALA A C 1
ATOM 2666 O O . ALA A 1 326 ? -20.843 -4.422 6.105 1.00 92.50 326 ALA A O 1
ATOM 2667 N N . PRO A 1 327 ? -21.354 -6.099 4.685 1.00 94.31 327 PRO A N 1
ATOM 2668 C CA . PRO A 1 327 ? -19.962 -6.488 4.444 1.00 94.31 327 PRO A CA 1
ATOM 2669 C C . PRO A 1 327 ? -19.185 -5.343 3.780 1.00 94.31 327 PRO A C 1
ATOM 2671 O O . PRO A 1 327 ? -19.779 -4.356 3.353 1.00 94.31 327 PRO A O 1
ATOM 2674 N N . VAL A 1 328 ? -17.865 -5.473 3.618 1.00 96.19 328 VAL A N 1
ATOM 2675 C CA . VAL A 1 328 ? -17.059 -4.431 2.955 1.00 96.19 328 VAL A CA 1
ATOM 2676 C C . VAL A 1 328 ? -17.658 -4.066 1.592 1.00 96.19 328 VAL A C 1
ATOM 2678 O O . VAL A 1 328 ? -17.771 -4.906 0.694 1.00 96.19 328 VAL A O 1
ATOM 2681 N N . LEU A 1 329 ? -18.062 -2.803 1.460 1.00 97.12 329 LEU A N 1
ATOM 2682 C CA . LEU A 1 329 ? -18.559 -2.222 0.224 1.00 97.12 329 LEU A CA 1
ATOM 2683 C C . LEU A 1 329 ? -17.404 -1.514 -0.463 1.00 97.12 329 LEU A C 1
ATOM 2685 O O . LEU A 1 329 ? -16.863 -0.543 0.056 1.00 97.12 329 LEU A O 1
ATOM 2689 N N . GLN A 1 330 ? -17.054 -1.976 -1.650 1.00 96.69 330 GLN A N 1
ATOM 2690 C CA . GLN A 1 330 ? -15.977 -1.441 -2.461 1.00 96.69 330 GLN A CA 1
ATOM 2691 C C . GLN A 1 330 ? -16.533 -0.576 -3.588 1.00 96.69 330 GLN A C 1
ATOM 2693 O O . GLN A 1 330 ? -17.567 -0.887 -4.188 1.00 96.69 330 GLN A O 1
ATOM 2698 N N . ARG A 1 331 ? -15.813 0.499 -3.899 1.00 96.00 331 ARG A N 1
ATOM 2699 C CA . ARG A 1 331 ? -15.973 1.281 -5.119 1.00 96.00 331 ARG A CA 1
ATOM 2700 C C . ARG A 1 331 ? -14.787 1.005 -6.031 1.00 96.00 331 ARG A C 1
ATOM 2702 O O . ARG A 1 331 ? -13.645 1.272 -5.670 1.00 96.00 331 ARG A O 1
ATOM 2709 N N . ILE A 1 332 ? -15.085 0.489 -7.213 1.00 94.38 332 ILE A N 1
ATOM 2710 C CA . ILE A 1 332 ? -14.136 0.270 -8.296 1.00 94.38 332 ILE A CA 1
ATOM 2711 C C . ILE A 1 332 ? -14.232 1.460 -9.247 1.00 94.38 332 ILE A C 1
ATOM 2713 O O . ILE A 1 332 ? -15.300 1.736 -9.800 1.00 94.38 332 ILE A O 1
ATOM 2717 N N . SER A 1 333 ? -13.107 2.133 -9.453 1.00 92.69 333 SER A N 1
ATOM 2718 C CA . SER A 1 333 ? -12.962 3.316 -10.298 1.00 92.69 333 SER A CA 1
ATOM 2719 C C . SER A 1 333 ? -12.019 2.997 -11.463 1.00 92.69 333 SER A C 1
ATOM 2721 O O . SER A 1 333 ? -10.798 3.001 -11.278 1.00 92.69 333 SER A O 1
ATOM 2723 N N . PRO A 1 334 ? -12.546 2.689 -12.663 1.00 93.12 334 PRO A N 1
ATOM 2724 C CA . PRO A 1 334 ? -11.728 2.449 -13.849 1.00 93.12 334 PRO A CA 1
ATOM 2725 C C . PRO A 1 334 ? -10.823 3.638 -14.191 1.00 93.12 334 PRO A C 1
ATOM 2727 O O . PRO A 1 334 ? -11.243 4.796 -14.122 1.00 93.12 334 PRO A O 1
ATOM 2730 N N . ASN A 1 335 ? -9.586 3.366 -14.610 1.00 89.94 335 ASN A N 1
ATOM 2731 C CA . ASN A 1 335 ? -8.595 4.399 -14.926 1.00 89.94 335 ASN A CA 1
ATOM 2732 C C . ASN A 1 335 ? -8.795 4.968 -16.351 1.00 89.94 335 ASN A C 1
ATOM 2734 O O . ASN A 1 335 ? -7.968 4.788 -17.239 1.00 89.94 335 ASN A O 1
ATOM 2738 N N . ARG A 1 336 ? -9.958 5.596 -16.582 1.00 87.88 336 ARG A N 1
ATOM 2739 C CA . ARG A 1 336 ? -10.513 6.044 -17.883 1.00 87.88 336 ARG A CA 1
ATOM 2740 C C . ARG A 1 336 ? -9.618 7.026 -18.647 1.00 87.88 336 ARG A C 1
ATOM 2742 O O . ARG A 1 336 ? -9.738 8.231 -18.421 1.00 87.88 336 ARG A O 1
ATOM 2749 N N . GLY A 1 337 ? -8.726 6.561 -19.524 1.00 65.19 337 GLY A N 1
ATOM 2750 C CA . GLY A 1 337 ? -7.793 7.387 -20.321 1.00 65.19 337 GLY A CA 1
ATOM 2751 C C . GLY A 1 337 ? -6.817 8.268 -19.517 1.00 65.19 337 GLY A C 1
ATOM 2752 O O . GLY A 1 337 ? -5.810 8.755 -20.035 1.00 65.19 337 GLY A O 1
ATOM 2753 N N . LYS A 1 338 ? -7.088 8.458 -18.225 1.00 60.22 338 LYS A N 1
ATOM 2754 C CA . LYS A 1 338 ? -6.255 9.099 -17.228 1.00 60.22 338 LYS A CA 1
ATOM 2755 C C . LYS A 1 338 ? -5.207 8.085 -16.806 1.00 60.22 338 LYS A C 1
ATOM 2757 O O . LYS A 1 338 ? -5.485 6.910 -16.627 1.00 60.22 338 LYS A O 1
ATOM 2762 N N . ARG A 1 339 ? -3.977 8.552 -16.646 1.00 58.28 339 ARG A N 1
ATOM 2763 C CA . ARG A 1 339 ? -2.896 7.768 -16.049 1.00 58.28 339 ARG A CA 1
ATOM 2764 C C . ARG A 1 339 ? -2.899 8.039 -14.554 1.00 58.28 339 ARG A C 1
ATOM 2766 O O . ARG A 1 339 ? -1.956 8.632 -14.047 1.00 58.28 339 ARG A O 1
ATOM 2773 N N . GLY A 1 340 ? -4.002 7.711 -13.877 1.00 60.44 340 GLY A N 1
ATOM 2774 C CA . GLY A 1 340 ? -3.971 7.646 -12.422 1.00 60.44 340 GLY A CA 1
ATOM 2775 C C . GLY A 1 340 ? -2.855 6.681 -12.045 1.00 60.44 340 GLY A C 1
ATOM 2776 O O . GLY A 1 340 ? -2.842 5.546 -12.523 1.00 60.44 340 GLY A O 1
ATOM 2777 N N . GLU A 1 341 ? -1.888 7.162 -11.280 1.00 67.31 341 GLU A N 1
ATOM 2778 C CA . GLU A 1 341 ? -0.759 6.378 -10.800 1.00 67.31 341 GLU A CA 1
ATOM 2779 C C . GLU A 1 341 ? -0.945 6.147 -9.301 1.00 67.31 341 GLU A C 1
ATOM 2781 O O . GLU A 1 341 ? -1.452 7.012 -8.583 1.00 67.31 341 GLU A O 1
ATOM 2786 N N . THR A 1 342 ? -0.552 4.972 -8.815 1.00 66.31 342 THR A N 1
ATOM 2787 C CA . THR A 1 342 ? -0.429 4.747 -7.371 1.00 66.31 342 THR A CA 1
ATOM 2788 C C . THR A 1 342 ? 0.651 5.665 -6.790 1.00 66.31 342 THR A C 1
ATOM 2790 O O . THR A 1 342 ? 1.465 6.231 -7.520 1.00 66.31 342 THR A O 1
ATOM 2793 N N . ALA A 1 343 ? 0.747 5.746 -5.460 1.00 61.97 343 ALA A N 1
ATOM 2794 C CA . ALA A 1 343 ? 1.858 6.435 -4.789 1.00 61.97 343 ALA A CA 1
ATOM 2795 C C . ALA A 1 343 ? 3.254 5.914 -5.208 1.00 61.97 343 ALA A C 1
ATOM 2797 O O . ALA A 1 343 ? 4.251 6.613 -5.045 1.00 61.97 343 ALA A O 1
ATOM 2798 N N . PHE A 1 344 ? 3.326 4.708 -5.785 1.00 59.16 344 PHE A N 1
ATOM 2799 C CA . PHE A 1 344 ? 4.545 4.100 -6.324 1.00 59.16 344 PHE A CA 1
ATOM 2800 C C . PHE A 1 344 ? 4.722 4.308 -7.839 1.00 59.16 344 PHE A C 1
ATOM 2802 O O . PHE A 1 344 ? 5.600 3.689 -8.439 1.00 59.16 344 PHE A O 1
ATOM 2809 N N . GLY A 1 345 ? 3.898 5.146 -8.475 1.00 64.38 345 GLY A N 1
ATOM 2810 C CA . GLY A 1 345 ? 3.960 5.419 -9.912 1.00 64.38 345 GLY A CA 1
ATOM 2811 C C . GLY A 1 345 ? 3.401 4.296 -10.794 1.00 64.38 345 GLY A C 1
ATOM 2812 O O . GLY A 1 345 ? 3.637 4.300 -12.000 1.00 64.38 345 GLY A O 1
ATOM 2813 N N . MET A 1 346 ? 2.705 3.302 -10.223 1.00 67.31 346 MET A N 1
ATOM 2814 C CA . MET A 1 346 ? 2.154 2.178 -10.994 1.00 67.31 346 MET A CA 1
ATOM 2815 C C . MET A 1 346 ? 0.813 2.557 -11.616 1.00 67.31 346 MET A C 1
ATOM 2817 O O . MET A 1 346 ? -0.060 3.090 -10.929 1.00 67.31 346 MET A O 1
ATOM 2821 N N . LYS A 1 347 ? 0.620 2.244 -12.897 1.00 75.38 347 LYS A N 1
ATOM 2822 C CA . LYS A 1 347 ? -0.635 2.504 -13.609 1.00 75.38 347 LYS A CA 1
ATOM 2823 C C . LYS A 1 347 ? -1.541 1.293 -13.510 1.00 75.38 347 LYS A C 1
ATOM 2825 O O . LYS A 1 347 ? -1.415 0.369 -14.299 1.00 75.38 347 LYS A O 1
ATOM 2830 N N . LEU A 1 348 ? -2.454 1.310 -12.548 1.00 85.06 348 LEU A N 1
ATOM 2831 C CA . LEU A 1 348 ? -3.475 0.273 -12.433 1.00 85.06 348 LEU A CA 1
ATOM 2832 C C . LEU A 1 348 ? -4.591 0.526 -13.449 1.00 85.06 348 LEU A C 1
ATOM 2834 O O . LEU A 1 348 ? -4.934 1.674 -13.742 1.00 85.06 348 LEU A O 1
ATOM 2838 N N . PHE A 1 349 ? -5.192 -0.538 -13.974 1.00 88.00 349 PHE A N 1
ATOM 2839 C CA . PHE A 1 349 ? -6.323 -0.414 -14.896 1.00 88.00 349 PHE A CA 1
ATOM 2840 C C . PHE A 1 349 ? -7.629 -0.016 -14.179 1.00 88.00 349 PHE A C 1
ATOM 2842 O O . PHE A 1 349 ? -8.524 0.573 -14.786 1.00 88.00 349 PHE A O 1
ATOM 2849 N N . HIS A 1 350 ? -7.746 -0.260 -12.875 1.00 90.88 350 HIS A N 1
ATOM 2850 C CA . HIS A 1 350 ? -8.755 0.363 -12.022 1.00 90.88 350 HIS A CA 1
ATOM 2851 C C . HIS A 1 350 ? -8.239 0.500 -10.588 1.00 90.88 350 HIS A C 1
ATOM 2853 O O . HIS A 1 350 ? -7.287 -0.168 -10.196 1.00 90.88 350 HIS A O 1
ATOM 2859 N N . PHE A 1 351 ? -8.883 1.361 -9.806 1.00 89.88 351 PHE A N 1
ATOM 2860 C CA . PHE A 1 351 ? -8.643 1.491 -8.371 1.00 89.88 351 PHE A CA 1
ATOM 2861 C C . PHE A 1 351 ? -9.810 0.896 -7.602 1.00 89.88 351 PHE A C 1
ATOM 2863 O O . PHE A 1 351 ? -10.960 1.166 -7.943 1.00 89.88 351 PHE A O 1
ATOM 2870 N N . THR A 1 352 ? -9.515 0.133 -6.557 1.00 91.25 352 THR A N 1
ATOM 2871 C CA . THR A 1 352 ? -10.525 -0.426 -5.658 1.00 91.25 352 THR A CA 1
ATOM 2872 C C . THR A 1 352 ? -10.368 0.220 -4.293 1.00 91.25 352 THR A C 1
ATOM 2874 O O . THR A 1 352 ? -9.344 0.047 -3.635 1.00 91.25 352 THR A O 1
ATOM 2877 N N . THR A 1 353 ? -11.383 0.971 -3.875 1.00 92.31 353 THR A N 1
ATOM 2878 C CA . THR A 1 353 ? -11.413 1.663 -2.583 1.00 92.31 353 THR A CA 1
ATOM 2879 C C . THR A 1 353 ? -12.505 1.056 -1.715 1.00 92.31 353 THR A C 1
ATOM 2881 O O . THR A 1 353 ? -13.635 0.890 -2.179 1.00 92.31 353 THR A O 1
ATOM 2884 N N . ASN A 1 354 ? -12.210 0.757 -0.449 1.00 95.19 354 ASN A N 1
ATOM 2885 C CA . ASN A 1 354 ? -13.249 0.413 0.522 1.00 95.19 354 ASN A CA 1
ATOM 2886 C C . ASN A 1 354 ? -14.083 1.674 0.782 1.00 95.19 354 ASN A C 1
ATOM 2888 O O . ASN A 1 354 ? -13.603 2.631 1.377 1.00 95.19 354 ASN A O 1
ATOM 2892 N N . LEU A 1 355 ? -15.319 1.697 0.287 1.00 96.00 355 LEU A N 1
ATOM 2893 C CA . LEU A 1 355 ? -16.247 2.808 0.477 1.00 96.00 355 LEU A CA 1
ATOM 2894 C C . LEU A 1 355 ? -16.824 2.796 1.895 1.00 96.00 355 LEU A C 1
ATOM 2896 O O . LEU A 1 355 ? -16.926 3.844 2.532 1.00 96.00 355 LEU A O 1
ATOM 2900 N N . VAL A 1 356 ? -17.194 1.603 2.366 1.00 96.38 356 VAL A N 1
ATOM 2901 C CA . VAL A 1 356 ? -17.651 1.337 3.731 1.00 96.38 356 VAL A CA 1
ATOM 2902 C C . VAL A 1 356 ? -17.060 0.012 4.191 1.00 96.38 356 VAL A C 1
ATOM 2904 O O . VAL A 1 356 ? -17.179 -0.997 3.496 1.00 96.38 356 VAL A O 1
ATOM 2907 N N . GLU A 1 357 ? -16.474 0.000 5.378 1.00 94.19 357 GLU A N 1
ATOM 2908 C CA . GLU A 1 357 ? -16.005 -1.203 6.055 1.00 94.19 357 GLU A CA 1
ATOM 2909 C C . GLU A 1 357 ? -16.517 -1.185 7.494 1.00 94.19 357 GLU A C 1
ATOM 2911 O O . GLU A 1 357 ? -16.275 -0.239 8.237 1.00 94.19 357 GLU A O 1
ATOM 2916 N N . SER A 1 358 ? -17.268 -2.218 7.868 1.00 87.62 358 SER A N 1
ATOM 2917 C CA . SER A 1 358 ? -17.819 -2.379 9.211 1.00 87.62 358 SER A CA 1
ATOM 2918 C C . SER A 1 358 ? -17.098 -3.526 9.903 1.00 87.62 358 SER A C 1
ATOM 2920 O O . SER A 1 358 ? -17.099 -4.655 9.413 1.00 87.62 358 SER A O 1
ATOM 2922 N N . SER A 1 359 ? -16.495 -3.236 11.050 1.00 77.31 359 SER A N 1
ATOM 2923 C CA . SER A 1 359 ? -15.887 -4.219 11.945 1.00 77.31 359 SER A CA 1
ATOM 2924 C C . SER A 1 359 ? -16.612 -4.239 13.294 1.00 77.31 359 SER A C 1
ATOM 2926 O O . SER A 1 359 ? -17.481 -3.406 13.560 1.00 77.31 359 SER A O 1
ATOM 2928 N N . LEU A 1 360 ? -16.244 -5.186 14.164 1.00 67.06 360 LEU A N 1
ATOM 2929 C CA . LEU A 1 360 ? -16.803 -5.290 15.517 1.00 67.06 360 LEU A CA 1
ATOM 2930 C C . LEU A 1 360 ? -16.535 -4.041 16.368 1.00 67.06 360 LEU A C 1
ATOM 2932 O O . LEU A 1 360 ? -17.360 -3.685 17.205 1.00 67.06 360 LEU A O 1
ATOM 2936 N N . SER A 1 361 ? -15.401 -3.371 16.156 1.00 67.56 361 SER A N 1
ATOM 2937 C CA . SER A 1 361 ? -14.973 -2.239 16.979 1.00 67.56 361 SER A CA 1
ATOM 2938 C C . SER A 1 361 ? -15.246 -0.884 16.326 1.00 67.56 361 SER A C 1
ATOM 2940 O O . SER A 1 361 ? -15.481 0.098 17.032 1.00 67.56 361 SER A O 1
ATOM 2942 N N . THR A 1 362 ? -15.227 -0.799 14.992 1.00 76.75 362 THR A N 1
ATOM 2943 C CA . THR A 1 362 ? -15.352 0.471 14.264 1.00 76.75 362 THR A CA 1
ATOM 2944 C C . THR A 1 362 ? -15.977 0.325 12.882 1.00 76.75 362 THR A C 1
ATOM 2946 O O . THR A 1 362 ? -15.835 -0.698 12.217 1.00 76.75 362 THR A O 1
ATOM 2949 N N . ASP A 1 363 ? -16.640 1.395 12.434 1.00 89.38 363 ASP A N 1
ATOM 2950 C CA . ASP A 1 363 ? -16.924 1.617 11.015 1.00 89.38 363 ASP A CA 1
ATOM 2951 C C . ASP A 1 363 ? -15.873 2.554 10.428 1.00 89.38 363 ASP A C 1
ATOM 2953 O O . ASP A 1 363 ? -15.535 3.574 11.045 1.00 89.38 363 ASP A O 1
ATOM 2957 N N . TYR A 1 364 ? -15.403 2.211 9.237 1.00 91.19 364 TYR A N 1
ATOM 2958 C CA . TYR A 1 364 ? -14.624 3.054 8.349 1.00 91.19 364 TYR A CA 1
ATOM 2959 C C . TYR A 1 364 ? -15.498 3.480 7.167 1.00 91.19 364 TYR A C 1
ATOM 2961 O O . TYR A 1 364 ? -16.144 2.650 6.521 1.00 91.19 364 TYR A O 1
ATOM 2969 N N . ILE A 1 365 ? -15.496 4.779 6.878 1.00 94.19 365 ILE A N 1
ATOM 2970 C CA . ILE A 1 365 ? -16.135 5.371 5.705 1.00 94.19 365 ILE A CA 1
ATOM 2971 C C . ILE A 1 365 ? -15.050 6.087 4.917 1.00 94.19 365 ILE A C 1
ATOM 2973 O O . ILE A 1 365 ? -14.251 6.824 5.492 1.00 94.19 365 ILE A O 1
ATOM 2977 N N . SER A 1 366 ? -15.029 5.882 3.603 1.00 92.56 366 SER A N 1
ATOM 2978 C CA . SER A 1 366 ? -13.996 6.480 2.766 1.00 92.56 366 SER A CA 1
ATOM 2979 C C . SER A 1 366 ? -14.009 8.008 2.824 1.00 92.56 366 SER A C 1
ATOM 2981 O O . SER A 1 366 ? -15.059 8.647 2.706 1.00 92.56 366 SER A O 1
ATOM 2983 N N . GLU A 1 367 ? -12.824 8.604 2.948 1.00 88.38 367 GLU A N 1
ATOM 2984 C CA . GLU A 1 367 ? -12.627 10.055 3.033 1.00 88.38 367 GLU A CA 1
ATOM 2985 C C . GLU A 1 367 ? -13.108 10.807 1.789 1.00 88.38 367 GLU A C 1
ATOM 2987 O O . GLU A 1 367 ? -13.370 12.000 1.878 1.00 88.38 367 GLU A O 1
ATOM 2992 N N . ASP A 1 368 ? -13.309 10.130 0.659 1.00 89.81 368 ASP A N 1
ATOM 2993 C CA . ASP A 1 368 ? -13.793 10.700 -0.601 1.00 89.81 368 ASP A CA 1
ATOM 2994 C C . ASP A 1 368 ? -15.234 10.259 -0.960 1.00 89.81 368 ASP A C 1
ATOM 2996 O O . ASP A 1 368 ? -15.679 10.441 -2.098 1.00 89.81 368 ASP A O 1
ATOM 3000 N N . ILE A 1 369 ? -16.003 9.698 -0.007 1.00 94.44 369 ILE A N 1
ATOM 3001 C CA . ILE A 1 369 ? -17.431 9.404 -0.219 1.00 94.44 369 ILE A CA 1
ATOM 3002 C C . ILE A 1 369 ? -18.185 10.664 -0.667 1.00 94.44 369 ILE A C 1
ATOM 3004 O O . ILE A 1 369 ? -18.092 11.716 -0.038 1.00 94.44 369 ILE A O 1
ATOM 3008 N N . THR A 1 370 ? -18.958 10.588 -1.744 1.00 94.06 370 THR A N 1
ATOM 3009 C CA . THR A 1 370 ? -19.733 11.731 -2.248 1.00 94.06 370 THR A CA 1
ATOM 3010 C C . THR A 1 370 ? -21.064 11.887 -1.505 1.00 94.06 370 THR A C 1
ATOM 3012 O O . THR A 1 370 ? -21.617 10.921 -0.976 1.00 94.06 370 THR A O 1
ATOM 3015 N N . HIS A 1 371 ? -21.661 13.085 -1.527 1.00 94.69 371 HIS A N 1
ATOM 3016 C CA . HIS A 1 371 ? -23.008 13.291 -0.968 1.00 94.69 371 HIS A CA 1
ATOM 3017 C C . HIS A 1 371 ? -24.073 12.396 -1.624 1.00 94.69 371 HIS A C 1
ATOM 3019 O O . HIS A 1 371 ? -25.002 11.954 -0.950 1.00 94.69 371 HIS A O 1
ATOM 3025 N N . ALA A 1 372 ? -23.947 12.110 -2.925 1.00 95.69 372 ALA A N 1
ATOM 3026 C CA . ALA A 1 372 ? -24.882 11.247 -3.647 1.00 95.69 372 ALA A CA 1
ATOM 3027 C C . ALA A 1 372 ? -24.780 9.781 -3.194 1.00 95.69 372 ALA A C 1
ATOM 3029 O O . ALA A 1 372 ? -25.806 9.117 -3.008 1.00 95.69 372 ALA A O 1
ATOM 3030 N N . GLU A 1 373 ? -23.559 9.287 -2.975 1.00 96.69 373 GLU A N 1
ATOM 3031 C CA . GLU A 1 373 ? -23.317 7.957 -2.410 1.00 96.69 373 GLU A CA 1
ATOM 3032 C C . GLU A 1 373 ? -23.832 7.873 -0.979 1.00 96.69 373 GLU A C 1
ATOM 3034 O O . GLU A 1 373 ? -24.632 6.991 -0.673 1.00 96.69 373 GLU A O 1
ATOM 3039 N N . ALA A 1 374 ? -23.460 8.839 -0.136 1.00 96.62 374 ALA A N 1
ATOM 3040 C CA . ALA A 1 374 ? -23.910 8.924 1.246 1.00 96.62 374 ALA A CA 1
ATOM 3041 C C . ALA A 1 374 ? -25.443 8.912 1.341 1.00 96.62 374 ALA A C 1
ATOM 3043 O O . ALA A 1 374 ? -26.016 8.104 2.071 1.00 96.62 374 ALA A O 1
ATOM 3044 N N . PHE A 1 375 ? -26.130 9.751 0.559 1.00 96.69 375 PHE A N 1
ATOM 3045 C CA . PHE A 1 375 ? -27.592 9.777 0.526 1.00 96.69 375 PHE A CA 1
ATOM 3046 C C . PHE A 1 375 ? -28.186 8.428 0.102 1.00 96.69 375 PHE A C 1
ATOM 3048 O O . PHE A 1 375 ? -29.155 7.965 0.702 1.00 96.69 375 PHE A O 1
ATOM 3055 N N . SER A 1 376 ? -27.606 7.782 -0.911 1.00 96.75 376 SER A N 1
ATOM 3056 C CA . SER A 1 376 ? -28.100 6.498 -1.418 1.00 96.75 376 SER A CA 1
ATOM 3057 C C . SER A 1 376 ? -27.923 5.363 -0.405 1.00 96.75 376 SER A C 1
ATOM 3059 O O . SER A 1 376 ? -28.821 4.533 -0.281 1.00 96.75 376 SER A O 1
ATOM 3061 N N . LEU A 1 377 ? -26.807 5.345 0.332 1.00 96.94 377 LEU A N 1
ATOM 3062 C CA . LEU A 1 377 ? -26.524 4.344 1.366 1.00 96.94 377 LEU A CA 1
ATOM 3063 C C . LEU A 1 377 ? -27.404 4.521 2.604 1.00 96.94 377 LEU A C 1
ATOM 3065 O O . LEU A 1 377 ? -27.874 3.537 3.162 1.00 96.94 377 LEU A O 1
ATOM 3069 N N . MET A 1 378 ? -27.655 5.762 3.025 1.00 95.94 378 MET A N 1
ATOM 3070 C CA . MET A 1 378 ? -28.405 6.029 4.257 1.00 95.94 378 MET A CA 1
ATOM 3071 C C . MET A 1 378 ? -29.922 5.909 4.101 1.00 95.94 378 MET A C 1
ATOM 3073 O O . MET A 1 378 ? -30.624 5.729 5.095 1.00 95.94 378 MET A O 1
ATOM 3077 N N . LYS A 1 379 ? -30.452 6.043 2.880 1.00 95.81 379 LYS A N 1
ATOM 3078 C CA . LYS A 1 379 ? -31.896 6.140 2.637 1.00 95.81 379 LYS A CA 1
ATOM 3079 C C . LYS A 1 379 ? -32.647 4.883 3.093 1.00 95.81 379 LYS A C 1
ATOM 3081 O O . LYS A 1 379 ? -32.499 3.816 2.500 1.00 95.81 379 LYS A O 1
ATOM 3086 N N . GLY A 1 380 ? -33.523 5.034 4.087 1.00 93.94 380 GLY A N 1
ATOM 3087 C CA . GLY A 1 380 ? -34.266 3.941 4.727 1.00 93.94 380 GLY A CA 1
ATOM 3088 C C . GLY A 1 380 ? -33.504 3.216 5.846 1.00 93.94 380 GLY A C 1
ATOM 3089 O O . GLY A 1 380 ? -34.053 2.294 6.449 1.00 93.94 380 GLY A O 1
ATOM 3090 N N . TYR A 1 381 ? -32.269 3.634 6.135 1.00 94.69 381 TYR A N 1
ATOM 3091 C CA . TYR A 1 381 ? -31.358 3.063 7.131 1.00 94.69 381 TYR A CA 1
ATOM 3092 C C . TYR A 1 381 ? -30.775 4.132 8.069 1.00 94.69 381 TYR A C 1
ATOM 3094 O O . TYR A 1 381 ? -29.780 3.894 8.750 1.00 94.69 381 TYR A O 1
ATOM 3102 N N . GLU A 1 382 ? -31.410 5.300 8.168 1.00 95.31 382 GLU A N 1
ATOM 3103 C CA . GLU A 1 382 ? -30.878 6.499 8.832 1.00 95.31 382 GLU A CA 1
ATOM 3104 C C . GLU A 1 382 ? -30.577 6.295 10.329 1.00 95.31 382 GLU A C 1
ATOM 3106 O O . GLU A 1 382 ? -29.764 7.012 10.917 1.00 95.31 382 GLU A O 1
ATOM 3111 N N . HIS A 1 383 ? -31.228 5.303 10.939 1.00 91.25 383 HIS A N 1
ATOM 3112 C CA . HIS A 1 383 ? -31.096 4.908 12.341 1.00 91.25 383 HIS A CA 1
ATOM 3113 C C . HIS A 1 383 ? -29.903 3.974 12.617 1.00 91.25 383 HIS A C 1
ATOM 3115 O O . HIS A 1 383 ? -29.614 3.682 13.775 1.00 91.25 383 HIS A O 1
ATOM 3121 N N . THR A 1 384 ? -29.222 3.481 11.580 1.00 91.75 384 THR A N 1
ATOM 3122 C CA . THR A 1 384 ? -28.110 2.529 11.719 1.00 91.75 384 THR A CA 1
ATOM 3123 C C . THR A 1 384 ? -26.812 3.209 12.163 1.00 91.75 384 THR A C 1
ATOM 3125 O O . THR A 1 384 ? -26.586 4.392 11.892 1.00 91.75 384 THR A O 1
ATOM 3128 N N . ARG A 1 385 ? -25.922 2.433 12.801 1.00 89.25 385 ARG A N 1
ATOM 3129 C CA . ARG A 1 385 ? -24.568 2.868 13.194 1.00 89.25 385 ARG A CA 1
ATOM 3130 C C . ARG A 1 385 ? -23.769 3.390 11.992 1.00 89.25 385 ARG A C 1
ATOM 3132 O O . ARG A 1 385 ? -23.286 4.515 12.039 1.00 89.25 385 ARG A O 1
ATOM 3139 N N . ILE A 1 386 ? -23.783 2.650 10.882 1.00 93.38 386 ILE A N 1
ATOM 3140 C CA . ILE A 1 386 ? -23.138 3.037 9.617 1.00 93.38 386 ILE A CA 1
ATOM 3141 C C . ILE A 1 386 ? -23.666 4.385 9.106 1.00 93.38 386 ILE A C 1
ATOM 3143 O O . ILE A 1 386 ? -22.888 5.261 8.748 1.00 93.38 386 ILE A O 1
ATOM 3147 N N . SER A 1 387 ? -24.988 4.602 9.112 1.00 94.25 387 SER A N 1
ATOM 3148 C CA . SER A 1 387 ? -25.564 5.884 8.670 1.00 94.25 387 SER A CA 1
ATOM 3149 C C . SER A 1 387 ? -25.223 7.053 9.595 1.00 94.25 387 SER A C 1
ATOM 3151 O O . SER A 1 387 ? -25.207 8.206 9.162 1.00 94.25 387 SER A O 1
ATOM 3153 N N . LYS A 1 388 ? -24.975 6.796 10.884 1.00 92.31 388 LYS A N 1
ATOM 3154 C CA . LYS A 1 388 ? -24.434 7.809 11.797 1.00 92.31 388 LYS A CA 1
ATOM 3155 C C . LYS A 1 388 ? -22.987 8.137 11.428 1.00 92.31 388 LYS A C 1
ATOM 3157 O O . LYS A 1 388 ? -22.662 9.315 11.325 1.00 92.31 388 LYS A O 1
ATOM 3162 N N . GLU A 1 389 ? -22.165 7.126 11.162 1.00 93.44 389 GLU A N 1
ATOM 3163 C CA . GLU A 1 389 ? -20.764 7.335 10.798 1.00 93.44 389 GLU A CA 1
ATOM 3164 C C . GLU A 1 389 ? -20.613 8.071 9.461 1.00 93.44 389 GLU A C 1
ATOM 3166 O O . GLU A 1 389 ? -19.888 9.056 9.405 1.00 93.44 389 GLU A O 1
ATOM 3171 N N . ILE A 1 390 ? -21.390 7.717 8.427 1.00 95.38 390 ILE A N 1
ATOM 3172 C CA . ILE A 1 390 ? -21.405 8.444 7.142 1.00 95.38 390 ILE A CA 1
ATOM 3173 C C . ILE A 1 390 ? -21.689 9.940 7.354 1.00 95.38 390 ILE A C 1
ATOM 3175 O O . ILE A 1 390 ? -21.034 10.796 6.757 1.00 95.38 390 ILE A O 1
ATOM 3179 N N . ARG A 1 391 ? -22.655 10.282 8.219 1.00 94.88 391 ARG A N 1
ATOM 3180 C CA . ARG A 1 391 ? -22.953 11.684 8.556 1.00 94.88 391 ARG A CA 1
ATOM 3181 C C . ARG A 1 391 ? -21.787 12.359 9.266 1.00 94.88 391 ARG A C 1
ATOM 3183 O O . ARG A 1 391 ? -21.514 13.521 8.980 1.00 94.88 391 ARG A O 1
ATOM 3190 N N . ASN A 1 392 ? -21.121 11.657 10.176 1.00 93.31 392 ASN A N 1
ATOM 3191 C CA . ASN A 1 392 ? -19.975 12.191 10.901 1.00 93.31 392 ASN A CA 1
ATOM 3192 C C . ASN A 1 392 ? -18.777 12.425 9.974 1.00 93.31 392 ASN A C 1
ATOM 3194 O O . ASN A 1 392 ? -18.143 13.466 10.094 1.00 93.31 392 ASN A O 1
ATOM 3198 N N . THR A 1 393 ? -18.528 11.543 9.002 1.00 94.12 393 THR A N 1
ATOM 3199 C CA . THR A 1 393 ? -17.498 11.740 7.970 1.00 94.12 393 THR A CA 1
ATOM 3200 C C . THR A 1 393 ? -17.783 12.976 7.115 1.00 94.12 393 THR A C 1
ATOM 3202 O O . THR A 1 393 ? -16.884 13.779 6.885 1.00 94.12 393 THR A O 1
ATOM 3205 N N . LEU A 1 394 ? -19.034 13.195 6.688 1.00 94.75 394 LEU A N 1
ATOM 3206 C CA . LEU A 1 394 ? -19.392 14.415 5.948 1.00 94.75 394 LEU A CA 1
ATOM 3207 C C . LEU A 1 394 ? -19.224 15.679 6.807 1.00 94.75 394 LEU A C 1
ATOM 3209 O O . LEU A 1 394 ? -18.629 16.651 6.351 1.00 94.75 394 LEU A O 1
ATOM 3213 N N . LYS A 1 395 ? -19.678 15.650 8.067 1.00 93.69 395 LYS A N 1
ATOM 3214 C CA . LYS A 1 395 ? -19.491 16.762 9.015 1.00 93.69 395 LYS A CA 1
ATOM 3215 C C . LYS A 1 395 ? -18.018 17.059 9.288 1.00 93.69 395 LYS A C 1
ATOM 3217 O O . LYS A 1 395 ? -17.653 18.221 9.420 1.00 93.69 395 LYS A O 1
ATOM 3222 N N . ALA A 1 396 ? -17.178 16.030 9.387 1.00 92.12 396 ALA A N 1
ATOM 3223 C CA . ALA A 1 396 ? -15.743 16.180 9.601 1.00 92.12 396 ALA A CA 1
ATOM 3224 C C . ALA A 1 396 ? -15.093 17.014 8.493 1.00 92.12 396 ALA A C 1
ATOM 3226 O O . ALA A 1 396 ? -14.356 17.946 8.804 1.00 92.12 396 ALA A O 1
ATOM 3227 N N . ARG A 1 397 ? -15.464 16.773 7.229 1.00 91.69 397 ARG A N 1
ATOM 3228 C CA . ARG A 1 397 ? -15.002 17.600 6.104 1.00 91.69 397 ARG A CA 1
ATOM 3229 C C . ARG A 1 397 ? -15.483 19.040 6.204 1.00 91.69 397 ARG A C 1
ATOM 3231 O O . ARG A 1 397 ? -14.682 19.953 6.067 1.00 91.69 397 ARG A O 1
ATOM 3238 N N . GLU A 1 398 ? -16.765 19.255 6.504 1.00 92.44 398 GLU A N 1
ATOM 3239 C CA . GLU A 1 398 ? -17.315 20.610 6.677 1.00 92.44 398 GLU A CA 1
ATOM 3240 C C . GLU A 1 398 ? -16.581 21.390 7.786 1.00 92.44 398 GLU A C 1
ATOM 3242 O O . GLU A 1 398 ? -16.359 22.595 7.679 1.00 92.44 398 GLU A O 1
ATOM 3247 N N . ILE A 1 399 ? -16.188 20.703 8.860 1.00 92.12 399 ILE A N 1
ATOM 3248 C CA . ILE A 1 399 ? -15.441 21.274 9.986 1.00 92.12 399 ILE A CA 1
ATOM 3249 C C . ILE A 1 399 ? -13.991 21.580 9.612 1.00 92.12 399 ILE A C 1
ATOM 3251 O O . ILE A 1 399 ? -13.484 22.636 10.001 1.00 92.12 399 ILE A O 1
ATOM 3255 N N . GLU A 1 400 ? -13.339 20.679 8.880 1.00 91.00 400 GLU A N 1
ATOM 3256 C CA . GLU A 1 400 ? -11.976 20.862 8.385 1.00 91.00 400 GLU A CA 1
ATOM 3257 C C . GLU A 1 400 ? -11.906 22.043 7.407 1.00 91.00 400 GLU A C 1
ATOM 3259 O O . GLU A 1 400 ? -11.103 22.956 7.604 1.00 91.00 400 GLU A O 1
ATOM 3264 N N . GLU A 1 401 ? -12.821 22.106 6.435 1.00 91.69 401 GLU A N 1
ATOM 3265 C CA . GLU A 1 401 ? -12.956 23.225 5.492 1.00 91.69 401 GLU A CA 1
ATOM 3266 C C . GLU A 1 401 ? -13.247 24.556 6.204 1.00 91.69 401 GLU A C 1
ATOM 3268 O O . GLU A 1 401 ? -12.766 25.613 5.789 1.00 91.69 401 GLU A O 1
ATOM 3273 N N . ALA A 1 402 ? -14.001 24.520 7.307 1.00 92.75 402 ALA A N 1
ATOM 3274 C CA . ALA A 1 402 ? -14.279 25.689 8.138 1.00 92.75 402 ALA A CA 1
ATOM 3275 C C . ALA A 1 402 ? -13.140 26.056 9.112 1.00 92.75 402 ALA A C 1
ATOM 3277 O O . ALA A 1 402 ? -13.264 27.057 9.824 1.00 92.75 402 ALA A O 1
ATOM 3278 N N . GLY A 1 403 ? -12.061 25.267 9.190 1.00 91.00 403 GLY A N 1
ATOM 3279 C CA . GLY A 1 403 ? -10.933 25.500 10.098 1.00 91.00 403 GLY A CA 1
ATOM 3280 C C . GLY A 1 403 ? -11.274 25.342 11.585 1.00 91.00 403 GLY A C 1
ATOM 3281 O O . GLY A 1 403 ? -10.662 25.998 12.427 1.00 91.00 403 GLY A O 1
ATOM 3282 N N . LYS A 1 404 ? -12.266 24.507 11.926 1.00 93.12 404 LYS A N 1
ATOM 3283 C CA . LYS A 1 404 ? -12.783 24.335 13.302 1.00 93.12 404 LYS A CA 1
ATOM 3284 C C . LYS A 1 404 ? -12.288 23.076 14.018 1.00 93.12 404 LYS A C 1
ATOM 3286 O O . LYS A 1 404 ? -12.739 22.783 15.125 1.00 93.12 404 LYS A O 1
ATOM 3291 N N . THR A 1 405 ? -11.359 22.334 13.423 1.00 92.75 405 THR A N 1
ATOM 3292 C CA . THR A 1 405 ? -10.849 21.073 13.984 1.00 92.75 405 THR A CA 1
ATOM 3293 C C . THR A 1 405 ? -10.264 21.251 15.389 1.00 92.75 405 THR A C 1
ATOM 3295 O O . THR A 1 405 ? -10.572 20.462 16.281 1.00 92.75 405 THR A O 1
ATOM 3298 N N . GLU A 1 406 ? -9.499 22.324 15.627 1.00 93.56 406 GLU A N 1
ATOM 3299 C CA . GLU A 1 406 ? -8.862 22.561 16.933 1.00 93.56 406 GLU A CA 1
ATOM 3300 C C . GLU A 1 406 ? -9.880 22.871 18.043 1.00 93.56 406 GLU A C 1
ATOM 3302 O O . GLU A 1 406 ? -9.694 22.467 19.187 1.00 93.56 406 GLU A O 1
ATOM 3307 N N . GLU A 1 407 ? -11.002 23.524 17.714 1.00 93.75 407 GLU A N 1
ATOM 3308 C CA . GLU A 1 407 ? -12.085 23.785 18.674 1.00 93.75 407 GLU A CA 1
ATOM 3309 C C . GLU A 1 407 ? -12.692 22.471 19.186 1.00 93.75 407 GLU A C 1
ATOM 3311 O O . GLU A 1 407 ? -12.901 22.289 20.387 1.00 93.75 407 GLU A O 1
ATOM 3316 N N . ILE A 1 408 ? -12.946 21.531 18.272 1.00 94.38 408 ILE A N 1
ATOM 3317 C CA . ILE A 1 408 ? -13.493 20.215 18.615 1.00 94.38 408 ILE A CA 1
ATOM 3318 C C . ILE A 1 408 ? -12.479 19.399 19.401 1.00 94.38 408 ILE A C 1
ATOM 3320 O O . ILE A 1 408 ? -12.847 18.775 20.397 1.00 94.38 408 ILE A O 1
ATOM 3324 N N . LYS A 1 409 ? -11.214 19.432 18.983 1.00 94.94 409 LYS A N 1
ATOM 3325 C CA . LYS A 1 409 ? -10.123 18.758 19.678 1.00 94.94 409 LYS A CA 1
ATOM 3326 C C . LYS A 1 409 ? -9.997 19.238 21.123 1.00 94.94 409 LYS A C 1
ATOM 3328 O O . LYS A 1 409 ? -10.097 18.412 22.024 1.00 94.94 409 LYS A O 1
ATOM 3333 N N . HIS A 1 410 ? -9.915 20.550 21.357 1.00 95.81 410 HIS A N 1
ATOM 3334 C CA . HIS A 1 410 ? -9.867 21.112 22.710 1.00 95.81 410 HIS A CA 1
ATOM 3335 C C . HIS A 1 410 ? -11.086 20.724 23.555 1.00 95.81 410 HIS A C 1
ATOM 3337 O O . HIS A 1 410 ? -10.953 20.458 24.748 1.00 95.81 410 HIS A O 1
ATOM 3343 N N . TRP A 1 411 ? -12.283 20.683 22.961 1.00 96.50 411 TRP A N 1
ATOM 3344 C CA . TRP A 1 411 ? -13.486 20.260 23.679 1.00 96.50 411 TRP A CA 1
ATOM 3345 C C . TRP A 1 411 ? -13.397 18.790 24.115 1.00 96.50 411 TRP A C 1
ATOM 3347 O O . TRP A 1 411 ? -13.706 18.468 25.262 1.00 96.50 411 TRP A O 1
ATOM 3357 N N . VAL A 1 412 ? -12.954 17.903 23.216 1.00 95.94 412 VAL A N 1
ATOM 3358 C CA . VAL A 1 412 ? -12.796 16.466 23.494 1.00 95.94 412 VAL A CA 1
ATOM 3359 C C . VAL A 1 412 ? -11.714 16.237 24.549 1.00 95.94 412 VAL A C 1
ATOM 3361 O O . VAL A 1 412 ? -11.955 15.514 25.512 1.00 95.94 412 VAL A O 1
ATOM 3364 N N . GLU A 1 413 ? -10.565 16.901 24.418 1.00 95.75 413 GLU A N 1
ATOM 3365 C CA . GLU A 1 413 ? -9.466 16.843 25.390 1.00 95.75 413 GLU A CA 1
ATOM 3366 C C . GLU A 1 413 ? -9.900 17.352 26.769 1.00 95.75 413 GLU A C 1
ATOM 3368 O O . GLU A 1 413 ? -9.573 16.740 27.781 1.00 95.75 413 GLU A O 1
ATOM 3373 N N . ALA A 1 414 ? -10.691 18.429 26.836 1.00 97.06 414 ALA A N 1
ATOM 3374 C CA . ALA A 1 414 ? -11.228 18.931 28.099 1.00 97.06 414 ALA A CA 1
ATOM 3375 C C . ALA A 1 414 ? -12.201 17.938 28.757 1.00 97.06 414 ALA A C 1
ATOM 3377 O O . ALA A 1 414 ? -12.234 17.819 29.985 1.00 97.06 414 ALA A O 1
ATOM 3378 N N . TYR A 1 415 ? -12.993 17.217 27.957 1.00 97.44 415 TYR A N 1
ATOM 3379 C CA . TYR A 1 415 ? -13.881 16.173 28.464 1.00 97.44 415 TYR A CA 1
ATOM 3380 C C . TYR A 1 415 ? -13.080 14.988 29.021 1.00 97.44 415 TYR A C 1
ATOM 3382 O O . TYR A 1 415 ? -13.348 14.558 30.147 1.00 97.44 415 TYR A O 1
ATOM 3390 N N . ASP A 1 416 ? -12.082 14.509 28.274 1.00 96.75 416 ASP A N 1
ATOM 3391 C CA . ASP A 1 416 ? -11.187 13.423 28.691 1.00 96.75 416 ASP A CA 1
ATOM 3392 C C . ASP A 1 416 ? -10.418 13.804 29.962 1.00 96.75 416 ASP A C 1
ATOM 3394 O O . ASP A 1 416 ? -10.449 13.066 30.946 1.00 96.75 416 ASP A O 1
ATOM 3398 N N . ALA A 1 417 ? -9.834 15.005 30.003 1.00 97.44 417 ALA A N 1
ATOM 3399 C CA . ALA A 1 417 ? -9.104 15.522 31.159 1.00 97.44 417 ALA A CA 1
ATOM 3400 C C . ALA A 1 417 ? -9.977 15.614 32.419 1.00 97.44 417 ALA A C 1
ATOM 3402 O O . ALA A 1 417 ? -9.509 15.334 33.522 1.00 97.44 417 ALA A O 1
ATOM 3403 N N . ARG A 1 418 ? -11.263 15.963 32.280 1.00 97.06 418 ARG A N 1
ATOM 3404 C CA . ARG A 1 418 ? -12.201 15.993 33.412 1.00 97.06 418 ARG A CA 1
ATOM 3405 C C . ARG A 1 418 ? -12.439 14.599 33.993 1.00 97.06 418 ARG A C 1
ATOM 3407 O O . ARG A 1 418 ? -12.507 14.458 35.212 1.00 97.06 418 ARG A O 1
ATOM 3414 N N . VAL A 1 419 ? -12.570 13.583 33.141 1.00 96.94 419 VAL A N 1
ATOM 3415 C CA . VAL A 1 419 ? -12.698 12.187 33.589 1.00 96.94 419 VAL A CA 1
ATOM 3416 C C . VAL A 1 419 ? -11.380 11.695 34.191 1.00 96.94 419 VAL A C 1
ATOM 3418 O O . VAL A 1 419 ? -11.401 11.116 35.278 1.00 96.94 419 VAL A O 1
ATOM 3421 N N . GLN A 1 420 ? -10.243 12.000 33.558 1.00 97.44 420 GLN A N 1
ATOM 3422 C CA . GLN A 1 420 ? -8.913 11.658 34.062 1.00 97.44 420 GLN A CA 1
ATOM 3423 C C . GLN A 1 420 ? -8.649 12.254 35.450 1.00 97.44 420 GLN A C 1
ATOM 3425 O O . GLN A 1 420 ? -8.232 11.523 36.340 1.00 97.44 420 GLN A O 1
ATOM 3430 N N . SER A 1 421 ? -8.976 13.533 35.680 1.00 97.44 421 SER A N 1
ATOM 3431 C CA . SER A 1 421 ? -8.795 14.195 36.987 1.00 97.44 421 SER A CA 1
ATOM 3432 C C . SER A 1 421 ? -9.503 13.440 38.108 1.00 97.44 421 SER A C 1
ATOM 3434 O O . SER A 1 421 ? -8.940 13.233 39.178 1.00 97.44 421 SER A O 1
ATOM 3436 N N . VAL A 1 422 ? -10.727 12.960 37.861 1.00 97.25 422 VAL A N 1
ATOM 3437 C CA . VAL A 1 422 ? -11.476 12.181 38.856 1.00 97.25 422 VAL A CA 1
ATOM 3438 C C . VAL A 1 422 ? -10.832 10.821 39.115 1.00 97.25 422 VAL A C 1
ATOM 3440 O O . VAL A 1 422 ? -10.819 10.369 40.261 1.00 97.25 422 VAL A O 1
ATOM 3443 N N . ILE A 1 423 ? -10.280 10.171 38.091 1.00 95.94 423 ILE A N 1
ATOM 3444 C CA . ILE A 1 423 ? -9.535 8.917 38.257 1.00 95.94 423 ILE A CA 1
ATOM 3445 C C . ILE A 1 423 ? -8.258 9.168 39.072 1.00 95.94 423 ILE A C 1
ATOM 3447 O O . ILE A 1 423 ? -8.015 8.459 40.049 1.00 95.94 423 ILE A O 1
ATOM 3451 N N . ASP A 1 424 ? -7.497 10.210 38.740 1.00 95.12 424 ASP A N 1
ATOM 3452 C CA . ASP A 1 424 ? -6.228 10.560 39.386 1.00 95.12 424 ASP A CA 1
ATOM 3453 C C . ASP A 1 424 ? -6.419 10.954 40.858 1.00 95.12 424 ASP A C 1
ATOM 3455 O O . ASP A 1 424 ? -5.729 10.434 41.741 1.00 95.12 424 ASP A O 1
ATOM 3459 N N . GLU A 1 425 ? -7.413 11.798 41.153 1.00 96.00 425 GLU A N 1
ATOM 3460 C CA . GLU A 1 425 ? -7.781 12.211 42.516 1.00 96.00 425 GLU A CA 1
ATOM 3461 C C . GLU A 1 425 ? -8.192 11.025 43.401 1.00 96.00 425 GLU A C 1
ATOM 3463 O O . GLU A 1 425 ? -8.045 11.073 44.624 1.00 96.00 425 GLU A O 1
ATOM 3468 N N . ASN A 1 426 ? -8.695 9.945 42.795 1.00 95.50 426 ASN A N 1
ATOM 3469 C CA . ASN A 1 426 ? -9.130 8.737 43.495 1.00 95.50 426 ASN A CA 1
ATOM 3470 C C . ASN A 1 426 ? -8.184 7.542 43.277 1.00 95.50 426 ASN A C 1
ATOM 3472 O O . ASN A 1 426 ? -8.496 6.428 43.709 1.00 95.50 426 ASN A O 1
ATOM 3476 N N . SER A 1 427 ? -7.003 7.768 42.694 1.00 92.00 427 SER A N 1
ATOM 3477 C CA . SER A 1 427 ? -5.995 6.742 42.396 1.00 92.00 427 SER A CA 1
ATOM 3478 C C . SER A 1 427 ? -5.667 5.873 43.610 1.00 92.00 427 SER A C 1
ATOM 3480 O O . SER A 1 427 ? -5.720 4.651 43.523 1.00 92.00 427 SER A O 1
ATOM 3482 N N . LYS A 1 428 ? -5.443 6.474 44.787 1.00 88.81 428 LYS A N 1
ATOM 3483 C CA . LYS A 1 428 ? -5.185 5.739 46.041 1.00 88.81 428 LYS A CA 1
ATOM 3484 C C . LYS A 1 428 ? -6.322 4.789 46.420 1.00 88.81 428 LYS A C 1
ATOM 3486 O O . LYS A 1 428 ? -6.069 3.688 46.899 1.00 88.81 428 LYS A O 1
ATOM 3491 N N . SER A 1 429 ? -7.575 5.193 46.209 1.00 89.62 429 SER A N 1
ATOM 3492 C CA . SER A 1 429 ? -8.733 4.338 46.492 1.00 89.62 429 SER A CA 1
ATOM 3493 C C . SER A 1 429 ? -8.790 3.151 45.531 1.00 89.62 429 SER A C 1
ATOM 3495 O O . SER A 1 429 ? -9.017 2.026 45.978 1.00 89.62 429 SER A O 1
ATOM 3497 N N . ILE A 1 430 ? -8.514 3.389 44.246 1.00 91.19 430 ILE A N 1
ATOM 3498 C CA . ILE A 1 430 ? -8.451 2.353 43.208 1.00 91.19 430 ILE A CA 1
ATOM 3499 C C . ILE A 1 430 ? -7.315 1.363 43.508 1.00 91.19 430 ILE A C 1
ATOM 3501 O O . ILE A 1 430 ? -7.546 0.156 43.536 1.00 91.19 430 ILE A O 1
ATOM 3505 N N . LEU A 1 431 ? -6.115 1.862 43.821 1.00 88.56 431 LEU A N 1
ATOM 3506 C CA . LEU A 1 431 ? -4.947 1.046 44.169 1.00 88.56 431 LEU A CA 1
ATOM 3507 C C . LEU A 1 431 ? -5.189 0.191 45.419 1.00 88.56 431 LEU A C 1
ATOM 3509 O O . LEU A 1 431 ? -4.867 -0.994 45.425 1.00 88.56 431 LEU A O 1
ATOM 3513 N N . ASN A 1 432 ? -5.815 0.748 46.459 1.00 87.56 432 ASN A N 1
ATOM 3514 C CA . ASN A 1 432 ? -6.161 -0.010 47.664 1.00 87.56 432 ASN A CA 1
ATOM 3515 C C . ASN A 1 432 ? -7.168 -1.132 47.372 1.00 87.56 432 ASN A C 1
ATOM 3517 O O . ASN A 1 432 ? -7.035 -2.238 47.898 1.00 87.56 432 ASN A O 1
ATOM 3521 N N . ALA A 1 433 ? -8.161 -0.868 46.521 1.00 89.06 433 ALA A N 1
ATOM 3522 C CA . ALA A 1 433 ? -9.142 -1.868 46.114 1.00 89.06 433 ALA A CA 1
ATOM 3523 C C . ALA A 1 433 ? -8.518 -2.980 45.249 1.00 89.06 433 ALA A C 1
ATOM 3525 O O . ALA A 1 433 ? -8.864 -4.150 45.427 1.00 89.06 433 ALA A O 1
ATOM 3526 N N . LEU A 1 434 ? -7.562 -2.650 44.374 1.00 88.75 434 LEU A N 1
ATOM 3527 C CA . LEU A 1 434 ? -6.761 -3.642 43.648 1.00 88.75 434 LEU A CA 1
ATOM 3528 C C . LEU A 1 434 ? -5.890 -4.479 44.583 1.00 88.75 434 LEU A C 1
ATOM 3530 O O . LEU A 1 434 ? -5.899 -5.702 44.476 1.00 88.75 434 LEU A O 1
ATOM 3534 N N . SER A 1 435 ? -5.189 -3.831 45.517 1.00 86.31 435 SER A N 1
ATOM 3535 C CA . SER A 1 435 ? -4.355 -4.493 46.526 1.00 86.31 435 SER A CA 1
ATOM 3536 C C . SER A 1 435 ? -5.161 -5.520 47.324 1.00 86.31 435 SER A C 1
ATOM 3538 O O . SER A 1 435 ? -4.719 -6.644 47.533 1.00 86.31 435 SER A O 1
ATOM 3540 N N . ALA A 1 436 ? -6.395 -5.176 47.706 1.00 87.44 436 ALA A N 1
ATOM 3541 C CA . ALA A 1 436 ? -7.294 -6.109 48.378 1.00 87.44 436 ALA A CA 1
ATOM 3542 C C . ALA A 1 436 ? -7.749 -7.264 47.463 1.00 87.44 436 ALA A C 1
ATOM 3544 O O . ALA A 1 436 ? -7.810 -8.413 47.902 1.00 87.44 436 ALA A O 1
ATOM 3545 N N . ALA A 1 437 ? -8.065 -6.976 46.196 1.00 87.00 437 ALA A N 1
ATOM 3546 C CA . ALA A 1 437 ? -8.537 -7.978 45.240 1.00 87.00 437 ALA A CA 1
ATOM 3547 C C . ALA A 1 437 ? -7.448 -8.989 44.837 1.00 87.00 437 ALA A C 1
ATOM 3549 O O . ALA A 1 437 ? -7.754 -10.163 44.642 1.00 87.00 437 ALA A O 1
ATOM 3550 N N . PHE A 1 438 ? -6.192 -8.549 44.753 1.00 88.06 438 PHE A N 1
ATOM 3551 C CA . PHE A 1 438 ? -5.049 -9.343 44.296 1.00 88.06 438 PHE A CA 1
ATOM 3552 C C . PHE A 1 438 ? -3.960 -9.462 45.370 1.00 88.06 438 PHE A C 1
ATOM 3554 O O . PHE A 1 438 ? -2.776 -9.472 45.056 1.00 88.06 438 PHE A O 1
ATOM 3561 N N . HIS A 1 439 ? -4.353 -9.559 46.641 1.00 82.69 439 HIS A N 1
ATOM 3562 C CA . HIS A 1 439 ? -3.448 -9.503 47.796 1.00 82.69 439 HIS A CA 1
ATOM 3563 C C . HIS A 1 439 ? -2.269 -10.496 47.763 1.00 82.69 439 HIS A C 1
ATOM 3565 O O . HIS A 1 439 ? -1.228 -10.212 48.343 1.00 82.69 439 HIS A O 1
ATOM 3571 N N . GLU A 1 440 ? -2.400 -11.635 47.077 1.00 83.94 440 GLU A N 1
ATOM 3572 C CA . GLU A 1 440 ? -1.329 -12.636 46.923 1.00 83.94 440 GLU A CA 1
ATOM 3573 C C . GLU A 1 440 ? -0.301 -12.289 45.828 1.00 83.94 440 GLU A C 1
ATOM 3575 O O . GLU A 1 440 ? 0.706 -12.976 45.687 1.00 83.94 440 GLU A O 1
ATOM 3580 N N . ARG A 1 441 ? -0.564 -11.250 45.028 1.00 81.06 441 ARG A N 1
ATOM 3581 C CA . ARG A 1 441 ? 0.196 -10.866 43.823 1.00 81.06 441 ARG A CA 1
ATOM 3582 C C . ARG A 1 441 ? 0.701 -9.429 43.874 1.00 81.06 441 ARG A C 1
ATOM 3584 O O . ARG A 1 441 ? 1.084 -8.872 42.852 1.00 81.06 441 ARG A O 1
ATOM 3591 N N . VAL A 1 442 ? 0.631 -8.810 45.045 1.00 82.06 442 VAL A N 1
ATOM 3592 C CA . VAL A 1 442 ? 0.902 -7.392 45.236 1.00 82.06 442 VAL A CA 1
ATOM 3593 C C . VAL A 1 442 ? 2.114 -7.223 46.135 1.00 82.06 442 VAL A C 1
ATOM 3595 O O . VAL A 1 442 ? 2.156 -7.749 47.246 1.00 82.06 442 VAL A O 1
ATOM 3598 N N . GLU A 1 443 ? 3.064 -6.421 45.676 1.00 79.62 443 GLU A N 1
ATOM 3599 C CA . GLU A 1 443 ? 4.205 -5.963 46.454 1.00 79.62 443 GLU A CA 1
ATOM 3600 C C . GLU A 1 443 ? 4.196 -4.434 46.493 1.00 79.62 443 GLU A C 1
ATOM 3602 O O . GLU A 1 443 ? 4.038 -3.769 45.473 1.00 79.62 443 GLU A O 1
ATOM 3607 N N . TRP A 1 444 ? 4.350 -3.850 47.679 1.00 76.00 444 TRP A N 1
ATOM 3608 C CA . TRP A 1 444 ? 4.535 -2.408 47.803 1.00 76.00 444 TRP A CA 1
ATOM 3609 C C . TRP A 1 444 ? 6.026 -2.108 47.853 1.00 76.00 444 TRP A C 1
ATOM 3611 O O . TRP A 1 444 ? 6.698 -2.476 48.817 1.00 76.00 444 TRP A O 1
ATOM 3621 N N . THR A 1 445 ? 6.533 -1.406 46.845 1.00 74.06 445 THR A N 1
ATOM 3622 C CA . THR A 1 445 ? 7.947 -1.025 46.761 1.00 74.06 445 THR A CA 1
ATOM 3623 C C . THR A 1 445 ? 8.107 0.491 46.775 1.00 74.06 445 THR A C 1
ATOM 3625 O O . THR A 1 445 ? 7.312 1.183 46.137 1.00 74.06 445 THR A O 1
ATOM 3628 N N . PRO A 1 446 ? 9.124 1.041 47.454 1.00 71.06 446 PRO A N 1
ATOM 3629 C CA . PRO A 1 446 ? 9.411 2.469 47.391 1.00 71.06 446 PRO A CA 1
ATOM 3630 C C . PRO A 1 446 ? 9.844 2.873 45.973 1.00 71.06 446 PRO A C 1
ATOM 3632 O O . PRO A 1 446 ? 10.754 2.276 45.398 1.00 71.06 446 PRO A O 1
ATOM 3635 N N . GLY A 1 447 ? 9.179 3.884 45.416 1.00 68.69 447 GLY A N 1
ATOM 3636 C CA . GLY A 1 447 ? 9.507 4.504 44.138 1.00 68.69 447 GLY A CA 1
ATOM 3637 C C . GLY A 1 447 ? 10.755 5.386 44.219 1.00 68.69 447 GLY A C 1
ATOM 3638 O O . GLY A 1 447 ? 11.319 5.625 45.289 1.00 68.69 447 GLY A O 1
ATOM 3639 N N . THR A 1 448 ? 11.198 5.897 43.068 1.00 66.56 448 THR A N 1
ATOM 3640 C CA . THR A 1 448 ? 12.399 6.749 42.948 1.00 66.56 448 THR A CA 1
ATOM 3641 C C . THR A 1 448 ? 12.287 8.095 43.670 1.00 66.56 448 THR A C 1
ATOM 3643 O O . THR A 1 448 ? 13.299 8.734 43.941 1.00 66.56 448 THR A O 1
ATOM 3646 N N . ASP A 1 449 ? 11.070 8.524 43.983 1.00 71.62 449 ASP A N 1
ATOM 3647 C CA . ASP A 1 449 ? 10.712 9.727 44.739 1.00 71.62 449 ASP A CA 1
ATOM 3648 C C . ASP A 1 449 ? 10.423 9.447 46.229 1.00 71.62 449 ASP A C 1
ATOM 3650 O O . ASP A 1 449 ? 10.157 10.374 46.994 1.00 71.62 449 ASP A O 1
ATOM 3654 N N . GLY A 1 450 ? 10.513 8.184 46.660 1.00 68.69 450 GLY A N 1
ATOM 3655 C CA . GLY A 1 450 ? 10.205 7.749 48.020 1.00 68.69 450 GLY A CA 1
ATOM 3656 C C . GLY A 1 450 ? 8.722 7.469 48.282 1.00 68.69 450 GLY A C 1
ATOM 3657 O O . GLY A 1 450 ? 8.389 7.066 49.400 1.00 68.69 450 GLY A O 1
ATOM 3658 N N . GLU A 1 451 ? 7.833 7.629 47.294 1.00 73.12 451 GLU A N 1
ATOM 3659 C CA . GLU A 1 451 ? 6.431 7.223 47.427 1.00 73.12 451 GLU A CA 1
ATOM 3660 C C . GLU A 1 451 ? 6.270 5.709 47.221 1.00 73.12 451 GLU A C 1
ATOM 3662 O O . GLU A 1 451 ? 6.891 5.101 46.351 1.00 73.12 451 GLU A O 1
ATOM 3667 N N . MET A 1 452 ? 5.432 5.062 48.036 1.00 68.69 452 MET A N 1
ATOM 3668 C CA . MET A 1 452 ? 5.171 3.626 47.900 1.00 68.69 452 MET A CA 1
ATOM 3669 C C . MET A 1 452 ? 4.358 3.363 46.629 1.00 68.69 452 MET A C 1
ATOM 3671 O O . MET A 1 452 ? 3.226 3.826 46.504 1.00 68.69 452 MET A O 1
ATOM 3675 N N . THR A 1 453 ? 4.927 2.585 45.713 1.00 71.25 453 THR A N 1
ATOM 3676 C CA . THR A 1 453 ? 4.298 2.162 44.460 1.00 71.25 453 THR A CA 1
ATOM 3677 C C . THR A 1 453 ? 3.804 0.724 44.592 1.00 71.25 453 THR A C 1
ATOM 3679 O O . THR A 1 453 ? 4.510 -0.142 45.110 1.00 71.25 453 THR A O 1
ATOM 3682 N N . LEU A 1 454 ? 2.580 0.476 44.128 1.00 74.94 454 LEU A N 1
ATOM 3683 C CA . LEU A 1 454 ? 2.003 -0.860 44.028 1.00 74.94 454 LEU A CA 1
ATOM 3684 C C . LEU A 1 454 ? 2.603 -1.572 42.806 1.00 74.94 454 LEU A C 1
ATOM 3686 O O . LEU A 1 454 ? 2.321 -1.179 41.675 1.00 74.94 454 LEU A O 1
ATOM 3690 N N . LEU A 1 455 ? 3.397 -2.618 43.019 1.00 75.44 455 LEU A N 1
ATOM 3691 C CA . LEU A 1 455 ? 3.757 -3.581 41.982 1.00 75.44 455 LEU A CA 1
ATOM 3692 C C . LEU A 1 455 ? 2.774 -4.745 42.040 1.00 75.44 455 LEU A C 1
ATOM 3694 O O . LEU A 1 455 ? 2.514 -5.299 43.107 1.00 75.44 455 LEU A O 1
ATOM 3698 N N . LEU A 1 456 ? 2.214 -5.103 40.890 1.00 78.44 456 LEU A N 1
ATOM 3699 C CA . LEU A 1 456 ? 1.286 -6.217 40.763 1.00 78.44 456 LEU A CA 1
ATOM 3700 C C . LEU A 1 456 ? 1.871 -7.212 39.763 1.00 78.44 456 LEU A C 1
ATOM 3702 O O . LEU A 1 456 ? 2.195 -6.820 38.645 1.00 78.44 456 LEU A O 1
ATOM 3706 N N . ASP A 1 457 ? 2.022 -8.474 40.171 1.00 79.62 457 ASP A N 1
ATOM 3707 C CA . ASP A 1 457 ? 2.404 -9.560 39.267 1.00 79.62 457 ASP A CA 1
ATOM 3708 C C . ASP A 1 457 ? 1.264 -9.798 38.270 1.00 79.62 457 ASP A C 1
ATOM 3710 O O . ASP A 1 457 ? 0.240 -10.422 38.585 1.00 79.62 457 ASP A O 1
ATOM 3714 N N . ASP A 1 458 ? 1.445 -9.255 37.067 1.00 77.19 458 ASP A N 1
ATOM 3715 C CA . ASP A 1 458 ? 0.485 -9.291 35.973 1.00 77.19 458 ASP A CA 1
ATOM 3716 C C . ASP A 1 458 ? 0.561 -10.561 35.123 1.00 77.19 458 ASP A C 1
ATOM 3718 O O . ASP A 1 458 ? -0.135 -10.674 34.110 1.00 77.19 458 ASP A O 1
ATOM 3722 N N . ASN A 1 459 ? 1.317 -11.571 35.568 1.00 79.31 459 ASN A N 1
ATOM 3723 C CA . ASN A 1 459 ? 1.368 -12.868 34.915 1.00 79.31 459 ASN A CA 1
ATOM 3724 C C . ASN A 1 459 ? 0.091 -13.689 35.175 1.00 79.31 459 ASN A C 1
ATOM 3726 O O . ASN A 1 459 ? 0.025 -14.580 36.034 1.00 79.31 459 ASN A O 1
ATOM 3730 N N . PHE A 1 460 ? -0.937 -13.386 34.386 1.00 79.75 460 PHE A N 1
ATOM 3731 C CA . PHE A 1 460 ? -2.195 -14.129 34.287 1.00 79.75 460 PHE A CA 1
ATOM 3732 C C . PHE A 1 460 ? -2.214 -15.091 33.077 1.00 79.75 460 PHE A C 1
ATOM 3734 O O . PHE A 1 460 ? -3.271 -15.544 32.643 1.00 79.75 460 PHE A O 1
ATOM 3741 N N . GLY A 1 461 ? -1.044 -15.469 32.543 1.00 80.25 461 GLY A N 1
ATOM 3742 C CA . GLY A 1 461 ? -0.923 -16.403 31.418 1.00 80.25 461 GLY A CA 1
ATOM 3743 C C . GLY A 1 461 ? -1.113 -15.726 30.057 1.00 80.25 461 GLY A C 1
ATOM 3744 O O . GLY A 1 461 ? -0.399 -14.784 29.739 1.00 80.25 461 GLY A O 1
ATOM 3745 N N . LEU A 1 462 ? -2.056 -16.209 29.235 1.00 76.44 462 LEU A N 1
ATOM 3746 C CA . LEU A 1 462 ? -2.389 -15.622 27.917 1.00 76.44 462 LEU A CA 1
ATOM 3747 C C . LEU A 1 462 ? -3.311 -14.389 28.022 1.00 76.44 462 LEU A C 1
ATOM 3749 O O . LEU A 1 462 ? -3.997 -14.031 27.068 1.00 76.44 462 LEU A O 1
ATOM 3753 N N . ASP A 1 463 ? -3.342 -13.763 29.193 1.00 79.75 463 ASP A N 1
ATOM 3754 C CA . ASP A 1 463 ? -4.139 -12.586 29.504 1.00 79.75 463 ASP A CA 1
ATOM 3755 C C . ASP A 1 463 ? -3.356 -11.320 29.125 1.00 79.75 463 ASP A C 1
ATOM 3757 O O . ASP A 1 463 ? -2.674 -10.724 29.954 1.00 79.75 463 ASP A O 1
ATOM 3761 N N . CYS A 1 464 ? -3.386 -10.959 27.842 1.00 80.06 464 CYS A N 1
ATOM 3762 C CA . CYS A 1 464 ? -2.709 -9.779 27.308 1.00 80.06 464 CYS A CA 1
ATOM 3763 C C . CYS A 1 464 ? -3.657 -9.013 26.377 1.00 80.06 464 CYS A C 1
ATOM 3765 O O . CYS A 1 464 ? -4.235 -9.604 25.463 1.00 80.06 464 CYS A O 1
ATOM 3767 N N . GLY A 1 465 ? -3.824 -7.705 26.584 1.00 82.06 465 GLY A N 1
ATOM 3768 C CA . GLY A 1 465 ? -4.686 -6.881 25.739 1.00 82.06 465 GLY A CA 1
ATOM 3769 C C . GLY A 1 465 ? -4.661 -5.390 26.068 1.00 82.06 465 GLY A C 1
ATOM 3770 O O . GLY A 1 465 ? -3.774 -4.898 26.761 1.00 82.06 465 GLY A O 1
ATOM 3771 N N . TYR A 1 466 ? -5.666 -4.678 25.557 1.00 84.38 466 TYR A N 1
ATOM 3772 C CA . TYR A 1 466 ? -5.913 -3.255 25.806 1.00 84.38 466 TYR A CA 1
ATOM 3773 C C . TYR A 1 466 ? -7.332 -3.059 26.339 1.00 84.38 466 TYR A C 1
ATOM 3775 O O . TYR A 1 466 ? -8.235 -3.808 25.963 1.00 84.38 466 TYR A O 1
ATOM 3783 N N . LEU A 1 467 ? -7.520 -2.044 27.181 1.00 87.88 467 LEU A N 1
ATOM 3784 C CA . LEU A 1 467 ? -8.827 -1.582 27.638 1.00 87.88 467 LEU A CA 1
ATOM 3785 C C . LEU A 1 467 ? -9.262 -0.375 26.809 1.00 87.88 467 LEU A C 1
ATOM 3787 O O . LEU A 1 467 ? -8.598 0.660 26.803 1.00 87.88 467 LEU A O 1
ATOM 3791 N N . ASN A 1 468 ? -10.414 -0.495 26.167 1.00 90.00 468 ASN A N 1
ATOM 3792 C CA . ASN A 1 468 ? -11.014 0.560 25.370 1.00 90.00 468 ASN A CA 1
ATOM 3793 C C . ASN A 1 468 ? -12.231 1.127 26.111 1.00 90.00 468 ASN A C 1
ATOM 3795 O O . ASN A 1 468 ? -13.173 0.393 26.418 1.00 90.00 468 ASN A O 1
ATOM 3799 N N . ILE A 1 469 ? -12.224 2.435 26.383 1.00 91.75 469 ILE A N 1
ATOM 3800 C CA . ILE A 1 469 ? -13.247 3.106 27.199 1.00 91.75 469 ILE A CA 1
ATOM 3801 C C . ILE A 1 469 ? -14.128 4.008 26.330 1.00 91.75 469 ILE A C 1
ATOM 3803 O O . ILE A 1 469 ? -13.642 4.726 25.456 1.00 91.75 469 ILE A O 1
ATOM 3807 N N . GLN A 1 470 ? -15.434 3.983 26.588 1.00 90.81 470 GLN A N 1
ATOM 3808 C CA . GLN A 1 470 ? -16.459 4.793 25.936 1.00 90.81 470 GLN A CA 1
ATOM 3809 C C . GLN A 1 470 ? -17.431 5.403 26.950 1.00 90.81 470 GLN A C 1
ATOM 3811 O O . GLN A 1 470 ? -17.497 4.985 28.106 1.00 90.81 470 GLN A O 1
ATOM 3816 N N . VAL A 1 471 ? -18.232 6.359 26.480 1.00 92.69 471 VAL A N 1
ATOM 3817 C CA . VAL A 1 471 ? -19.332 6.994 27.219 1.00 92.69 471 VAL A CA 1
ATOM 3818 C C . VAL A 1 471 ? -20.618 6.960 26.404 1.00 92.69 471 VAL A C 1
ATOM 3820 O O . VAL A 1 471 ? -20.587 6.863 25.179 1.00 92.69 471 VAL A O 1
ATOM 3823 N N . 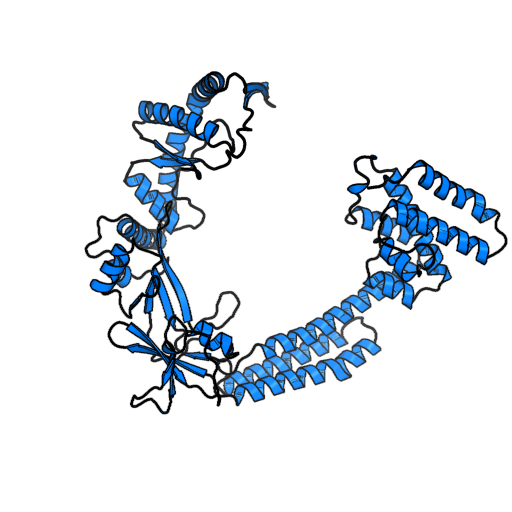ASN A 1 472 ? -21.760 7.089 27.078 1.00 87.31 472 ASN A N 1
ATOM 3824 C CA . ASN A 1 472 ? -23.066 7.256 26.430 1.00 87.31 472 ASN A CA 1
ATOM 3825 C C . ASN A 1 472 ? -23.389 8.716 26.054 1.00 87.31 472 ASN A C 1
ATOM 3827 O O . ASN A 1 472 ? -24.440 8.975 25.465 1.00 87.31 472 ASN A O 1
ATOM 3831 N N . ASP A 1 473 ? -22.505 9.664 26.374 1.00 92.94 473 ASP A N 1
ATOM 3832 C CA . ASP A 1 473 ? -22.668 11.072 26.026 1.00 92.94 473 ASP A CA 1
ATOM 3833 C C . ASP A 1 473 ? -22.662 11.241 24.500 1.00 92.94 473 ASP A C 1
ATOM 3835 O O . ASP A 1 473 ? -21.669 10.974 23.810 1.00 92.94 473 ASP A O 1
ATOM 3839 N N . SER A 1 474 ? -23.812 11.642 23.957 1.00 90.25 474 SER A N 1
ATOM 3840 C CA . SER A 1 474 ? -24.018 11.722 22.514 1.00 90.25 474 SER A CA 1
ATOM 3841 C C . SER A 1 474 ? -23.184 12.819 21.863 1.00 90.25 474 SER A C 1
ATOM 3843 O O . SER A 1 474 ? -22.745 12.628 20.730 1.00 90.25 474 SER A O 1
ATOM 3845 N N . GLU A 1 475 ? -22.968 13.938 22.563 1.00 94.12 475 GLU A N 1
ATOM 3846 C CA . GLU A 1 475 ? -22.188 15.064 22.047 1.00 94.12 475 GLU A CA 1
ATOM 3847 C C . GLU A 1 475 ? -20.703 14.705 22.014 1.00 94.12 475 GLU A C 1
ATOM 3849 O O . GLU A 1 475 ? -20.051 14.896 20.986 1.00 94.12 475 GLU A O 1
ATOM 3854 N N . TYR A 1 476 ? -20.189 14.099 23.088 1.00 94.38 476 TYR A N 1
ATOM 3855 C CA . TYR A 1 476 ? -18.821 13.594 23.126 1.00 94.38 476 TYR A CA 1
ATOM 3856 C C . TYR A 1 476 ? -18.575 12.552 22.041 1.00 94.38 476 TYR A C 1
ATOM 3858 O O . TYR A 1 476 ? -17.629 12.674 21.264 1.00 94.38 476 TYR A O 1
ATOM 3866 N N . THR A 1 477 ? -19.456 11.556 21.939 1.00 91.12 477 THR A N 1
ATOM 3867 C CA . THR A 1 477 ? -19.309 10.471 20.961 1.00 91.12 477 THR A CA 1
ATOM 3868 C C . THR A 1 477 ? -19.328 11.002 19.525 1.00 91.12 477 THR A C 1
ATOM 3870 O O . THR A 1 477 ? -18.566 10.538 18.678 1.00 91.12 477 THR A O 1
ATOM 3873 N N . GLU A 1 478 ? -20.186 11.984 19.233 1.00 91.62 478 GLU A N 1
ATOM 3874 C CA . GLU A 1 478 ? -20.225 12.645 17.927 1.00 91.62 478 GLU A CA 1
ATOM 3875 C C . GLU A 1 478 ? -18.940 13.433 17.653 1.00 91.62 478 GLU A C 1
ATOM 3877 O O . GLU A 1 478 ? -18.305 13.206 16.626 1.00 91.62 478 GLU A O 1
ATOM 3882 N N . LYS A 1 479 ? -18.513 14.303 18.576 1.00 94.06 479 LYS A N 1
ATOM 3883 C CA . LYS A 1 479 ? -17.293 15.110 18.425 1.00 94.06 479 LYS A CA 1
ATOM 3884 C C . LYS A 1 479 ? -16.034 14.249 18.300 1.00 94.06 479 LYS A C 1
ATOM 3886 O O . LYS A 1 479 ? -15.182 14.557 17.471 1.00 94.06 479 LYS A O 1
ATOM 3891 N N . ARG A 1 480 ? -15.932 13.147 19.051 1.00 93.00 480 ARG A N 1
ATOM 3892 C CA . ARG A 1 480 ? -14.824 12.183 18.951 1.00 93.00 480 ARG A CA 1
ATOM 3893 C C . ARG A 1 480 ? -14.811 11.469 17.598 1.00 93.00 480 ARG A C 1
ATOM 3895 O O . ARG A 1 480 ? -13.756 11.376 16.980 1.00 93.00 480 ARG A O 1
ATOM 3902 N N . SER A 1 481 ? -15.968 11.006 17.116 1.00 91.19 481 SER A N 1
ATOM 3903 C CA . SER A 1 481 ? -16.091 10.378 15.789 1.00 91.19 481 SER A CA 1
ATOM 3904 C C . SER A 1 481 ? -15.755 11.366 14.665 1.00 91.19 481 SER A C 1
ATOM 3906 O O . SER A 1 481 ? -15.005 11.025 13.754 1.00 91.19 481 SER A O 1
ATOM 3908 N N . ILE A 1 482 ? -16.219 12.613 14.752 1.00 92.50 482 ILE A N 1
ATOM 3909 C CA . ILE A 1 482 ? -15.840 13.684 13.822 1.00 92.50 482 ILE A CA 1
ATOM 3910 C C . ILE A 1 482 ? -14.321 13.895 13.832 1.00 92.50 482 ILE A C 1
ATOM 3912 O O . ILE A 1 482 ? -13.704 13.866 12.774 1.00 92.50 482 ILE A O 1
ATOM 3916 N N . LEU A 1 483 ? -13.710 14.052 15.011 1.00 92.75 483 LEU A N 1
ATOM 3917 C CA . LEU A 1 483 ? -12.269 14.276 15.141 1.00 92.75 483 LEU A CA 1
ATOM 3918 C C . LEU A 1 483 ? -11.453 13.111 14.555 1.00 92.75 483 LEU A C 1
ATOM 3920 O O . LEU A 1 483 ? -10.487 13.339 13.830 1.00 92.75 483 LEU A O 1
ATOM 3924 N N . ARG A 1 484 ? -11.887 11.868 14.783 1.00 90.94 484 ARG A N 1
ATOM 3925 C CA . ARG A 1 484 ? -11.321 10.672 14.141 1.00 90.94 484 ARG A CA 1
ATOM 3926 C C . ARG A 1 484 ? -11.377 10.739 12.617 1.00 90.94 484 ARG A C 1
ATOM 3928 O O . ARG A 1 484 ? -10.405 10.400 11.958 1.00 90.94 484 ARG A O 1
ATOM 3935 N N . ASN A 1 485 ? -12.490 11.198 12.052 1.00 89.88 485 ASN A N 1
ATOM 3936 C CA . ASN A 1 485 ? -12.626 11.351 10.602 1.00 89.88 485 ASN A CA 1
ATOM 3937 C C . ASN A 1 485 ? -11.816 12.531 10.028 1.00 89.88 485 ASN A C 1
ATOM 3939 O O . ASN A 1 485 ? -11.729 12.648 8.813 1.00 89.88 485 ASN A O 1
ATOM 3943 N N . THR A 1 486 ? -11.225 13.389 10.870 1.00 87.81 486 THR A N 1
ATOM 3944 C CA . THR A 1 486 ? -10.268 14.432 10.442 1.00 87.81 486 THR A CA 1
ATOM 3945 C C . THR A 1 486 ? -8.800 14.027 10.617 1.00 87.81 486 THR A C 1
ATOM 3947 O O . THR A 1 486 ? -7.911 14.721 10.135 1.00 87.81 486 THR A O 1
ATOM 3950 N N . SER A 1 487 ? -8.506 12.946 11.351 1.00 83.38 487 SER A N 1
ATOM 3951 C CA . SER A 1 487 ? -7.129 12.535 11.647 1.00 83.38 487 SER A CA 1
ATOM 3952 C C . SER A 1 487 ? -7.025 11.047 11.964 1.00 83.38 487 SER A C 1
ATOM 3954 O O . SER A 1 487 ? -7.618 10.556 12.926 1.00 83.38 487 SER A O 1
ATOM 3956 N N . SER A 1 488 ? -6.159 10.347 11.229 1.00 76.25 488 SER A N 1
ATOM 3957 C CA . SER A 1 488 ? -5.897 8.911 11.401 1.00 76.25 488 SER A CA 1
ATOM 3958 C C . SER A 1 488 ? -5.313 8.532 12.768 1.00 76.25 488 SER A C 1
ATOM 3960 O O . SER A 1 488 ? -5.325 7.360 13.133 1.00 76.25 488 SER A O 1
ATOM 3962 N N . ASN A 1 489 ? -4.785 9.499 13.524 1.00 82.44 489 ASN A N 1
ATOM 3963 C CA . ASN A 1 489 ? -4.150 9.256 14.824 1.00 82.44 489 ASN A CA 1
ATOM 3964 C C . ASN A 1 489 ? -5.140 9.266 15.997 1.00 82.44 489 ASN A C 1
ATOM 3966 O O . ASN A 1 489 ? -4.743 9.013 17.133 1.00 82.44 489 ASN A O 1
ATOM 3970 N N . VAL A 1 490 ? -6.414 9.581 15.754 1.00 85.12 490 VAL A N 1
ATOM 3971 C CA . VAL A 1 490 ? -7.424 9.698 16.809 1.00 85.12 490 VAL A CA 1
ATOM 3972 C C . VAL A 1 490 ? -8.269 8.430 16.860 1.00 85.12 490 VAL A C 1
ATOM 3974 O O . VAL A 1 490 ? -8.993 8.101 15.926 1.00 85.12 490 VAL A O 1
ATOM 3977 N N . GLY A 1 491 ? -8.195 7.711 17.979 1.00 84.62 491 GLY A N 1
ATOM 3978 C CA . GLY A 1 491 ? -9.022 6.531 18.219 1.00 84.62 491 GLY A CA 1
ATOM 3979 C C . GLY A 1 491 ? -10.483 6.875 18.560 1.00 84.62 491 GLY A C 1
ATOM 3980 O O . GLY A 1 491 ? -10.779 7.978 19.031 1.00 84.62 491 GLY A O 1
ATOM 3981 N N . PRO A 1 492 ? -11.416 5.919 18.389 1.00 85.31 492 PRO A N 1
ATOM 3982 C CA . PRO A 1 492 ? -12.828 6.085 18.764 1.00 85.31 492 PRO A CA 1
ATOM 3983 C C . PRO A 1 492 ? -13.074 6.023 20.283 1.00 85.31 492 PRO A C 1
ATOM 3985 O O . PRO A 1 492 ? -14.196 6.252 20.731 1.00 85.31 492 PRO A O 1
ATOM 3988 N N . TRP A 1 493 ? -12.053 5.668 21.060 1.00 90.25 493 TRP A N 1
ATOM 3989 C CA . TRP A 1 493 ? -12.105 5.496 22.512 1.00 90.25 493 TRP A CA 1
ATOM 3990 C C . TRP A 1 493 ? -11.686 6.776 23.223 1.00 90.25 493 TRP A C 1
ATOM 3992 O O . TRP A 1 493 ? -10.964 7.580 22.637 1.00 90.25 493 TRP A O 1
ATOM 4002 N N . MET A 1 494 ? -12.086 6.933 24.482 1.00 93.06 494 MET A N 1
ATOM 4003 C CA . MET A 1 494 ? -11.593 8.006 25.347 1.00 93.06 494 MET A CA 1
ATOM 4004 C C . MET A 1 494 ? -10.085 7.891 25.579 1.00 93.06 494 MET A C 1
ATOM 4006 O O . MET A 1 494 ? -9.572 6.780 25.713 1.00 93.06 494 MET A O 1
ATOM 4010 N N . ASP A 1 495 ? -9.385 9.024 25.670 1.00 93.12 495 ASP A N 1
ATOM 4011 C CA . ASP A 1 495 ? -7.975 9.048 26.074 1.00 93.12 495 ASP A CA 1
ATOM 4012 C C . ASP A 1 495 ? -7.868 9.232 27.593 1.00 93.12 495 ASP A C 1
ATOM 4014 O O . ASP A 1 495 ? -7.672 10.334 28.104 1.00 93.12 495 ASP A O 1
ATOM 4018 N N . VAL A 1 496 ? -8.079 8.137 28.326 1.00 93.19 496 VAL A N 1
ATOM 4019 C CA . VAL A 1 496 ? -7.942 8.089 29.788 1.00 93.19 496 VAL A CA 1
ATOM 4020 C C . VAL A 1 496 ? -7.117 6.878 30.211 1.00 93.19 496 VAL A C 1
ATOM 4022 O O . VAL A 1 496 ? -7.121 5.832 29.562 1.00 93.19 496 VAL A O 1
ATOM 4025 N N . ARG A 1 497 ? -6.396 7.014 31.320 1.00 91.94 497 ARG A N 1
ATOM 4026 C CA . ARG A 1 497 ? -5.433 6.043 31.835 1.00 91.94 497 ARG A CA 1
ATOM 4027 C C . ARG A 1 497 ? -5.854 5.566 33.214 1.00 91.94 497 ARG A C 1
ATOM 4029 O O . ARG A 1 497 ? -6.236 6.361 34.072 1.00 91.94 497 ARG A O 1
ATOM 4036 N N . MET A 1 498 ? -5.752 4.257 33.420 1.00 91.44 498 MET A N 1
ATOM 4037 C CA . MET A 1 498 ? -5.909 3.656 34.742 1.00 91.44 498 MET A CA 1
ATOM 4038 C C . MET A 1 498 ? -4.623 3.842 35.572 1.00 91.44 498 MET A C 1
ATOM 4040 O O . MET A 1 498 ? -3.542 3.918 34.985 1.00 91.44 498 MET A O 1
ATOM 4044 N N . PRO A 1 499 ? -4.710 3.882 36.918 1.00 88.69 499 PRO A N 1
ATOM 4045 C CA . PRO A 1 499 ? -3.549 4.104 37.787 1.00 88.69 499 PRO A CA 1
ATOM 4046 C C . PRO A 1 499 ? -2.422 3.073 37.638 1.00 88.69 499 PRO A C 1
ATOM 4048 O O . PRO A 1 499 ? -1.254 3.426 37.774 1.00 88.69 499 PRO A O 1
ATOM 4051 N N . VAL A 1 500 ? -2.751 1.808 37.361 1.00 86.12 500 VAL A N 1
ATOM 4052 C CA . VAL A 1 500 ? -1.771 0.750 37.081 1.00 86.12 500 VAL A CA 1
ATOM 4053 C C . VAL A 1 500 ? -1.754 0.464 35.588 1.00 86.12 500 VAL A C 1
ATOM 4055 O O . VAL A 1 500 ? -2.757 0.030 35.013 1.00 86.12 500 VAL A O 1
ATOM 4058 N N . VAL A 1 501 ? -0.587 0.655 34.978 1.00 85.06 501 VAL A N 1
ATOM 4059 C CA . VAL A 1 501 ? -0.315 0.237 33.603 1.00 85.06 501 VAL A CA 1
ATOM 4060 C C . VAL A 1 501 ? -0.004 -1.258 33.613 1.00 85.06 501 VAL A C 1
ATOM 4062 O O . VAL A 1 501 ? 0.991 -1.673 34.198 1.00 85.06 501 VAL A O 1
ATOM 4065 N N . SER A 1 502 ? -0.851 -2.067 32.981 1.00 84.50 502 SER A N 1
ATOM 4066 C CA . SER A 1 502 ? -0.653 -3.513 32.849 1.00 84.50 502 SER A CA 1
ATOM 4067 C C . SER A 1 502 ? -1.189 -4.001 31.507 1.00 84.50 502 SER A C 1
ATOM 4069 O O . SER A 1 502 ? -2.107 -3.398 30.953 1.00 84.50 502 SER A O 1
ATOM 4071 N N . GLN A 1 503 ? -0.622 -5.094 30.995 1.00 82.88 503 GLN A N 1
ATOM 4072 C CA . GLN A 1 503 ? -1.156 -5.791 29.824 1.00 82.88 503 GLN A CA 1
ATOM 4073 C C . GLN A 1 503 ? -2.250 -6.808 30.183 1.00 82.88 503 GLN A C 1
ATOM 4075 O O . GLN A 1 503 ? -2.983 -7.228 29.292 1.00 82.88 503 GLN A O 1
ATOM 4080 N N . SER A 1 504 ? -2.414 -7.169 31.461 1.00 87.81 504 SER A N 1
ATOM 4081 C CA . SER A 1 504 ? -3.462 -8.096 31.902 1.00 87.81 504 SER A CA 1
ATOM 4082 C C . SER A 1 504 ? -4.852 -7.468 31.783 1.00 87.81 504 SER A C 1
ATOM 4084 O O . SER A 1 504 ? -5.166 -6.476 32.452 1.00 87.81 504 SER A O 1
ATOM 4086 N N . THR A 1 505 ? -5.722 -8.075 30.966 1.00 88.88 505 THR A N 1
ATOM 4087 C CA . THR A 1 505 ? -7.133 -7.671 30.835 1.00 88.88 505 THR A CA 1
ATOM 4088 C C . THR A 1 505 ? -7.881 -7.844 32.152 1.00 88.88 505 THR A C 1
ATOM 4090 O O . THR A 1 505 ? -8.711 -7.000 32.491 1.00 88.88 505 THR A O 1
ATOM 4093 N N . THR A 1 506 ? -7.502 -8.836 32.966 1.00 89.00 506 THR A N 1
ATOM 4094 C CA . THR A 1 506 ? -8.038 -9.041 34.320 1.00 89.00 506 THR A CA 1
ATOM 4095 C C . THR A 1 506 ? -7.787 -7.830 35.222 1.00 89.00 506 THR A C 1
ATOM 4097 O O . THR A 1 506 ? -8.713 -7.320 35.862 1.00 89.00 506 THR A O 1
ATOM 4100 N N . ILE A 1 507 ? -6.543 -7.339 35.270 1.00 89.12 507 ILE A N 1
ATOM 4101 C CA . ILE A 1 507 ? -6.184 -6.163 36.076 1.00 89.12 507 ILE A CA 1
ATOM 4102 C C . ILE A 1 507 ? -6.866 -4.915 35.516 1.00 89.12 507 ILE A C 1
ATOM 4104 O O . ILE A 1 507 ? -7.462 -4.148 36.275 1.00 89.12 507 ILE A O 1
ATOM 4108 N N . MET A 1 508 ? -6.810 -4.710 34.197 1.00 90.44 508 MET A N 1
ATOM 4109 C CA . MET A 1 508 ? -7.416 -3.547 33.548 1.00 90.44 508 MET A CA 1
ATOM 4110 C C . MET A 1 508 ? -8.928 -3.465 33.792 1.00 90.44 508 MET A C 1
ATOM 4112 O O . MET A 1 508 ? -9.414 -2.413 34.203 1.00 90.44 508 MET A O 1
ATOM 4116 N N . MET A 1 509 ? -9.667 -4.566 33.627 1.00 91.00 509 MET A N 1
ATOM 4117 C CA . MET A 1 509 ? -11.112 -4.595 33.875 1.00 91.00 509 MET A CA 1
ATOM 4118 C C . MET A 1 509 ? -11.447 -4.375 35.345 1.00 91.00 509 MET A C 1
ATOM 4120 O O . MET A 1 509 ? -12.403 -3.670 35.666 1.00 91.00 509 MET A O 1
ATOM 4124 N N . LYS A 1 510 ? -10.643 -4.918 36.268 1.00 91.38 510 LYS A N 1
ATOM 4125 C CA . LYS A 1 510 ? -10.885 -4.694 37.695 1.00 91.38 510 LYS A CA 1
ATOM 4126 C C . LYS A 1 510 ? -10.702 -3.227 38.082 1.00 91.38 510 LYS A C 1
ATOM 4128 O O . LYS A 1 510 ? -11.518 -2.705 38.840 1.00 91.38 510 LYS A O 1
ATOM 4133 N N . GLN A 1 511 ? -9.667 -2.570 37.553 1.00 92.31 511 GLN A N 1
ATOM 4134 C CA . GLN A 1 511 ? -9.469 -1.126 37.712 1.00 92.31 511 GLN A CA 1
ATOM 4135 C C . GLN A 1 511 ? -10.624 -0.333 37.115 1.00 92.31 511 GLN A C 1
ATOM 4137 O O . GLN A 1 511 ? -11.155 0.565 37.768 1.00 92.31 511 GLN A O 1
ATOM 4142 N N . PHE A 1 512 ? -11.027 -0.704 35.901 1.00 94.75 512 PHE A N 1
ATOM 4143 C CA . PHE A 1 512 ? -12.097 -0.053 35.170 1.00 94.75 512 PHE A CA 1
ATOM 4144 C C . PHE A 1 512 ? -13.420 -0.075 35.934 1.00 94.75 512 PHE A C 1
ATOM 4146 O O . PHE A 1 512 ? -14.027 0.977 36.090 1.00 94.75 512 PHE A O 1
ATOM 4153 N N . GLU A 1 513 ? -13.847 -1.222 36.472 1.00 95.00 513 GLU A N 1
ATOM 4154 C CA . GLU A 1 513 ? -15.111 -1.308 37.220 1.00 95.00 513 GLU A CA 1
ATOM 4155 C C . GLU A 1 513 ? -15.120 -0.394 38.456 1.00 95.00 513 GLU A C 1
ATOM 4157 O O . GLU A 1 513 ? -16.138 0.216 38.774 1.00 95.00 513 GLU A O 1
ATOM 4162 N N . ILE A 1 514 ? -13.977 -0.226 39.129 1.00 95.12 514 ILE A N 1
ATOM 4163 C CA . ILE A 1 514 ? -13.865 0.703 40.263 1.00 95.12 514 ILE A CA 1
ATOM 4164 C C . ILE A 1 514 ? -13.913 2.155 39.767 1.00 95.12 514 ILE A C 1
ATOM 4166 O O . ILE A 1 514 ? -14.669 2.972 40.297 1.00 95.12 514 ILE A O 1
ATOM 4170 N N . ALA A 1 515 ? -13.120 2.480 38.742 1.00 95.38 515 ALA A N 1
ATOM 4171 C CA . ALA A 1 515 ? -13.060 3.818 38.161 1.00 95.38 515 ALA A CA 1
ATOM 4172 C C . ALA A 1 515 ? -14.423 4.262 37.605 1.00 95.38 515 ALA A C 1
ATOM 4174 O O . ALA A 1 515 ? -14.841 5.394 37.832 1.00 95.38 515 ALA A O 1
ATOM 4175 N N . LYS A 1 516 ? -15.148 3.357 36.945 1.00 96.06 516 LYS A N 1
ATOM 4176 C CA . LYS A 1 516 ? -16.499 3.551 36.410 1.00 96.06 516 LYS A CA 1
ATOM 4177 C C . LYS A 1 516 ? -17.487 3.988 37.487 1.00 96.06 516 LYS A C 1
ATOM 4179 O O . LYS A 1 516 ? -18.177 4.987 37.295 1.00 96.06 516 LYS A O 1
ATOM 4184 N N . GLU A 1 517 ? -17.531 3.299 38.626 1.00 96.69 517 GLU A N 1
ATOM 4185 C CA . GLU A 1 517 ? -18.427 3.666 39.731 1.00 96.69 517 GLU A CA 1
ATOM 4186 C C . GLU A 1 517 ? -18.050 5.023 40.348 1.00 96.69 517 GLU A C 1
ATOM 4188 O O . GLU A 1 517 ? -18.920 5.855 40.624 1.00 96.69 517 GLU A O 1
ATOM 4193 N N . ILE A 1 518 ? -16.750 5.298 40.498 1.00 96.12 518 ILE A N 1
ATOM 4194 C CA . ILE A 1 518 ? -16.260 6.591 40.995 1.00 96.12 518 ILE A CA 1
ATOM 4195 C C . ILE A 1 518 ? -16.667 7.719 40.041 1.00 96.12 518 ILE A C 1
ATOM 4197 O O . ILE A 1 518 ? -17.289 8.688 40.479 1.00 96.12 518 ILE A O 1
ATOM 4201 N N . VAL A 1 519 ? -16.379 7.587 38.745 1.00 96.50 519 VAL A N 1
ATOM 4202 C CA . VAL A 1 519 ? -16.700 8.592 37.721 1.00 96.50 519 VAL A CA 1
ATOM 4203 C C . VAL A 1 519 ? -18.207 8.826 37.636 1.00 96.50 519 VAL A C 1
ATOM 4205 O O . VAL A 1 519 ? -18.644 9.980 37.647 1.00 96.50 519 VAL A O 1
ATOM 4208 N N . LYS A 1 520 ? -19.017 7.762 37.675 1.00 96.69 520 LYS A N 1
ATOM 4209 C CA . LYS A 1 520 ? -20.481 7.868 37.713 1.00 96.69 520 LYS A CA 1
ATOM 4210 C C . LYS A 1 520 ? -20.964 8.628 38.944 1.00 96.69 520 LYS A C 1
ATOM 4212 O O . LYS A 1 520 ? -21.803 9.515 38.820 1.00 96.69 520 LYS A O 1
ATOM 4217 N N . SER A 1 521 ? -20.407 8.344 40.122 1.00 96.38 521 SER A N 1
ATOM 4218 C CA . SER A 1 521 ? -20.798 9.024 41.365 1.00 96.38 521 SER A CA 1
ATOM 4219 C C . SER A 1 521 ? -20.385 10.501 41.420 1.00 96.38 521 SER A C 1
ATOM 4221 O O . SER A 1 521 ? -21.107 11.318 41.991 1.00 96.38 521 SER A O 1
ATOM 4223 N N . LYS A 1 522 ? -19.228 10.854 40.843 1.00 96.31 522 LYS A N 1
ATOM 4224 C CA . LYS A 1 522 ? -18.630 12.196 40.937 1.00 96.31 522 LYS A CA 1
ATOM 4225 C C . LYS A 1 522 ? -19.064 13.128 39.812 1.00 96.31 522 LYS A C 1
ATOM 4227 O O . LYS A 1 522 ? -19.264 14.313 40.059 1.00 96.31 522 LYS A O 1
ATOM 4232 N N . LEU A 1 523 ? -19.185 12.604 38.594 1.00 95.12 523 LEU A N 1
ATOM 4233 C CA . LEU A 1 523 ? -19.467 13.386 37.387 1.00 95.12 523 LEU A CA 1
ATOM 4234 C C . LEU A 1 523 ? -20.835 13.079 36.774 1.00 95.12 523 LEU A C 1
ATOM 4236 O O . LEU A 1 523 ? -21.267 13.808 35.887 1.00 95.12 523 LEU A O 1
ATOM 4240 N N . GLY A 1 524 ? -21.509 12.007 37.201 1.00 94.56 524 GLY A N 1
ATOM 4241 C CA . GLY A 1 524 ? -22.732 11.532 36.547 1.00 94.56 524 GLY A CA 1
ATOM 4242 C C . GLY A 1 524 ? -22.490 10.921 35.162 1.00 94.56 524 GLY A C 1
ATOM 4243 O O . GLY A 1 524 ? -23.450 10.673 34.438 1.00 94.56 524 GLY A O 1
ATOM 4244 N N . ILE A 1 525 ? -21.228 10.687 34.787 1.00 94.94 525 ILE A N 1
ATOM 4245 C CA . ILE A 1 525 ? -20.831 10.135 33.488 1.00 94.94 525 ILE A CA 1
ATOM 4246 C C . ILE A 1 525 ? -20.754 8.615 33.604 1.00 94.94 525 ILE A C 1
ATOM 4248 O O . ILE A 1 525 ? -20.082 8.084 34.487 1.00 94.94 525 ILE A O 1
ATOM 4252 N N . GLU A 1 526 ? -21.431 7.907 32.706 1.00 94.94 526 GLU A N 1
ATOM 4253 C CA . GLU A 1 526 ? -21.396 6.449 32.663 1.00 94.94 526 GLU A CA 1
ATOM 4254 C C . GLU A 1 526 ? -20.326 5.969 31.682 1.00 94.94 526 GLU A C 1
ATOM 4256 O O . GLU A 1 526 ? -20.389 6.269 30.488 1.00 94.94 526 GLU A O 1
ATOM 4261 N N . LEU A 1 527 ? -19.345 5.230 32.206 1.00 94.44 527 LEU A N 1
ATOM 4262 C CA . LEU A 1 527 ? -18.273 4.632 31.417 1.00 94.44 527 LEU A CA 1
ATOM 4263 C C . LEU A 1 527 ? -18.625 3.197 31.009 1.00 94.44 527 LEU A C 1
ATOM 4265 O O . LEU A 1 527 ? -19.156 2.416 31.805 1.00 94.44 527 LEU A O 1
ATOM 4269 N N . PHE A 1 528 ? -18.230 2.835 29.794 1.00 92.00 528 PHE A N 1
ATOM 4270 C CA . PHE A 1 528 ? -18.293 1.485 29.239 1.00 92.00 528 PHE A CA 1
ATOM 4271 C C . PHE A 1 528 ? -16.886 1.061 28.832 1.00 92.00 528 PHE A C 1
ATOM 4273 O O . PHE A 1 528 ? -16.162 1.846 28.228 1.00 92.00 528 PHE A O 1
ATOM 4280 N N . GLY A 1 529 ? -16.493 -0.157 29.184 1.00 88.00 529 GLY A N 1
ATOM 4281 C CA . GLY A 1 529 ? -15.160 -0.690 28.934 1.00 88.00 529 GLY A CA 1
ATOM 4282 C C . GLY A 1 529 ? -15.280 -2.035 28.243 1.00 88.00 529 GLY A C 1
ATOM 4283 O O . GLY A 1 529 ? -16.157 -2.820 28.597 1.00 88.00 529 GLY A O 1
ATOM 4284 N N . HIS A 1 530 ? -14.426 -2.276 27.256 1.00 85.00 530 HIS A N 1
ATOM 4285 C CA . HIS A 1 530 ? -14.257 -3.587 26.637 1.00 85.00 530 HIS A CA 1
ATOM 4286 C C . HIS A 1 530 ? -12.774 -3.858 26.425 1.00 85.00 530 HIS A C 1
ATOM 4288 O O . HIS A 1 530 ? -11.971 -2.929 26.264 1.00 85.00 530 HIS A O 1
ATOM 4294 N N . THR A 1 531 ? -12.419 -5.132 26.421 1.00 82.94 531 THR A N 1
ATOM 4295 C CA . THR A 1 531 ? -11.067 -5.595 26.128 1.00 82.94 531 THR A CA 1
ATOM 4296 C C . THR A 1 531 ? -11.032 -6.328 24.794 1.00 82.94 531 THR A C 1
ATOM 4298 O O . THR A 1 531 ? -12.064 -6.685 24.245 1.00 82.94 531 THR A O 1
ATOM 4301 N N . VAL A 1 532 ? -9.841 -6.545 24.234 1.00 67.75 532 VAL A N 1
ATOM 4302 C CA . VAL A 1 532 ? -9.671 -7.238 22.935 1.00 67.75 532 VAL A CA 1
ATOM 4303 C C . VAL A 1 532 ? -10.134 -8.710 22.978 1.00 67.75 532 VAL A C 1
ATOM 4305 O O . VAL A 1 532 ? -10.302 -9.330 21.931 1.00 67.75 532 VAL A O 1
ATOM 4308 N N . LEU A 1 533 ? -10.317 -9.273 24.177 1.00 60.75 533 LEU A N 1
ATOM 4309 C CA . LEU A 1 533 ? -10.792 -10.643 24.393 1.00 60.75 533 LEU A CA 1
ATOM 4310 C C . LEU A 1 533 ? -12.318 -10.738 24.598 1.00 60.75 533 LEU A C 1
ATOM 4312 O O . LEU A 1 533 ? -12.825 -11.860 24.653 1.00 60.75 533 LEU A O 1
ATOM 4316 N N . ASP A 1 534 ? -13.016 -9.598 24.703 1.00 51.22 534 ASP A N 1
ATOM 4317 C CA . ASP A 1 534 ? -14.486 -9.492 24.735 1.00 51.22 534 ASP A CA 1
ATOM 4318 C C . ASP A 1 534 ? -15.051 -9.343 23.313 1.00 51.22 534 ASP A C 1
ATOM 4320 O O . ASP A 1 534 ? -16.093 -9.982 23.024 1.00 51.22 534 ASP A O 1
#